Protein AF-A0A1P8FEZ8-F1 (afdb_monomer_lite)

Secondary structure (DSSP, 8-state):
--HHHHHHHHHHHHHHTPPPTT--SSHHHHHHH--SSSHHHHHHHHHHHHHHHHHH---HHHHHH-HHHHHHHHHHHHHHHHHHHHHHT---EEEEHHHHHHHS-GGGPPPSSSTTSEEEEETTEEE-THHHHIIIIII----S-HHHHHHHHHHHHHHHHHHTT----THHHHHHHTTPPPTT--TTHHHHHHS---SSHHHHHHHHHHHHHHHTT---HHHHHHSHHHHHHHHHHHHHHHHHHHHHHT--EEEEEHHHHTTT-TTPPP-GGGSEEEEETTEEE-HHHHHHHHHH-TT----HHHHHHHHHTS-----EEP---S-----S-HHHHHHHHHHHHHHHHHHHHHTTT-----EEEEEPTTSS-EEEEE-GGGSSHHHHHHHHHHHHHH-TT--SEEEEEEEEEEEETTEEEEEEEEEEEE-SSSPEEEEEEEEEE-TTSTT-SEEEPPEEEEETTTTTTHHHHHHHHHHHHHH-TTS-HHHHEE-

Sequence (495 aa):
MNMREKAKHLLDANANNTPVEGGLFSPNALQQVRLDYTEASLERIDALLDQLREKMKPAAADFLGDIPKQNFALTLAFYIGEYIARNANKPVDWVSYDDARGRLPPTHTPPKGFHSHVAGFLGPLFLMPLVVLDDQLFNGSREVNARKFVDDALSTLEGQALTQGDEWRPEYLDLFLANRRVPGGVQYSEALGKLKLDGSLDSLERVDGLLMAVRNTNPDYGPFISRLNTANFVWLLATYLARTTAQLTSCSLKWLDFNAARAFDPGMKQKFETTYCCVLGDRLYFPILEINEILFGSQGNGSCRRFAERVVASDVPRLITLRRGPVASRTSPQEWQLPIRQAGFMAAHGAFMVAEGGLLSPVLLQPQPGTEKHVLVDFMMYGDGNAANERGQSVLEENPDNLPYQVFLYEGWANLPEGRLDAIVVDLRAYKKPKFTMTVVVPFSPAKSEKGFKVHSPRLSDCSAAGSLAPEIAIAFFEGIDSNNALKWNDHFER

pLDDT: mean 87.22, std 10.17, range [35.72, 98.44]

Radius of gyration: 30.11 Å; chains: 1; bounding box: 64×53×90 Å

Foldseek 3Di:
DFLVVLLCQLQVCLVVVHADVLAAPPNVLSNVLPLPLDLSSQVSVLVSLLVCQVVPVDAQVVLVVGSNSVSHLSNQLSSLVVSLCVLVVFDKDKGALVVVCVVDDPVPRDDDGSQSRMWIDGDPDIDRSSVQSCCRRHVPPNPDGSNVSSVVRLVVVVVVCVVVLVDDDLCLLVCLVVVHARRLAAPCSVVVVPLPLPLDLVSLVSVLVVLLVLLVVVDDPPVQCPRSNSVNNLVSNLLSLQLSLCVLQQWFKDKDALVRVCVVPVPDDDDSQSRMWIDTQHDIGRSSVLSCCCNPNPVNPRGSSVVSVVSNPDPHQHWDFQDDDPDDDDPDDPLVLVLLLQLLLVQLVQLLQQQQPHFRFKWKWAQDPPDRDIDIDTQPVQDPQVRSVVVSVVCQVPVVVVGQKMKIWHWDWGRGSVGIAIWIWIWIWGDDPVTKTWIKTWGWDGQPDPVGIAIEGIITRDIPDPDPCSNVSSNSSVNSNVVHPSDPNVVRYDD

Structure (mmCIF, N/CA/C/O backbone):
data_AF-A0A1P8FEZ8-F1
#
_entry.id   AF-A0A1P8FEZ8-F1
#
loop_
_atom_site.group_PDB
_atom_site.id
_atom_site.type_symbol
_atom_site.label_atom_id
_atom_site.label_alt_id
_atom_site.label_comp_id
_atom_site.label_asym_id
_atom_site.label_entity_id
_atom_site.label_seq_id
_atom_site.pdbx_PDB_ins_code
_atom_site.Cartn_x
_atom_site.Cartn_y
_atom_site.Cartn_z
_atom_site.occupancy
_atom_site.B_iso_or_equiv
_atom_site.auth_seq_id
_atom_site.auth_comp_id
_atom_site.auth_asym_id
_atom_site.auth_atom_id
_atom_site.pdbx_PDB_model_num
ATOM 1 N N . MET A 1 1 ? -7.675 -14.974 -41.069 1.00 71.00 1 MET A N 1
ATOM 2 C CA . MET A 1 1 ? -7.163 -14.913 -39.686 1.00 71.00 1 MET A CA 1
ATOM 3 C C . MET A 1 1 ? -7.022 -13.452 -39.299 1.00 71.00 1 MET A C 1
ATOM 5 O O . MET A 1 1 ? -6.442 -12.702 -40.080 1.00 71.00 1 MET A O 1
ATOM 9 N N . ASN A 1 2 ? -7.599 -13.031 -38.172 1.00 87.69 2 ASN A N 1
ATOM 10 C CA . ASN A 1 2 ? -7.411 -11.655 -37.691 1.00 87.69 2 ASN A CA 1
ATOM 11 C C . ASN A 1 2 ? -5.991 -11.473 -37.111 1.00 87.69 2 ASN A C 1
ATOM 13 O O . ASN A 1 2 ? -5.269 -12.450 -36.900 1.00 87.69 2 ASN A O 1
ATOM 17 N N . MET A 1 3 ? -5.557 -10.231 -36.871 1.00 92.12 3 MET A N 1
ATOM 18 C CA . MET A 1 3 ? -4.175 -9.980 -36.430 1.00 92.12 3 MET A CA 1
ATOM 19 C C . MET A 1 3 ? -3.872 -10.519 -35.025 1.00 92.12 3 MET A C 1
ATOM 21 O O . MET A 1 3 ? -2.737 -10.912 -34.774 1.00 92.12 3 MET A O 1
ATOM 25 N N . ARG A 1 4 ? -4.870 -10.633 -34.138 1.00 90.94 4 ARG A N 1
ATOM 26 C CA . ARG A 1 4 ? -4.696 -11.242 -32.806 1.00 90.94 4 ARG A CA 1
ATOM 27 C C . ARG A 1 4 ? -4.426 -12.744 -32.892 1.00 90.94 4 ARG A C 1
ATOM 29 O O . ARG A 1 4 ? -3.494 -13.245 -32.272 1.00 90.94 4 ARG A O 1
ATOM 36 N N . GLU A 1 5 ? -5.219 -13.457 -33.686 1.00 91.25 5 GLU A N 1
ATOM 37 C CA . GLU A 1 5 ? -5.029 -14.884 -33.963 1.00 91.25 5 GLU A CA 1
ATOM 38 C C . GLU A 1 5 ? -3.690 -15.131 -34.656 1.00 91.25 5 GLU A C 1
ATOM 40 O O . GLU A 1 5 ? -2.976 -16.061 -34.289 1.00 91.25 5 GLU A O 1
ATOM 45 N N . LYS A 1 6 ? -3.314 -14.260 -35.605 1.00 93.62 6 LYS A N 1
ATOM 46 C CA . LYS A 1 6 ? -2.029 -14.351 -36.305 1.00 93.62 6 LYS A CA 1
ATOM 47 C C . LYS A 1 6 ? -0.851 -14.150 -35.356 1.00 93.62 6 LYS A C 1
ATOM 49 O O . LYS A 1 6 ? 0.110 -14.910 -35.442 1.00 93.62 6 LYS A O 1
ATOM 54 N N . ALA A 1 7 ? -0.940 -13.185 -34.439 1.00 94.88 7 ALA A N 1
ATOM 55 C CA . ALA A 1 7 ? 0.073 -12.961 -33.413 1.00 94.88 7 ALA A CA 1
ATOM 56 C C . ALA A 1 7 ? 0.251 -14.191 -32.524 1.00 94.88 7 ALA A C 1
ATOM 58 O O . ALA A 1 7 ? 1.363 -14.701 -32.403 1.00 94.88 7 ALA A O 1
ATOM 59 N N . LYS A 1 8 ? -0.852 -14.719 -31.981 1.00 93.00 8 LYS A N 1
ATOM 60 C CA . LYS A 1 8 ? -0.825 -15.928 -31.156 1.00 93.00 8 LYS A CA 1
ATOM 61 C C . LYS A 1 8 ? -0.220 -17.111 -31.914 1.00 93.00 8 LYS A C 1
ATOM 63 O O . LYS A 1 8 ? 0.718 -17.725 -31.429 1.00 93.00 8 LYS A O 1
ATOM 68 N N . HIS A 1 9 ? -0.705 -17.383 -33.123 1.00 94.00 9 HIS A N 1
ATOM 69 C CA . HIS A 1 9 ? -0.234 -18.499 -33.938 1.00 94.00 9 HIS A CA 1
ATOM 70 C C . HIS A 1 9 ? 1.271 -18.420 -34.239 1.00 94.00 9 HIS A C 1
ATOM 72 O O . HIS A 1 9 ? 1.980 -19.408 -34.079 1.00 94.00 9 HIS A O 1
ATOM 78 N N . LEU A 1 10 ? 1.776 -17.252 -34.652 1.00 95.25 10 LEU A N 1
ATOM 79 C CA . LEU A 1 10 ? 3.194 -17.080 -34.984 1.00 95.25 10 LEU A CA 1
ATOM 80 C C . LEU A 1 10 ? 4.104 -17.166 -33.753 1.00 95.25 10 LEU A C 1
ATOM 82 O O . LEU A 1 10 ? 5.167 -17.785 -33.825 1.00 95.25 10 LEU A O 1
ATOM 86 N N . LEU A 1 11 ? 3.692 -16.574 -32.629 1.00 94.38 11 LEU A N 1
ATOM 87 C CA . LEU A 1 11 ? 4.455 -16.630 -31.382 1.00 94.38 11 LEU A CA 1
ATOM 88 C C . LEU A 1 11 ? 4.458 -18.044 -30.785 1.00 94.38 11 LEU A C 1
ATOM 90 O O . LEU A 1 11 ? 5.522 -18.529 -30.403 1.00 94.38 11 LEU A O 1
ATOM 94 N N . ASP A 1 12 ? 3.311 -18.731 -30.780 1.00 93.00 12 ASP A N 1
ATOM 95 C CA . ASP A 1 12 ? 3.195 -20.118 -30.315 1.00 93.00 12 ASP A CA 1
ATOM 96 C C . ASP A 1 12 ? 4.020 -21.064 -31.197 1.00 93.00 12 ASP A C 1
ATOM 98 O O . ASP A 1 12 ? 4.706 -21.951 -30.682 1.00 93.00 12 ASP A O 1
ATOM 102 N N . ALA A 1 13 ? 4.001 -20.868 -32.520 1.00 91.75 13 ALA A N 1
ATOM 103 C CA . ALA A 1 13 ? 4.787 -21.682 -33.440 1.00 91.75 13 ALA A CA 1
ATOM 104 C C . ALA A 1 13 ? 6.293 -21.490 -33.239 1.00 91.75 13 ALA A C 1
ATOM 106 O O . ALA A 1 13 ? 7.050 -22.461 -33.214 1.00 91.75 13 ALA A O 1
ATOM 107 N N . ASN A 1 14 ? 6.730 -20.248 -33.016 1.00 90.38 14 ASN A N 1
ATOM 108 C CA . ASN A 1 14 ? 8.121 -19.959 -32.696 1.00 90.38 14 ASN A CA 1
ATOM 109 C C . ASN A 1 14 ? 8.537 -20.553 -31.337 1.00 90.38 14 ASN A C 1
ATOM 111 O O . ASN A 1 14 ? 9.597 -21.163 -31.240 1.00 90.38 14 ASN A O 1
ATOM 115 N N . ALA A 1 15 ? 7.707 -20.416 -30.298 1.00 87.69 15 ALA A N 1
ATOM 116 C CA . ALA A 1 15 ? 8.004 -20.937 -28.961 1.00 87.69 15 ALA A CA 1
ATOM 117 C C . ALA A 1 15 ? 8.097 -22.473 -28.929 1.00 87.69 15 ALA A C 1
ATOM 119 O O . ALA A 1 15 ? 8.948 -23.029 -28.236 1.00 87.69 15 ALA A O 1
ATOM 120 N N . ASN A 1 16 ? 7.249 -23.154 -29.704 1.00 89.56 16 ASN A N 1
ATOM 121 C CA . ASN A 1 16 ? 7.187 -24.616 -29.753 1.00 89.56 16 ASN A CA 1
ATOM 122 C C . ASN A 1 16 ? 8.012 -25.234 -30.894 1.00 89.56 16 ASN A C 1
ATOM 124 O O . ASN A 1 16 ? 8.007 -26.454 -31.053 1.00 89.56 16 ASN A O 1
ATOM 128 N N . ASN A 1 17 ? 8.717 -24.421 -31.689 1.00 86.06 17 ASN A N 1
ATOM 129 C CA . ASN A 1 17 ? 9.440 -24.849 -32.892 1.00 86.06 17 ASN A CA 1
ATOM 130 C C . ASN A 1 17 ? 8.574 -25.651 -33.882 1.00 86.06 17 ASN A C 1
ATOM 132 O O . ASN A 1 17 ? 9.038 -26.627 -34.477 1.00 86.06 17 ASN A O 1
ATOM 136 N N . THR A 1 18 ? 7.313 -25.256 -34.066 1.00 89.56 18 THR A N 1
ATOM 137 C CA . THR A 1 18 ? 6.408 -25.913 -35.015 1.00 89.56 18 THR A CA 1
ATOM 138 C C . THR A 1 18 ? 6.408 -25.208 -36.378 1.00 89.56 18 THR A C 1
ATOM 140 O O . THR A 1 18 ? 6.705 -24.013 -36.471 1.00 89.56 18 THR A O 1
ATOM 143 N N . PRO A 1 19 ? 6.097 -25.930 -37.473 1.00 87.25 19 PRO A N 1
ATOM 144 C CA . PRO A 1 19 ? 5.982 -25.324 -38.795 1.00 87.25 19 PRO A CA 1
ATOM 145 C C . PRO A 1 19 ? 4.913 -24.227 -38.837 1.00 87.25 19 PRO A C 1
ATOM 147 O O . PRO A 1 19 ? 3.804 -24.408 -38.339 1.00 87.25 19 PRO A O 1
ATOM 150 N N . VAL A 1 20 ? 5.237 -23.110 -39.490 1.00 90.00 20 VAL A N 1
ATOM 151 C CA . VAL A 1 20 ? 4.308 -21.998 -39.727 1.00 90.00 20 VAL A CA 1
ATOM 152 C C . VAL A 1 20 ? 3.616 -22.188 -41.077 1.00 90.00 20 VAL A C 1
ATOM 154 O O . VAL A 1 20 ? 4.275 -22.445 -42.087 1.00 90.00 20 VAL A O 1
ATOM 157 N N . GLU A 1 21 ? 2.293 -22.024 -41.117 1.00 85.56 21 GLU A N 1
ATOM 158 C CA . GLU A 1 21 ? 1.519 -22.030 -42.361 1.00 85.56 21 GLU A CA 1
ATOM 159 C C . GLU A 1 21 ? 2.033 -20.971 -43.353 1.00 85.56 21 GLU A C 1
ATOM 161 O O . GLU A 1 21 ? 2.248 -19.808 -43.004 1.00 85.56 21 GLU A O 1
ATOM 166 N N . GLY A 1 22 ? 2.253 -21.382 -44.604 1.00 86.06 22 GLY A N 1
ATOM 167 C CA . GLY A 1 22 ? 2.850 -20.526 -45.631 1.00 86.06 22 GLY A CA 1
ATOM 168 C C . GLY A 1 22 ? 4.370 -20.368 -45.514 1.00 86.06 22 GLY A C 1
ATOM 169 O O . GLY A 1 22 ? 4.964 -19.699 -46.348 1.00 86.06 22 GLY A O 1
ATOM 170 N N . GLY A 1 23 ? 5.015 -21.014 -44.539 1.00 92.00 23 GLY A N 1
ATOM 171 C CA . GLY A 1 23 ? 6.463 -21.001 -44.358 1.00 92.00 23 GLY A CA 1
ATOM 172 C C . GLY A 1 23 ? 6.974 -19.804 -43.558 1.00 92.00 23 GLY A C 1
ATOM 173 O O . GLY A 1 23 ? 6.234 -18.895 -43.178 1.00 92.00 23 GLY A O 1
ATOM 174 N N . LEU A 1 24 ? 8.277 -19.824 -43.283 1.00 92.06 24 LEU A N 1
ATOM 175 C CA . LEU A 1 24 ? 8.975 -18.799 -42.517 1.00 92.06 24 LEU A CA 1
ATOM 176 C C . LEU A 1 24 ? 10.311 -18.504 -43.193 1.00 92.06 24 LEU A C 1
ATOM 178 O O . LEU A 1 24 ? 11.070 -19.422 -43.504 1.00 92.06 24 LEU A O 1
ATOM 182 N N . PHE A 1 25 ? 10.597 -17.230 -43.432 1.00 91.94 25 PHE A N 1
ATOM 183 C CA . PHE A 1 25 ? 11.880 -16.815 -43.975 1.00 91.94 25 PHE A CA 1
ATOM 184 C C . PHE A 1 25 ? 12.994 -16.997 -42.936 1.00 91.94 25 PHE A C 1
ATOM 186 O O . PHE A 1 25 ? 12.861 -16.568 -41.795 1.00 91.94 25 PHE A O 1
ATOM 193 N N . SER A 1 26 ? 14.103 -17.620 -43.344 1.00 88.12 26 SER A N 1
ATOM 194 C CA . SER A 1 26 ? 15.289 -17.854 -42.502 1.00 88.12 26 SER A CA 1
ATOM 195 C C . SER A 1 26 ? 14.981 -18.462 -41.113 1.00 88.12 26 SER A C 1
ATOM 197 O O . SER A 1 26 ? 15.403 -17.909 -40.094 1.00 88.12 26 SER A O 1
ATOM 199 N N . PRO A 1 27 ? 14.293 -19.621 -41.037 1.00 87.69 27 PRO A N 1
ATOM 200 C CA . PRO A 1 27 ? 13.808 -20.186 -39.773 1.00 87.69 27 PRO A CA 1
ATOM 201 C C . PRO A 1 27 ? 14.948 -20.510 -38.796 1.00 87.69 27 PRO A C 1
ATOM 203 O O . PRO A 1 27 ? 14.839 -20.235 -37.605 1.00 87.69 27 PRO A O 1
ATOM 206 N N . ASN A 1 28 ? 16.084 -21.000 -39.306 1.00 87.38 28 ASN A N 1
ATOM 207 C CA . ASN A 1 28 ? 17.261 -21.302 -38.486 1.00 87.38 28 ASN A CA 1
ATOM 208 C C . ASN A 1 28 ? 17.854 -20.042 -37.840 1.00 87.38 28 ASN A C 1
ATOM 210 O O . ASN A 1 28 ? 18.288 -20.082 -36.692 1.00 87.38 28 ASN A O 1
ATOM 214 N N . ALA A 1 29 ? 17.872 -18.921 -38.568 1.00 87.88 29 ALA A N 1
ATOM 215 C CA . ALA A 1 29 ? 18.379 -17.662 -38.037 1.00 87.88 29 ALA A CA 1
ATOM 216 C C . ALA A 1 29 ? 17.429 -17.094 -36.973 1.00 87.88 29 ALA A C 1
ATOM 218 O O . ALA A 1 29 ? 17.890 -16.659 -35.922 1.00 87.88 29 ALA A O 1
ATOM 219 N N . LEU A 1 30 ? 16.109 -17.183 -37.188 1.00 89.94 30 LEU A N 1
ATOM 220 C CA . LEU A 1 30 ? 15.127 -16.763 -36.186 1.00 89.94 30 LEU A CA 1
ATOM 221 C C . LEU A 1 30 ? 15.214 -17.606 -34.900 1.00 89.94 30 LEU A C 1
ATOM 223 O O . LEU A 1 30 ? 15.170 -17.059 -33.802 1.00 89.94 30 LEU A O 1
ATOM 227 N N . GLN A 1 31 ? 15.429 -18.921 -35.010 1.00 88.12 31 GLN A N 1
ATOM 228 C CA . GLN A 1 31 ? 15.646 -19.790 -33.845 1.00 88.12 31 GLN A CA 1
ATOM 229 C C . GLN A 1 31 ? 16.914 -19.422 -33.058 1.00 88.12 31 GLN A C 1
ATOM 231 O O . GLN A 1 31 ? 16.913 -19.455 -31.826 1.00 88.12 31 GLN A O 1
ATOM 236 N N . GLN A 1 32 ? 17.995 -19.036 -33.746 1.00 88.25 32 GLN A N 1
ATOM 237 C CA . GLN A 1 32 ? 19.244 -18.607 -33.103 1.00 88.25 32 GLN A CA 1
ATOM 238 C C . GLN A 1 32 ? 19.097 -17.308 -32.306 1.00 88.25 32 GLN A C 1
ATOM 240 O O . GLN A 1 32 ? 19.806 -17.129 -31.314 1.00 88.25 32 GLN A O 1
ATOM 245 N N . VAL A 1 33 ? 18.153 -16.438 -32.682 1.00 92.00 33 VAL A N 1
ATOM 246 C CA . VAL A 1 33 ? 17.847 -15.216 -31.925 1.00 92.00 33 VAL A CA 1
ATOM 247 C C . VAL A 1 33 ? 17.299 -15.527 -30.536 1.00 92.00 33 VAL A C 1
ATOM 249 O O . VAL A 1 33 ? 17.465 -14.700 -29.647 1.00 92.00 33 VAL A O 1
ATOM 252 N N . ARG A 1 34 ? 16.710 -16.710 -30.300 1.00 90.94 34 ARG A N 1
ATOM 253 C CA . ARG A 1 34 ? 16.131 -17.108 -29.002 1.00 90.94 34 ARG A CA 1
ATOM 254 C C . ARG A 1 34 ? 15.211 -16.021 -28.440 1.00 90.94 34 ARG A C 1
ATOM 256 O O . ARG A 1 34 ? 15.593 -15.249 -27.560 1.00 90.94 34 ARG A O 1
ATOM 263 N N . LEU A 1 35 ? 14.001 -15.971 -28.983 1.00 93.12 35 LEU A N 1
ATOM 264 C CA . LEU A 1 35 ? 12.927 -15.072 -28.564 1.00 93.12 35 LEU A CA 1
ATOM 265 C C . LEU A 1 35 ? 12.368 -15.491 -27.185 1.00 93.12 35 LEU A C 1
ATOM 267 O O . LEU A 1 35 ? 11.289 -16.066 -27.084 1.00 93.12 35 LEU A O 1
ATOM 271 N N . ASP A 1 36 ? 13.150 -15.255 -26.130 1.00 89.94 36 ASP A N 1
ATOM 272 C CA . ASP A 1 36 ? 12.942 -15.723 -24.747 1.00 89.94 36 ASP A CA 1
ATOM 273 C C . ASP A 1 36 ? 12.432 -14.634 -23.781 1.00 89.94 36 ASP A C 1
ATOM 275 O O . ASP A 1 36 ? 12.361 -14.838 -22.572 1.00 89.94 36 ASP A O 1
ATOM 279 N N . TYR A 1 37 ? 12.062 -13.477 -24.322 1.00 89.12 37 TYR A N 1
ATOM 280 C CA . TYR A 1 37 ? 11.637 -12.265 -23.622 1.00 89.12 37 TYR A CA 1
ATOM 281 C C . TYR A 1 37 ? 12.678 -11.685 -22.651 1.00 89.12 37 TYR A C 1
ATOM 283 O O . TYR A 1 37 ? 12.320 -10.950 -21.732 1.00 89.12 37 TYR A O 1
ATOM 291 N N . THR A 1 38 ? 13.968 -11.961 -22.868 1.00 87.88 38 THR A N 1
ATOM 292 C CA . THR A 1 38 ? 15.071 -11.294 -22.157 1.00 87.88 38 THR A CA 1
ATOM 293 C C . THR A 1 38 ? 15.523 -10.027 -22.877 1.00 87.88 38 THR A C 1
ATOM 295 O O . THR A 1 38 ? 15.356 -9.888 -24.085 1.00 87.88 38 THR A O 1
ATOM 298 N N . GLU A 1 39 ? 16.168 -9.111 -22.166 1.00 83.19 39 GLU A N 1
ATOM 299 C CA . GLU A 1 39 ? 16.773 -7.907 -22.749 1.00 83.19 39 GLU A CA 1
ATOM 300 C C . GLU A 1 39 ? 17.782 -8.243 -23.866 1.00 83.19 39 GLU A C 1
ATOM 302 O O . GLU A 1 39 ? 17.739 -7.675 -24.957 1.00 83.19 39 GLU A O 1
ATOM 307 N N . ALA A 1 40 ? 18.594 -9.280 -23.643 1.00 88.88 40 ALA A N 1
ATOM 308 C CA . ALA A 1 40 ? 19.547 -9.793 -24.620 1.00 88.88 40 ALA A CA 1
ATOM 309 C C . ALA A 1 40 ? 18.878 -10.336 -25.899 1.00 88.88 40 ALA A C 1
ATOM 311 O O . ALA A 1 40 ? 19.533 -10.454 -26.930 1.00 88.88 40 ALA A O 1
ATOM 312 N N . SER A 1 41 ? 17.586 -10.684 -25.872 1.00 91.81 41 SER A N 1
ATOM 313 C CA . SER A 1 41 ? 16.864 -11.086 -27.087 1.00 91.81 41 SER A CA 1
ATOM 314 C C . SER A 1 41 ? 16.646 -9.926 -28.056 1.00 91.81 41 SER A C 1
ATOM 316 O O . SER A 1 41 ? 16.682 -10.151 -29.262 1.00 91.81 41 SER A O 1
ATOM 318 N N . LEU A 1 42 ? 16.481 -8.697 -27.554 1.00 95.00 42 LEU A N 1
ATOM 319 C CA . LEU A 1 42 ? 16.318 -7.504 -28.388 1.00 95.00 42 LEU A CA 1
ATOM 320 C C . LEU A 1 42 ? 17.624 -7.187 -29.123 1.00 95.00 42 LEU A C 1
ATOM 322 O O . LEU A 1 42 ? 17.612 -6.965 -30.328 1.00 95.00 42 LEU A O 1
ATOM 326 N N . GLU A 1 43 ? 18.758 -7.302 -28.431 1.00 92.50 43 GLU A N 1
ATOM 327 C CA . GLU A 1 43 ? 20.089 -7.145 -29.033 1.00 92.50 43 GLU A CA 1
ATOM 328 C C . GLU A 1 43 ? 20.362 -8.208 -30.106 1.00 92.50 43 GLU A C 1
ATOM 330 O O . GLU A 1 43 ? 20.940 -7.922 -31.154 1.00 92.50 43 GLU A O 1
ATOM 335 N N . ARG A 1 44 ? 19.911 -9.449 -29.876 1.00 95.38 44 ARG A N 1
ATOM 336 C CA . ARG A 1 44 ? 20.015 -10.527 -30.871 1.00 95.38 44 ARG A CA 1
ATOM 337 C C . ARG A 1 44 ? 19.115 -10.285 -32.085 1.00 95.38 44 ARG A C 1
ATOM 339 O O . ARG A 1 44 ? 19.508 -10.660 -33.188 1.00 95.38 44 ARG A O 1
ATOM 346 N N . ILE A 1 45 ? 17.944 -9.667 -31.905 1.00 96.31 45 ILE A N 1
ATOM 347 C CA . ILE A 1 45 ? 17.091 -9.230 -33.021 1.00 96.31 45 ILE A CA 1
ATOM 348 C C . ILE A 1 45 ? 17.828 -8.180 -33.850 1.00 96.31 45 ILE A C 1
ATOM 350 O O . ILE A 1 45 ? 17.945 -8.355 -35.061 1.00 96.31 45 ILE A O 1
ATOM 354 N N . ASP A 1 46 ? 18.368 -7.147 -33.203 1.00 94.50 46 ASP A N 1
ATOM 355 C CA . ASP A 1 46 ? 19.102 -6.073 -33.878 1.00 94.50 46 ASP A CA 1
ATOM 356 C C . ASP A 1 46 ? 20.292 -6.634 -34.678 1.00 94.50 46 ASP A C 1
ATOM 358 O O . ASP A 1 46 ? 20.434 -6.379 -35.875 1.00 94.50 46 ASP A O 1
ATOM 362 N N . ALA A 1 47 ? 21.082 -7.521 -34.064 1.00 93.38 47 ALA A N 1
ATOM 363 C CA . ALA A 1 47 ? 22.199 -8.186 -34.732 1.00 93.38 47 ALA A CA 1
ATOM 364 C C . ALA A 1 47 ? 21.762 -9.052 -35.931 1.00 93.38 47 ALA A C 1
ATOM 366 O O . ALA A 1 47 ? 22.462 -9.102 -36.946 1.00 93.38 47 ALA A O 1
ATOM 367 N N . LEU A 1 48 ? 20.620 -9.746 -35.839 1.00 94.94 48 LEU A N 1
ATOM 368 C CA . LEU A 1 48 ? 20.085 -10.529 -36.956 1.00 94.94 48 LEU A CA 1
ATOM 369 C C . LEU A 1 48 ? 19.713 -9.623 -38.134 1.00 94.94 48 LEU A C 1
ATOM 371 O O . LEU A 1 48 ? 20.067 -9.920 -39.276 1.00 94.94 48 LEU A O 1
ATOM 375 N N . LEU A 1 49 ? 18.981 -8.543 -37.872 1.00 93.56 49 LEU A N 1
ATOM 376 C CA . LEU A 1 49 ? 18.510 -7.632 -38.911 1.00 93.56 49 LEU A CA 1
ATOM 377 C C . LEU A 1 49 ? 19.687 -6.945 -39.623 1.00 93.56 49 LEU A C 1
ATOM 379 O O . LEU A 1 49 ? 19.707 -6.911 -40.856 1.00 93.56 49 LEU A O 1
ATOM 383 N N . ASP A 1 50 ? 20.716 -6.523 -38.881 1.00 90.38 50 ASP A N 1
ATOM 384 C CA . ASP A 1 50 ? 21.957 -5.995 -39.460 1.00 90.38 50 ASP A CA 1
ATOM 385 C C . ASP A 1 50 ? 22.633 -7.015 -40.395 1.00 90.38 50 ASP A C 1
ATOM 387 O O . ASP A 1 50 ? 22.944 -6.700 -41.549 1.00 90.38 50 ASP A O 1
ATOM 391 N N . GLN A 1 51 ? 22.787 -8.270 -39.956 1.00 91.00 51 GLN A N 1
ATOM 392 C CA . GLN A 1 51 ? 23.387 -9.324 -40.784 1.00 91.00 51 GLN A CA 1
ATOM 393 C C . GLN A 1 51 ? 22.586 -9.607 -42.062 1.00 91.00 51 GLN A C 1
ATOM 395 O O . GLN A 1 51 ? 23.168 -9.874 -43.119 1.00 91.00 51 GLN A O 1
ATOM 400 N N . LEU A 1 52 ? 21.253 -9.591 -41.980 1.00 90.88 52 LEU A N 1
ATOM 401 C CA . LEU A 1 52 ? 20.386 -9.818 -43.137 1.00 90.88 52 LEU A CA 1
ATOM 402 C C . LEU A 1 52 ? 20.504 -8.678 -44.148 1.00 90.88 52 LEU A C 1
ATOM 404 O O . LEU A 1 52 ? 20.583 -8.936 -45.354 1.00 90.88 52 LEU A O 1
ATOM 408 N N . ARG A 1 53 ? 20.571 -7.431 -43.676 1.00 89.00 53 ARG A N 1
ATOM 409 C CA . ARG A 1 53 ? 20.768 -6.273 -44.545 1.00 89.00 53 ARG A CA 1
ATOM 410 C C . ARG A 1 53 ? 22.116 -6.311 -45.253 1.00 89.00 53 ARG A C 1
ATOM 412 O O . ARG A 1 53 ? 22.155 -6.112 -46.466 1.00 89.00 53 ARG A O 1
ATOM 419 N N . GLU A 1 54 ? 23.200 -6.595 -44.534 1.00 88.06 54 GLU A N 1
ATOM 420 C CA . GLU A 1 54 ? 24.547 -6.656 -45.117 1.00 88.06 54 GLU A CA 1
ATOM 421 C C . GLU A 1 54 ? 24.657 -7.716 -46.216 1.00 88.06 54 GLU A C 1
ATOM 423 O O . GLU A 1 54 ? 25.262 -7.470 -47.261 1.00 88.06 54 GLU A O 1
ATOM 428 N N . LYS A 1 55 ? 24.035 -8.881 -46.006 1.00 87.25 55 LYS A N 1
ATOM 429 C CA . LYS A 1 55 ? 24.118 -10.010 -46.939 1.00 87.25 55 LYS A CA 1
ATOM 430 C C . LYS A 1 55 ? 23.204 -9.875 -48.152 1.00 87.25 55 LYS A C 1
ATOM 432 O O . LYS A 1 55 ? 23.572 -10.352 -49.222 1.00 87.25 55 LYS A O 1
ATOM 437 N N . MET A 1 56 ? 22.015 -9.290 -47.993 1.00 84.56 56 MET A N 1
ATOM 438 C CA . MET A 1 56 ? 20.962 -9.378 -49.016 1.00 84.56 56 MET A CA 1
ATOM 439 C C . MET A 1 56 ? 20.467 -8.034 -49.548 1.00 84.56 56 MET A C 1
ATOM 441 O O . MET A 1 56 ? 19.894 -8.025 -50.632 1.00 84.56 56 MET A O 1
ATOM 445 N N . LYS A 1 57 ? 20.664 -6.923 -48.822 1.00 81.88 57 LYS A N 1
ATOM 446 C CA . LYS A 1 57 ? 20.131 -5.585 -49.161 1.00 81.88 57 LYS A CA 1
ATOM 447 C C . LYS A 1 57 ? 18.663 -5.626 -49.633 1.00 81.88 57 LYS A C 1
ATOM 449 O O . LYS A 1 57 ? 18.374 -5.243 -50.767 1.00 81.88 57 LYS A O 1
ATOM 454 N N . PRO A 1 58 ? 17.750 -6.156 -48.801 1.00 82.25 58 PRO A N 1
ATOM 455 C CA . PRO A 1 58 ? 16.379 -6.426 -49.218 1.00 82.25 58 PRO A CA 1
ATOM 456 C C . PRO A 1 58 ? 15.578 -5.142 -49.477 1.00 82.25 58 PRO A C 1
ATOM 458 O O . PRO A 1 58 ? 15.899 -4.091 -48.927 1.00 82.25 58 PRO A O 1
ATOM 461 N N . ALA A 1 59 ? 14.499 -5.236 -50.263 1.00 83.44 59 ALA A N 1
ATOM 462 C CA . ALA A 1 59 ? 13.525 -4.157 -50.427 1.00 83.44 59 ALA A CA 1
ATOM 463 C C . ALA A 1 59 ? 12.204 -4.468 -49.701 1.00 83.44 59 ALA A C 1
ATOM 465 O O . ALA A 1 59 ? 11.762 -5.616 -49.637 1.00 83.44 59 ALA A O 1
ATOM 466 N N . ALA A 1 60 ? 11.522 -3.429 -49.208 1.00 81.50 60 ALA A N 1
ATOM 467 C CA . ALA A 1 60 ? 10.248 -3.561 -48.490 1.00 81.50 60 ALA A CA 1
ATOM 468 C C . ALA A 1 60 ? 9.153 -4.273 -49.309 1.00 81.50 60 ALA A C 1
ATOM 470 O O . ALA A 1 60 ? 8.387 -5.075 -48.771 1.00 81.50 60 ALA A O 1
ATOM 471 N N . ALA A 1 61 ? 9.101 -4.019 -50.622 1.00 82.38 61 ALA A N 1
ATOM 472 C CA . ALA A 1 61 ? 8.147 -4.657 -51.529 1.00 82.38 61 ALA A CA 1
ATOM 473 C C . ALA A 1 61 ? 8.304 -6.188 -51.558 1.00 82.38 61 ALA A C 1
ATOM 475 O O . ALA A 1 61 ? 7.304 -6.904 -51.609 1.00 82.38 61 ALA A O 1
ATOM 476 N N . ASP A 1 62 ? 9.535 -6.691 -51.431 1.00 84.38 62 ASP A N 1
ATOM 477 C CA . ASP A 1 62 ? 9.820 -8.127 -51.431 1.00 84.38 62 ASP A CA 1
ATOM 478 C C . ASP A 1 62 ? 9.286 -8.807 -50.171 1.00 84.38 62 ASP A C 1
ATOM 480 O O . ASP A 1 62 ? 8.864 -9.959 -50.216 1.00 84.38 62 ASP A O 1
ATOM 484 N N . PHE A 1 63 ? 9.290 -8.097 -49.041 1.00 86.06 63 PHE A N 1
ATOM 485 C CA . PHE A 1 63 ? 8.760 -8.601 -47.777 1.00 86.06 63 PHE A CA 1
ATOM 486 C C . PHE A 1 63 ? 7.233 -8.560 -47.727 1.00 86.06 63 PHE A C 1
ATOM 488 O O . PHE A 1 63 ? 6.640 -9.417 -47.082 1.00 86.06 63 PHE A O 1
ATOM 495 N N . LEU A 1 64 ? 6.589 -7.614 -48.418 1.00 79.94 64 LEU A N 1
ATOM 496 C CA . LEU A 1 64 ? 5.127 -7.565 -48.535 1.00 79.94 64 LEU A CA 1
ATOM 497 C C . LEU A 1 64 ? 4.576 -8.517 -49.601 1.00 79.94 64 LEU A C 1
ATOM 499 O O . LEU A 1 64 ? 3.407 -8.875 -49.525 1.00 79.94 64 LEU A O 1
ATOM 503 N N . GLY A 1 65 ? 5.372 -8.932 -50.586 1.00 84.12 65 GLY A N 1
ATOM 504 C CA . GLY A 1 65 ? 4.928 -9.835 -51.656 1.00 84.12 65 GLY A CA 1
ATOM 505 C C . GLY A 1 65 ? 5.065 -11.331 -51.347 1.00 84.12 65 GLY A C 1
ATOM 506 O O . GLY A 1 65 ? 4.503 -12.150 -52.070 1.00 84.12 65 GLY A O 1
ATOM 507 N N . ASP A 1 66 ? 5.799 -11.699 -50.294 1.00 91.06 66 ASP A N 1
ATOM 508 C CA . ASP A 1 66 ? 6.260 -13.070 -50.039 1.00 91.06 66 ASP A CA 1
ATOM 509 C C . ASP A 1 66 ? 5.836 -13.546 -48.638 1.00 91.06 66 ASP A C 1
ATOM 511 O O . ASP A 1 66 ? 6.293 -13.017 -47.623 1.00 91.06 66 ASP A O 1
ATOM 515 N N . ILE A 1 67 ? 4.947 -14.547 -48.574 1.00 91.88 67 ILE A N 1
ATOM 516 C CA . ILE A 1 67 ? 4.315 -15.024 -47.329 1.00 91.88 67 ILE A CA 1
ATOM 517 C C . ILE A 1 67 ? 5.354 -15.432 -46.261 1.00 91.88 67 ILE A C 1
ATOM 519 O O . ILE A 1 67 ? 5.259 -14.929 -45.139 1.00 91.88 67 ILE A O 1
ATOM 523 N N . PRO A 1 68 ? 6.374 -16.262 -46.560 1.00 94.25 68 PRO A N 1
ATOM 524 C CA . PRO A 1 68 ? 7.468 -16.543 -45.632 1.00 94.25 68 PRO A CA 1
ATOM 525 C C . PRO A 1 68 ? 8.142 -15.301 -45.037 1.00 94.25 68 PRO A C 1
ATOM 527 O O . PRO A 1 68 ? 8.448 -15.278 -43.839 1.00 94.25 68 PRO A O 1
ATOM 530 N N . LYS A 1 69 ? 8.382 -14.264 -45.850 1.00 93.75 69 LYS A N 1
ATOM 531 C CA . LYS A 1 69 ? 9.026 -13.016 -45.408 1.00 93.75 69 LYS A CA 1
ATOM 532 C C . LYS A 1 69 ? 8.082 -12.152 -44.576 1.00 93.75 69 LYS A C 1
ATOM 534 O O . LYS A 1 69 ? 8.511 -11.593 -43.566 1.00 93.75 69 LYS A O 1
ATOM 539 N N . GLN A 1 70 ? 6.798 -12.107 -44.931 1.00 92.44 70 GLN A N 1
ATOM 540 C CA . GLN A 1 70 ? 5.768 -11.471 -44.108 1.00 92.44 70 GLN A CA 1
ATOM 541 C C . GLN A 1 70 ? 5.672 -12.134 -42.734 1.00 92.44 70 GLN A C 1
ATOM 543 O O . GLN A 1 70 ? 5.661 -11.441 -41.722 1.00 92.44 70 GLN A O 1
ATOM 548 N N . ASN A 1 71 ? 5.613 -13.468 -42.685 1.00 94.69 71 ASN A N 1
ATOM 549 C CA . ASN A 1 71 ? 5.533 -14.210 -41.430 1.00 94.69 71 ASN A CA 1
ATOM 550 C C . ASN A 1 71 ? 6.754 -13.928 -40.550 1.00 94.69 71 ASN A C 1
ATOM 552 O O . ASN A 1 71 ? 6.588 -13.665 -39.367 1.00 94.69 71 ASN A O 1
ATOM 556 N N . PHE A 1 72 ? 7.958 -13.885 -41.127 1.00 95.38 72 PHE A N 1
ATOM 557 C CA . PHE A 1 72 ? 9.170 -13.496 -40.403 1.00 95.38 72 PHE A CA 1
ATOM 558 C C . PHE A 1 72 ? 9.067 -12.085 -39.809 1.00 95.38 72 PHE A C 1
ATOM 560 O O . PHE A 1 72 ? 9.303 -11.899 -38.614 1.00 95.38 72 PHE A O 1
ATOM 567 N N . ALA A 1 73 ? 8.664 -11.101 -40.619 1.00 94.75 73 ALA A N 1
ATOM 568 C CA . ALA A 1 73 ? 8.533 -9.721 -40.167 1.00 94.75 73 ALA A CA 1
ATOM 569 C C . ALA A 1 73 ? 7.480 -9.569 -39.059 1.00 94.75 73 ALA A C 1
ATOM 571 O O . ALA A 1 73 ? 7.710 -8.891 -38.058 1.00 94.75 73 ALA A O 1
ATOM 572 N N . LEU A 1 74 ? 6.341 -10.244 -39.217 1.00 95.12 74 LEU A N 1
ATOM 573 C CA . LEU A 1 74 ? 5.258 -10.235 -38.242 1.00 95.12 74 LEU A CA 1
ATOM 574 C C . LEU A 1 74 ? 5.647 -10.944 -36.944 1.00 95.12 74 LEU A C 1
ATOM 576 O O . LEU A 1 74 ? 5.330 -10.422 -35.883 1.00 95.12 74 LEU A O 1
ATOM 580 N N . THR A 1 75 ? 6.369 -12.068 -36.988 1.00 96.75 75 THR A N 1
ATOM 581 C CA . THR A 1 75 ? 6.843 -12.741 -35.767 1.00 96.75 75 THR A CA 1
ATOM 582 C C . THR A 1 75 ? 7.716 -11.811 -34.928 1.00 96.75 75 THR A C 1
ATOM 584 O O . THR A 1 75 ? 7.496 -11.700 -33.723 1.00 96.75 75 THR A O 1
ATOM 587 N N . LEU A 1 76 ? 8.658 -11.092 -35.550 1.00 96.94 76 LEU A N 1
ATOM 588 C CA . LEU A 1 76 ? 9.497 -10.121 -34.841 1.00 96.94 76 LEU A CA 1
ATOM 589 C C . LEU A 1 76 ? 8.686 -8.931 -34.315 1.00 96.94 76 LEU A C 1
ATOM 591 O O . LEU A 1 76 ? 8.845 -8.549 -33.158 1.00 96.94 76 LEU A O 1
ATOM 595 N N . ALA A 1 77 ? 7.778 -8.379 -35.123 1.00 96.56 77 ALA A N 1
ATOM 596 C CA . ALA A 1 77 ? 6.936 -7.262 -34.702 1.00 96.56 77 ALA A CA 1
ATOM 597 C C . ALA A 1 77 ? 6.024 -7.626 -33.519 1.00 96.56 77 ALA A C 1
ATOM 599 O O . ALA A 1 77 ? 5.937 -6.875 -32.544 1.00 96.56 77 ALA A O 1
ATOM 600 N N . PHE A 1 78 ? 5.379 -8.792 -33.580 1.00 97.56 78 PHE A N 1
ATOM 601 C CA . PHE A 1 78 ? 4.541 -9.300 -32.499 1.00 97.56 78 PHE A CA 1
ATOM 602 C C . PHE A 1 78 ? 5.357 -9.600 -31.253 1.00 97.56 78 PHE A C 1
ATOM 604 O O . PHE A 1 78 ? 4.920 -9.265 -30.159 1.00 97.56 78 PHE A O 1
ATOM 611 N N . TYR A 1 79 ? 6.556 -10.160 -31.405 1.00 97.75 79 TYR A N 1
ATOM 612 C CA . TYR A 1 79 ? 7.441 -10.408 -30.278 1.00 97.75 79 TYR A CA 1
ATOM 613 C C . TYR A 1 79 ? 7.854 -9.113 -29.568 1.00 97.75 79 TYR A C 1
ATOM 615 O O . TYR A 1 79 ? 7.761 -9.044 -28.347 1.00 97.75 79 TYR A O 1
ATOM 623 N N . ILE A 1 80 ? 8.250 -8.075 -30.314 1.00 97.31 80 ILE A N 1
ATOM 624 C CA . ILE A 1 80 ? 8.624 -6.765 -29.754 1.00 97.31 80 ILE A CA 1
ATOM 625 C C . ILE A 1 80 ? 7.433 -6.126 -29.024 1.00 97.31 80 ILE A C 1
ATOM 627 O O . ILE A 1 80 ? 7.577 -5.648 -27.900 1.00 97.31 80 ILE A O 1
ATOM 631 N N . GLY A 1 81 ? 6.237 -6.143 -29.622 1.00 95.62 81 GLY A N 1
ATOM 632 C CA . GLY A 1 81 ? 5.040 -5.618 -28.959 1.00 95.62 81 GLY A CA 1
ATOM 633 C C . GLY A 1 81 ? 4.639 -6.424 -27.721 1.00 95.62 81 GLY A C 1
ATOM 634 O O . GLY A 1 81 ? 4.300 -5.842 -26.694 1.00 95.62 81 GLY A O 1
ATOM 635 N N . GLU A 1 82 ? 4.734 -7.752 -27.782 1.00 93.94 82 GLU A N 1
ATOM 636 C CA . GLU A 1 82 ? 4.452 -8.644 -26.655 1.00 93.94 82 GLU A CA 1
ATOM 637 C C . GLU A 1 82 ? 5.487 -8.482 -25.531 1.00 93.94 82 GLU A C 1
ATOM 639 O O . GLU A 1 82 ? 5.139 -8.533 -24.352 1.00 93.94 82 GLU A O 1
ATOM 644 N N . TYR A 1 83 ? 6.750 -8.209 -25.876 1.00 94.81 83 TYR A N 1
ATOM 645 C CA . TYR A 1 83 ? 7.771 -7.803 -24.916 1.00 94.81 83 TYR A CA 1
ATOM 646 C C . TYR A 1 83 ? 7.308 -6.545 -24.173 1.00 94.81 83 TYR A C 1
ATOM 648 O O . TYR A 1 83 ? 7.225 -6.567 -22.946 1.00 94.81 83 TYR A O 1
ATOM 656 N N . ILE A 1 84 ? 6.922 -5.478 -24.880 1.00 91.94 84 ILE A N 1
ATOM 657 C CA . ILE A 1 84 ? 6.416 -4.241 -24.255 1.00 91.94 84 ILE A CA 1
ATOM 658 C C . ILE A 1 84 ? 5.204 -4.537 -23.359 1.00 91.94 84 ILE A C 1
ATOM 660 O O . ILE A 1 84 ? 5.181 -4.109 -22.207 1.00 91.94 84 ILE A O 1
ATOM 664 N N . ALA A 1 85 ? 4.239 -5.326 -23.837 1.00 87.06 85 ALA A N 1
ATOM 665 C CA . ALA A 1 85 ? 3.049 -5.706 -23.077 1.00 87.06 85 ALA A CA 1
ATOM 666 C C . ALA A 1 85 ? 3.353 -6.421 -21.762 1.00 87.06 85 ALA A C 1
ATOM 668 O O . ALA A 1 85 ? 2.818 -6.049 -20.715 1.00 87.06 85 ALA A O 1
ATOM 669 N N . ARG A 1 86 ? 4.245 -7.415 -21.794 1.00 85.12 86 ARG A N 1
ATOM 670 C CA . ARG A 1 86 ? 4.674 -8.150 -20.596 1.00 85.12 86 ARG A CA 1
ATOM 671 C C . ARG A 1 86 ? 5.358 -7.237 -19.591 1.00 85.12 86 ARG A C 1
ATOM 673 O O . ARG A 1 86 ? 5.092 -7.326 -18.398 1.00 85.12 86 ARG A O 1
ATOM 680 N N . ASN A 1 87 ? 6.212 -6.340 -20.078 1.00 80.06 87 ASN A N 1
ATOM 681 C CA . ASN A 1 87 ? 6.940 -5.395 -19.238 1.00 80.06 87 ASN A CA 1
ATOM 682 C C . ASN A 1 87 ? 6.015 -4.306 -18.653 1.00 80.06 87 ASN A C 1
ATOM 684 O O . ASN A 1 87 ? 6.256 -3.845 -17.541 1.00 80.06 87 ASN A O 1
ATOM 688 N N . ALA A 1 88 ? 4.940 -3.945 -19.360 1.00 76.31 88 ALA A N 1
ATOM 689 C CA . ALA A 1 88 ? 3.928 -2.984 -18.920 1.00 76.31 88 ALA A CA 1
ATOM 690 C C . ALA A 1 88 ? 2.737 -3.615 -18.167 1.00 76.31 88 ALA A C 1
ATOM 692 O O . ALA A 1 88 ? 1.847 -2.889 -17.725 1.00 76.31 88 ALA A O 1
ATOM 693 N N . ASN A 1 89 ? 2.690 -4.948 -18.052 1.00 76.75 89 ASN A N 1
ATOM 694 C CA . ASN A 1 89 ? 1.557 -5.724 -17.535 1.00 76.75 89 ASN A CA 1
ATOM 695 C C . ASN A 1 89 ? 0.199 -5.324 -18.155 1.00 76.75 89 ASN A C 1
ATOM 697 O O . ASN A 1 89 ? -0.813 -5.188 -17.465 1.00 76.75 89 ASN A O 1
ATOM 701 N N . LYS A 1 90 ? 0.182 -5.093 -19.472 1.00 80.69 90 LYS A N 1
ATOM 702 C CA . LYS A 1 90 ? -1.013 -4.728 -20.249 1.00 80.69 90 LYS A CA 1
ATOM 703 C C . LYS A 1 90 ? -1.063 -5.577 -21.521 1.00 80.69 90 LYS A C 1
ATOM 705 O O . LYS A 1 90 ? -0.016 -5.805 -22.113 1.00 80.69 90 LYS A O 1
ATOM 710 N N . PRO A 1 91 ? -2.234 -6.046 -21.973 1.00 85.56 91 PRO A N 1
ATOM 711 C CA . PRO A 1 91 ? -2.328 -6.785 -23.229 1.00 85.56 91 PRO A CA 1
ATOM 712 C C . PRO A 1 91 ? -2.198 -5.846 -24.437 1.00 85.56 91 PRO A C 1
ATOM 714 O O . PRO A 1 91 ? -2.702 -4.720 -24.399 1.00 85.56 91 PRO A O 1
ATOM 717 N N . VAL A 1 92 ? -1.579 -6.319 -25.527 1.00 92.75 92 VAL A N 1
ATOM 718 C CA . VAL A 1 92 ? -1.631 -5.623 -26.826 1.00 92.75 92 VAL A CA 1
ATOM 719 C C . VAL A 1 92 ? -2.871 -6.060 -27.599 1.00 92.75 92 VAL A C 1
ATOM 721 O O . VAL A 1 92 ? -3.101 -7.250 -27.820 1.00 92.75 92 VAL A O 1
ATOM 724 N N . ASP A 1 93 ? -3.640 -5.093 -28.083 1.00 94.00 93 ASP A N 1
ATOM 725 C CA . ASP A 1 93 ? -4.672 -5.315 -29.086 1.00 94.00 93 ASP A CA 1
ATOM 726 C C . ASP A 1 93 ? -4.106 -5.139 -30.503 1.00 94.00 93 ASP A C 1
ATOM 728 O O . ASP A 1 93 ? -3.908 -4.016 -30.970 1.00 94.00 93 ASP A O 1
ATOM 732 N N . TRP A 1 94 ? -3.853 -6.259 -31.184 1.00 95.62 94 TRP A N 1
ATOM 733 C CA . TRP A 1 94 ? -3.325 -6.292 -32.548 1.00 95.62 94 TRP A CA 1
ATOM 734 C C . TRP A 1 94 ? -4.404 -6.109 -33.615 1.00 95.62 94 TRP A C 1
ATOM 736 O O . TRP A 1 94 ? -5.387 -6.854 -33.659 1.00 95.62 94 TRP A O 1
ATOM 746 N N . VAL A 1 95 ? -4.165 -5.183 -34.543 1.00 92.88 95 VAL A N 1
ATOM 747 C CA . VAL A 1 95 ? -5.084 -4.853 -35.639 1.00 92.88 95 VAL A CA 1
ATOM 748 C C . VAL A 1 95 ? -4.362 -4.655 -36.974 1.00 92.88 95 VAL A C 1
ATOM 750 O O . VAL A 1 95 ? -3.149 -4.440 -37.025 1.00 92.88 95 VAL A O 1
ATOM 753 N N . SER A 1 96 ? -5.116 -4.742 -38.074 1.00 91.50 96 SER A N 1
ATOM 754 C CA . SER A 1 96 ? -4.619 -4.398 -39.411 1.00 91.50 96 SER A CA 1
ATOM 755 C C . SER A 1 96 ? -4.517 -2.877 -39.599 1.00 91.50 96 SER A C 1
ATOM 757 O O . SER A 1 96 ? -5.107 -2.114 -38.833 1.00 91.50 96 SER A O 1
ATOM 759 N N . TYR A 1 97 ? -3.815 -2.423 -40.646 1.00 85.06 97 TYR A N 1
ATOM 760 C CA . TYR A 1 97 ? -3.778 -1.002 -41.023 1.00 85.06 97 TYR A CA 1
ATOM 761 C C . TYR A 1 97 ? -5.179 -0.393 -41.197 1.00 85.06 97 TYR A C 1
ATOM 763 O O . TYR A 1 97 ? -5.465 0.691 -40.684 1.00 85.06 97 TYR A O 1
ATOM 771 N N . ASP A 1 98 ? -6.058 -1.092 -41.922 1.00 88.00 98 ASP A N 1
ATOM 772 C CA . ASP A 1 98 ? -7.388 -0.577 -42.250 1.00 88.00 98 ASP A CA 1
ATOM 773 C C . ASP A 1 98 ? -8.262 -0.449 -40.991 1.00 88.00 98 ASP A C 1
ATOM 775 O O . ASP A 1 98 ? -8.986 0.539 -40.848 1.00 88.00 98 ASP A O 1
ATOM 779 N N . ASP A 1 99 ? -8.118 -1.380 -40.044 1.00 88.75 99 ASP A N 1
ATOM 780 C CA . ASP A 1 99 ? -8.782 -1.328 -38.737 1.00 88.75 99 ASP A CA 1
ATOM 781 C C . ASP A 1 99 ? -8.195 -0.232 -37.834 1.00 88.75 99 ASP A C 1
ATOM 783 O O . ASP A 1 99 ? -8.938 0.477 -37.156 1.00 88.75 99 ASP A O 1
ATOM 787 N N . ALA A 1 100 ? -6.867 -0.060 -37.829 1.00 83.31 100 ALA A N 1
ATOM 788 C CA . ALA A 1 100 ? -6.192 0.985 -37.058 1.00 83.31 100 ALA A CA 1
ATOM 789 C C . ALA A 1 100 ? -6.633 2.385 -37.505 1.00 83.31 100 ALA A C 1
ATOM 791 O O . ALA A 1 100 ? -6.929 3.237 -36.667 1.00 83.31 100 ALA A O 1
ATOM 792 N N . ARG A 1 101 ? -6.765 2.604 -38.820 1.00 83.38 101 ARG A N 1
ATOM 793 C CA . ARG A 1 101 ? -7.289 3.852 -39.397 1.00 83.38 101 ARG A CA 1
ATOM 794 C C . ARG A 1 101 ? -8.711 4.165 -38.923 1.00 83.38 101 ARG A C 1
ATOM 796 O O . ARG A 1 101 ? -9.047 5.331 -38.770 1.00 83.38 101 ARG A O 1
ATOM 803 N N . GLY A 1 102 ? -9.540 3.150 -38.678 1.00 82.19 102 GLY A N 1
ATOM 804 C CA . GLY A 1 102 ? -10.882 3.339 -38.118 1.00 82.19 102 GLY A CA 1
ATOM 805 C C . GLY A 1 102 ? -10.892 3.772 -36.646 1.00 82.19 102 GLY A C 1
ATOM 806 O O . GLY A 1 102 ? -11.906 4.273 -36.170 1.00 82.19 102 GLY A O 1
ATOM 807 N N . ARG A 1 103 ? -9.778 3.583 -35.925 1.00 80.38 103 ARG A N 1
ATOM 808 C CA . ARG A 1 103 ? -9.637 3.882 -34.488 1.00 80.38 103 ARG A CA 1
ATOM 809 C C . ARG A 1 103 ? -8.860 5.165 -34.202 1.00 80.38 103 ARG A C 1
ATOM 811 O O . ARG A 1 103 ? -9.003 5.725 -33.119 1.00 80.38 103 ARG A O 1
ATOM 818 N N . LEU A 1 104 ? -8.025 5.612 -35.139 1.00 72.81 104 LEU A N 1
ATOM 819 C CA . LEU A 1 104 ? -7.190 6.799 -34.985 1.00 72.81 104 LEU A CA 1
ATOM 820 C C . LEU A 1 104 ? -7.856 8.045 -35.587 1.00 72.81 104 LEU A C 1
ATOM 822 O O . LEU A 1 104 ? -8.513 7.958 -36.625 1.00 72.81 104 LEU A O 1
ATOM 826 N N . PRO A 1 105 ? -7.640 9.235 -35.000 1.00 70.88 105 PRO A N 1
ATOM 827 C CA . PRO A 1 105 ? -7.981 10.489 -35.656 1.00 70.88 105 PRO A CA 1
ATOM 828 C C . PRO A 1 105 ? -7.265 10.618 -37.016 1.00 70.88 105 PRO A C 1
ATOM 830 O O . PRO A 1 105 ? -6.101 10.216 -37.130 1.00 70.88 105 PRO A O 1
ATOM 833 N N . PRO A 1 106 ? -7.879 11.260 -38.031 1.00 68.56 106 PRO A N 1
ATOM 834 C CA . PRO A 1 106 ? -7.249 11.461 -39.341 1.00 68.56 106 PRO A CA 1
ATOM 835 C C . PRO A 1 106 ? -5.881 12.157 -39.277 1.00 68.56 106 PRO A C 1
ATOM 837 O O . PRO A 1 106 ? -5.006 11.879 -40.087 1.00 68.56 106 PRO A O 1
ATOM 840 N N . THR A 1 107 ? -5.671 13.023 -38.282 1.00 60.81 107 THR A N 1
ATOM 841 C CA . THR A 1 107 ? -4.414 13.754 -38.043 1.00 60.81 107 THR A CA 1
ATOM 842 C C . THR A 1 107 ? -3.282 12.899 -37.469 1.00 60.81 107 THR A C 1
ATOM 844 O O . THR A 1 107 ? -2.133 13.320 -37.515 1.00 60.81 107 THR A O 1
ATOM 847 N N . HIS A 1 108 ? -3.592 11.714 -36.939 1.00 59.34 108 HIS A N 1
ATOM 848 C CA . HIS A 1 108 ? -2.639 10.801 -36.293 1.00 59.34 108 HIS A CA 1
ATOM 849 C C . HIS A 1 108 ? -2.541 9.456 -37.027 1.00 59.34 108 HIS A C 1
ATOM 851 O O . HIS A 1 108 ? -1.935 8.511 -36.528 1.00 59.34 108 HIS A O 1
ATOM 857 N N . THR A 1 109 ? -3.162 9.347 -38.205 1.00 69.00 109 THR A N 1
ATOM 858 C CA . THR A 1 109 ? -3.136 8.121 -39.000 1.00 69.00 109 THR A CA 1
ATOM 859 C C . THR A 1 109 ? -1.821 8.047 -39.783 1.00 69.00 109 THR A C 1
ATOM 861 O O . THR A 1 109 ? -1.567 8.926 -40.611 1.00 69.00 109 THR A O 1
ATOM 864 N N . PRO A 1 110 ? -0.988 7.013 -39.577 1.00 68.81 110 PRO A N 1
ATOM 865 C CA . PRO A 1 110 ? 0.251 6.854 -40.330 1.00 68.81 110 PRO A CA 1
ATOM 866 C C . PRO A 1 110 ? -0.028 6.571 -41.821 1.00 68.81 110 PRO A C 1
ATOM 868 O O . PRO A 1 110 ? -1.069 5.991 -42.168 1.00 68.81 110 PRO A O 1
ATOM 871 N N . PRO A 1 111 ? 0.892 6.944 -42.731 1.00 75.50 111 PRO A N 1
ATOM 872 C CA . PRO A 1 111 ? 0.759 6.614 -44.144 1.00 75.50 111 PRO A CA 1
ATOM 873 C C . PRO A 1 111 ? 0.765 5.094 -44.349 1.00 75.50 111 PRO A C 1
ATOM 875 O O . PRO A 1 111 ? 1.370 4.339 -43.584 1.00 75.50 111 PRO A O 1
ATOM 878 N N . LYS A 1 112 ? 0.081 4.624 -45.396 1.00 81.81 112 LYS A N 1
ATOM 879 C CA . LYS A 1 112 ? 0.070 3.200 -45.747 1.00 81.81 112 LYS A CA 1
ATOM 880 C C . LYS A 1 112 ? 1.449 2.795 -46.274 1.00 81.81 112 LYS A C 1
ATOM 882 O O . LYS A 1 112 ? 1.903 3.332 -47.279 1.00 81.81 112 LYS A O 1
ATOM 887 N N . GLY A 1 113 ? 2.087 1.833 -45.617 1.00 83.00 113 GLY A N 1
ATOM 888 C CA . GLY A 1 113 ? 3.424 1.348 -45.953 1.00 83.00 113 GLY A CA 1
ATOM 889 C C . GLY A 1 113 ? 3.742 0.029 -45.251 1.00 83.00 113 GLY A C 1
ATOM 890 O O . GLY A 1 113 ? 2.865 -0.583 -44.642 1.00 83.00 113 GLY A O 1
ATOM 891 N N . PHE A 1 114 ? 5.000 -0.415 -45.331 1.00 84.06 114 PHE A N 1
ATOM 892 C CA . PHE A 1 114 ? 5.451 -1.625 -44.637 1.00 84.06 114 PHE A CA 1
ATOM 893 C C . PHE A 1 114 ? 5.336 -1.475 -43.112 1.00 84.06 114 PHE A C 1
ATOM 895 O O . PHE A 1 114 ? 4.700 -2.301 -42.461 1.00 84.06 114 PHE A O 1
ATOM 902 N N . HIS A 1 115 ? 5.860 -0.380 -42.552 1.00 83.62 115 HIS A N 1
ATOM 903 C CA . HIS A 1 115 ? 5.861 -0.112 -41.108 1.00 83.62 115 HIS A CA 1
ATOM 904 C C . HIS A 1 115 ? 4.461 -0.037 -40.471 1.00 83.62 115 HIS A C 1
ATOM 906 O O . HIS A 1 115 ? 4.322 -0.295 -39.280 1.00 83.62 115 HIS A O 1
ATOM 912 N N . SER A 1 116 ? 3.423 0.299 -41.244 1.00 82.38 116 SER A N 1
ATOM 913 C CA . SER A 1 116 ? 2.046 0.458 -40.758 1.00 82.38 116 SER A CA 1
ATOM 914 C C . SER A 1 116 ? 1.145 -0.744 -41.061 1.00 82.38 116 SER A C 1
ATOM 916 O O . SER A 1 116 ? -0.042 -0.718 -40.745 1.00 82.38 116 SER A O 1
ATOM 918 N N . HIS A 1 117 ? 1.691 -1.815 -41.651 1.00 84.88 117 HIS A N 1
ATOM 919 C CA . HIS A 1 117 ? 0.921 -2.992 -42.064 1.00 84.88 117 HIS A CA 1
ATOM 920 C C . HIS A 1 117 ? 0.230 -3.712 -40.893 1.00 84.88 117 HIS A C 1
ATOM 922 O O . HIS A 1 117 ? -0.849 -4.289 -41.057 1.00 84.88 117 HIS A O 1
ATOM 928 N N . VAL A 1 118 ? 0.833 -3.647 -39.705 1.00 90.75 118 VAL A N 1
ATOM 929 C CA . VAL A 1 118 ? 0.254 -4.115 -38.447 1.00 90.75 118 VAL A CA 1
ATOM 930 C C . VAL A 1 118 ? 0.454 -3.056 -37.375 1.00 90.75 118 VAL A C 1
ATOM 932 O O . VAL A 1 118 ? 1.500 -2.406 -37.326 1.00 90.75 118 VAL A O 1
ATOM 935 N N . ALA A 1 119 ? -0.540 -2.905 -36.508 1.00 89.88 119 ALA A N 1
ATOM 936 C CA . ALA A 1 119 ? -0.460 -2.004 -35.373 1.00 89.88 119 ALA A CA 1
ATOM 937 C C . ALA A 1 119 ? -0.961 -2.676 -34.095 1.00 89.88 119 ALA A C 1
ATOM 939 O O . ALA A 1 119 ? -1.812 -3.568 -34.137 1.00 89.88 119 ALA A O 1
ATOM 940 N N . GLY A 1 120 ? -0.426 -2.233 -32.961 1.00 91.75 120 GLY A N 1
ATOM 941 C CA . GLY A 1 120 ? -0.842 -2.663 -31.633 1.00 91.75 120 GLY A CA 1
ATOM 942 C C . GLY A 1 120 ? -1.368 -1.489 -30.816 1.00 91.75 120 GLY A C 1
ATOM 943 O O . GLY A 1 120 ? -0.788 -0.408 -30.847 1.00 91.75 120 GLY A O 1
ATOM 944 N N . PHE A 1 121 ? -2.439 -1.700 -30.059 1.00 87.31 121 PHE A N 1
ATOM 945 C CA . PHE A 1 121 ? -2.897 -0.756 -29.040 1.00 87.31 121 PHE A CA 1
ATOM 946 C C . PHE A 1 121 ? -2.636 -1.334 -27.653 1.00 87.31 121 PHE A C 1
ATOM 948 O O . PHE A 1 121 ? -3.104 -2.426 -27.336 1.00 87.31 121 PHE A O 1
ATOM 955 N N . LEU A 1 122 ? -1.905 -0.598 -26.821 1.00 84.00 122 LEU A N 1
ATOM 956 C CA . LEU A 1 122 ? -1.616 -0.954 -25.437 1.00 84.00 122 LEU A CA 1
ATOM 957 C C . LEU A 1 122 ? -2.182 0.135 -24.514 1.00 84.00 122 LEU A C 1
ATOM 959 O O . LEU A 1 122 ? -1.483 1.058 -24.095 1.00 84.00 122 LEU A O 1
ATOM 963 N N . GLY A 1 123 ? -3.487 0.063 -24.243 1.00 78.12 123 GLY A N 1
ATOM 964 C CA . GLY A 1 123 ? -4.218 1.177 -23.633 1.00 78.12 123 GLY A CA 1
ATOM 965 C C . GLY A 1 123 ? -4.198 2.408 -24.558 1.00 78.12 123 GLY A C 1
ATOM 966 O O . GLY A 1 123 ? -4.627 2.280 -25.704 1.00 78.12 123 GLY A O 1
ATOM 967 N N . PRO A 1 124 ? -3.711 3.583 -24.107 1.00 71.31 124 PRO A N 1
ATOM 968 C CA . PRO A 1 124 ? -3.600 4.780 -24.947 1.00 71.31 124 PRO A CA 1
ATOM 969 C C . PRO A 1 124 ? -2.385 4.769 -25.891 1.00 71.31 124 PRO A C 1
ATOM 971 O O . PRO A 1 124 ? -2.310 5.610 -26.785 1.00 71.31 124 PRO A O 1
ATOM 974 N N . LEU A 1 125 ? -1.424 3.854 -25.704 1.00 80.62 125 LEU A N 1
ATOM 975 C CA . LEU A 1 125 ? -0.232 3.797 -26.544 1.00 80.62 125 LEU A CA 1
ATOM 976 C C . LEU A 1 125 ? -0.519 3.065 -27.857 1.00 80.62 125 LEU A C 1
ATOM 978 O O . LEU A 1 125 ? -1.006 1.932 -27.866 1.00 80.62 125 LEU A O 1
ATOM 982 N N . PHE A 1 126 ? -0.144 3.707 -28.959 1.00 82.88 126 PHE A N 1
ATOM 983 C CA . PHE A 1 126 ? -0.164 3.144 -30.301 1.00 82.88 126 PHE A CA 1
ATOM 984 C C . PHE A 1 126 ? 1.237 2.649 -30.689 1.00 82.88 126 PHE A C 1
ATOM 986 O O . PHE A 1 126 ? 2.200 3.412 -30.664 1.00 82.88 126 PHE A O 1
ATOM 993 N N . LEU A 1 127 ? 1.351 1.368 -31.043 1.00 90.50 127 LEU A N 1
ATOM 994 C CA . LEU A 1 127 ? 2.600 0.684 -31.374 1.00 90.50 127 LEU A CA 1
ATOM 995 C C . LEU A 1 127 ? 2.649 0.319 -32.862 1.00 90.50 127 LEU A C 1
ATOM 997 O O . LEU A 1 127 ? 1.717 -0.293 -33.387 1.00 90.50 127 LEU A O 1
ATOM 1001 N N . MET A 1 128 ? 3.789 0.584 -33.506 1.00 90.88 128 MET A N 1
ATOM 1002 C CA . MET A 1 128 ? 4.099 0.127 -34.871 1.00 90.88 128 MET A CA 1
ATOM 1003 C C . MET A 1 128 ? 5.470 -0.564 -34.934 1.00 90.88 128 MET A C 1
ATOM 1005 O O . MET A 1 128 ? 6.418 0.001 -35.474 1.00 90.88 128 MET A O 1
ATOM 1009 N N . PRO A 1 129 ? 5.622 -1.787 -34.399 1.00 93.31 129 PRO A N 1
ATOM 1010 C CA . PRO A 1 129 ? 6.941 -2.410 -34.264 1.00 93.31 129 PRO A CA 1
ATOM 1011 C C . PRO A 1 129 ? 7.637 -2.727 -35.596 1.00 93.31 129 PRO A C 1
ATOM 1013 O O . PRO A 1 129 ? 8.854 -2.884 -35.626 1.00 93.31 129 PRO A O 1
ATOM 1016 N N . LEU A 1 130 ? 6.902 -2.780 -36.717 1.00 92.25 130 LEU A N 1
ATOM 1017 C CA . LEU A 1 130 ? 7.502 -2.949 -38.046 1.00 92.25 130 LEU A CA 1
ATOM 1018 C C . LEU A 1 130 ? 8.387 -1.767 -38.465 1.00 92.25 130 LEU A C 1
ATOM 1020 O O . LEU A 1 130 ? 9.198 -1.941 -39.370 1.00 92.25 130 LEU A O 1
ATOM 1024 N N . VAL A 1 131 ? 8.295 -0.605 -37.804 1.00 87.38 131 VAL A N 1
ATOM 1025 C CA . VAL A 1 131 ? 9.225 0.515 -38.026 1.00 87.38 131 VAL A CA 1
ATOM 1026 C C . VAL A 1 131 ? 10.680 0.123 -37.748 1.00 87.38 131 VAL A C 1
ATOM 1028 O O . VAL A 1 131 ? 11.575 0.596 -38.435 1.00 87.38 131 VAL A O 1
ATOM 1031 N N . VAL A 1 132 ? 10.914 -0.797 -36.803 1.00 92.06 132 VAL A N 1
ATOM 1032 C CA . VAL A 1 132 ? 12.254 -1.319 -36.490 1.00 92.06 132 VAL A CA 1
ATOM 1033 C C . VAL A 1 132 ? 12.832 -2.050 -37.699 1.00 92.06 132 VAL A C 1
ATOM 1035 O O . VAL A 1 132 ? 13.982 -1.846 -38.072 1.00 92.06 132 VAL A O 1
ATOM 1038 N N . LEU A 1 133 ? 12.021 -2.891 -38.344 1.00 92.25 133 LEU A N 1
ATOM 1039 C CA . LEU A 1 133 ? 12.439 -3.637 -39.528 1.00 92.25 133 LEU A CA 1
ATOM 1040 C C . LEU A 1 133 ? 12.566 -2.714 -40.743 1.00 92.25 133 LEU A C 1
ATOM 1042 O O . LEU A 1 133 ? 13.499 -2.880 -41.520 1.00 92.25 133 LEU A O 1
ATOM 1046 N N . ASP A 1 134 ? 11.660 -1.744 -40.892 1.00 86.94 134 ASP A N 1
ATOM 1047 C CA . ASP A 1 134 ? 11.705 -0.744 -41.964 1.00 86.94 134 ASP A CA 1
ATOM 1048 C C . ASP A 1 134 ? 13.015 0.055 -41.913 1.00 86.94 134 ASP A C 1
ATOM 1050 O O . ASP A 1 134 ? 13.720 0.203 -42.918 1.00 86.94 134 ASP A O 1
ATOM 1054 N N . ASP A 1 135 ? 13.388 0.497 -40.710 1.00 85.75 135 ASP A N 1
ATOM 1055 C CA . ASP A 1 135 ? 14.614 1.244 -40.494 1.00 85.75 135 ASP A CA 1
ATOM 1056 C C . ASP A 1 135 ? 15.864 0.373 -40.611 1.00 85.75 135 ASP A C 1
ATOM 1058 O O . ASP A 1 135 ? 16.804 0.746 -41.303 1.00 85.75 135 ASP A O 1
ATOM 1062 N N . GLN A 1 136 ? 15.902 -0.810 -40.000 1.00 88.19 136 GLN A N 1
ATOM 1063 C CA . GLN A 1 136 ? 17.128 -1.607 -40.004 1.00 88.19 136 GLN A CA 1
ATOM 1064 C C . GLN A 1 136 ? 17.379 -2.365 -41.298 1.00 88.19 136 GLN A C 1
ATOM 1066 O O . GLN A 1 136 ? 18.539 -2.493 -41.686 1.00 88.19 136 GLN A O 1
ATOM 1071 N N . LEU A 1 137 ? 16.341 -2.877 -41.966 1.00 87.94 137 LEU A N 1
ATOM 1072 C CA . LEU A 1 137 ? 16.507 -3.689 -43.174 1.00 87.94 137 LEU A CA 1
ATOM 1073 C C . LEU A 1 137 ? 16.557 -2.851 -44.451 1.00 87.94 137 LEU A C 1
ATOM 1075 O O . LEU A 1 137 ? 17.320 -3.204 -45.351 1.00 87.94 137 LEU A O 1
ATOM 1079 N N . PHE A 1 138 ? 15.771 -1.770 -44.544 1.00 86.12 138 PHE A N 1
ATOM 1080 C CA . PHE A 1 138 ? 15.543 -1.070 -45.815 1.00 86.12 138 PHE A CA 1
ATOM 1081 C C . PHE A 1 138 ? 16.172 0.326 -45.856 1.00 86.12 138 PHE A C 1
ATOM 1083 O O . PHE A 1 138 ? 16.995 0.595 -46.732 1.00 86.12 138 PHE A O 1
ATOM 1090 N N . ASN A 1 139 ? 15.823 1.206 -44.913 1.00 79.31 139 ASN A N 1
ATOM 1091 C CA . ASN A 1 139 ? 16.270 2.611 -44.931 1.00 79.31 139 ASN A CA 1
ATOM 1092 C C . ASN A 1 139 ? 17.694 2.750 -44.416 1.00 79.31 139 ASN A C 1
ATOM 1094 O O . ASN A 1 139 ? 18.549 3.430 -44.984 1.00 79.31 139 ASN A O 1
ATOM 1098 N N . GLY A 1 140 ? 17.950 2.035 -43.335 1.00 68.50 140 GLY A N 1
ATOM 1099 C CA . GLY A 1 140 ? 19.264 1.782 -42.842 1.00 68.50 140 GLY A CA 1
ATOM 1100 C C . GLY A 1 140 ? 19.935 2.889 -42.072 1.00 68.50 140 GLY A C 1
ATOM 1101 O O . GLY A 1 140 ? 21.167 2.860 -41.977 1.00 68.50 140 GLY A O 1
ATOM 1102 N N . SER A 1 141 ? 19.137 3.830 -41.572 1.00 73.88 141 SER A N 1
ATOM 1103 C CA . SER A 1 141 ? 19.597 4.911 -40.712 1.00 73.88 141 SER A CA 1
ATOM 1104 C C . SER A 1 141 ? 20.104 4.367 -39.370 1.00 73.88 141 SER A C 1
ATOM 1106 O O . SER A 1 141 ? 21.039 4.926 -38.802 1.00 73.88 141 SER A O 1
ATOM 1108 N N . ARG A 1 142 ? 19.553 3.219 -38.925 1.00 75.06 142 ARG A N 1
ATOM 1109 C CA . ARG A 1 142 ? 19.792 2.588 -37.614 1.00 75.06 142 ARG A CA 1
ATOM 1110 C C . ARG A 1 142 ? 19.401 3.495 -36.448 1.00 75.06 142 ARG A C 1
ATOM 1112 O O . ARG A 1 142 ? 19.826 3.267 -35.315 1.00 75.06 142 ARG A O 1
ATOM 1119 N N . GLU A 1 143 ? 18.598 4.516 -36.719 1.00 74.75 143 GLU A N 1
ATOM 1120 C CA . GLU A 1 143 ? 18.075 5.419 -35.706 1.00 74.75 143 GLU A CA 1
ATOM 1121 C C . GLU A 1 143 ? 17.008 4.735 -34.855 1.00 74.75 143 GLU A C 1
ATOM 1123 O O . GLU A 1 143 ? 16.848 5.101 -33.690 1.00 74.75 143 GLU A O 1
ATOM 1128 N N . VAL A 1 144 ? 16.316 3.724 -35.397 1.00 81.00 144 VAL A N 1
ATOM 1129 C CA . VAL A 1 144 ? 15.276 2.973 -34.690 1.00 81.00 144 VAL A CA 1
ATOM 1130 C C . VAL A 1 144 ? 15.636 1.491 -34.661 1.00 81.00 144 VAL A C 1
ATOM 1132 O O . VAL A 1 144 ? 15.570 0.787 -35.666 1.00 81.00 144 VAL A O 1
ATOM 1135 N N . ASN A 1 145 ? 16.006 1.002 -33.477 1.00 91.50 145 ASN A N 1
ATOM 1136 C CA . ASN A 1 145 ? 16.288 -0.409 -33.232 1.00 91.50 145 ASN A CA 1
ATOM 1137 C C . ASN A 1 145 ? 15.325 -1.037 -32.221 1.00 91.50 145 ASN A C 1
ATOM 1139 O O . ASN A 1 145 ? 14.556 -0.318 -31.587 1.00 91.50 145 ASN A O 1
ATOM 1143 N N . ALA A 1 146 ? 15.304 -2.370 -32.115 1.00 91.56 146 ALA A N 1
ATOM 1144 C CA . ALA A 1 146 ? 14.357 -3.080 -31.260 1.00 91.56 146 ALA A CA 1
ATOM 1145 C C . ALA A 1 146 ? 14.506 -2.631 -29.806 1.00 91.56 146 ALA A C 1
ATOM 1147 O O . ALA A 1 146 ? 13.508 -2.345 -29.146 1.00 91.56 146 ALA A O 1
ATOM 1148 N N . ARG A 1 147 ? 15.752 -2.500 -29.339 1.00 87.00 147 ARG A N 1
ATOM 1149 C CA . ARG A 1 147 ? 16.070 -2.017 -27.996 1.00 87.00 147 ARG A CA 1
ATOM 1150 C C . ARG A 1 147 ? 15.494 -0.624 -27.730 1.00 87.00 147 ARG A C 1
ATOM 1152 O O . ARG A 1 147 ? 14.677 -0.449 -26.834 1.00 87.00 147 ARG A O 1
ATOM 1159 N N . LYS A 1 148 ? 15.872 0.346 -28.556 1.00 83.81 148 LYS A N 1
ATOM 1160 C CA . LYS A 1 148 ? 15.469 1.749 -28.458 1.00 83.81 148 LYS A CA 1
ATOM 1161 C C . LYS A 1 148 ? 13.960 1.914 -28.612 1.00 83.81 148 LYS A C 1
ATOM 1163 O O . LYS A 1 148 ? 13.361 2.655 -27.851 1.00 83.81 148 LYS A O 1
ATOM 1168 N N . PHE A 1 149 ? 13.331 1.202 -29.546 1.00 89.75 149 PHE A N 1
ATOM 1169 C CA . PHE A 1 149 ? 11.881 1.242 -29.733 1.00 89.75 149 PHE A CA 1
ATOM 1170 C C . PHE A 1 149 ? 11.135 0.770 -28.480 1.00 89.75 149 PHE A C 1
ATOM 1172 O O . PHE A 1 149 ? 10.147 1.382 -28.078 1.00 89.75 149 PHE A O 1
ATOM 1179 N N . VAL A 1 150 ? 11.610 -0.310 -27.853 1.00 90.62 150 VAL A N 1
ATOM 1180 C CA . VAL A 1 150 ? 11.058 -0.800 -26.586 1.00 90.62 150 VAL A CA 1
ATOM 1181 C C . VAL A 1 150 ? 11.281 0.216 -25.470 1.00 90.62 150 VAL A C 1
ATOM 1183 O O . VAL A 1 150 ? 10.333 0.519 -24.748 1.00 90.62 150 VAL A O 1
ATOM 1186 N N . ASP A 1 151 ? 12.491 0.760 -25.348 1.00 82.75 151 ASP A N 1
ATOM 1187 C CA . ASP A 1 151 ? 12.835 1.746 -24.321 1.00 82.75 151 ASP A CA 1
ATOM 1188 C C . ASP A 1 151 ? 11.985 3.025 -24.468 1.00 82.75 151 ASP A C 1
ATOM 1190 O O . ASP A 1 151 ? 11.401 3.486 -23.489 1.00 82.75 151 ASP A O 1
ATOM 1194 N N . ASP A 1 152 ? 11.814 3.544 -25.687 1.00 78.31 152 ASP A N 1
ATOM 1195 C CA . ASP A 1 152 ? 10.988 4.720 -25.988 1.00 78.31 152 ASP A CA 1
ATOM 1196 C C . ASP A 1 152 ? 9.495 4.453 -25.704 1.00 78.31 152 ASP A C 1
ATOM 1198 O O . ASP A 1 152 ? 8.793 5.301 -25.142 1.00 78.31 152 ASP A O 1
ATOM 1202 N N . ALA A 1 153 ? 8.991 3.263 -26.051 1.00 82.69 153 ALA A N 1
ATOM 1203 C CA . ALA A 1 153 ? 7.604 2.870 -25.797 1.00 82.69 153 ALA A CA 1
ATOM 1204 C C . ALA A 1 153 ? 7.313 2.713 -24.297 1.00 82.69 153 ALA A C 1
ATOM 1206 O O . ALA A 1 153 ? 6.298 3.214 -23.808 1.00 82.69 153 ALA A O 1
ATOM 1207 N N . LEU A 1 154 ? 8.206 2.050 -23.557 1.00 80.00 154 LEU A N 1
ATOM 1208 C CA . LEU A 1 154 ? 8.100 1.918 -22.105 1.00 80.00 154 LEU A CA 1
ATOM 1209 C C . LEU A 1 154 ? 8.239 3.282 -21.426 1.00 80.00 154 LEU A C 1
ATOM 1211 O O . LEU A 1 154 ? 7.405 3.613 -20.591 1.00 80.00 154 LEU A O 1
ATOM 1215 N N . SER A 1 155 ? 9.187 4.116 -21.859 1.00 71.75 155 SER A N 1
ATOM 1216 C CA . SER A 1 155 ? 9.343 5.484 -21.359 1.00 71.75 155 SER A CA 1
ATOM 1217 C C . SER A 1 155 ? 8.112 6.349 -21.642 1.00 71.75 155 SER A C 1
ATOM 1219 O O . SER A 1 155 ? 7.727 7.161 -20.807 1.00 71.75 155 SER A O 1
ATOM 1221 N N . THR A 1 156 ? 7.429 6.149 -22.772 1.00 69.56 156 THR A N 1
ATOM 1222 C CA . THR A 1 156 ? 6.166 6.840 -23.080 1.00 69.56 156 THR A CA 1
ATOM 1223 C C . THR A 1 156 ? 5.033 6.379 -22.163 1.00 69.56 156 THR A C 1
ATOM 1225 O O . THR A 1 156 ? 4.267 7.210 -21.682 1.00 69.56 156 THR A O 1
ATOM 1228 N N . LEU A 1 157 ? 4.922 5.077 -21.881 1.00 64.56 157 LEU A N 1
ATOM 1229 C CA . LEU A 1 157 ? 3.937 4.554 -20.922 1.00 64.56 157 LEU A CA 1
ATOM 1230 C C . LEU A 1 157 ? 4.210 5.054 -19.507 1.00 64.56 157 LEU A C 1
ATOM 1232 O O . LEU A 1 157 ? 3.277 5.405 -18.789 1.00 64.56 157 LEU A O 1
ATOM 1236 N N . GLU A 1 158 ? 5.483 5.119 -19.134 1.00 58.03 158 GLU A N 1
ATOM 1237 C CA . GLU A 1 158 ? 5.951 5.696 -17.879 1.00 58.03 158 GLU A CA 1
ATOM 1238 C C . GLU A 1 158 ? 5.652 7.206 -17.828 1.00 58.03 158 GLU A C 1
ATOM 1240 O O . GLU A 1 158 ? 5.070 7.682 -16.862 1.00 58.03 158 GLU A O 1
ATOM 1245 N N . GLY A 1 159 ? 5.927 7.959 -18.897 1.00 45.81 159 GLY A N 1
ATOM 1246 C CA . GLY A 1 159 ? 5.617 9.389 -19.033 1.00 45.81 159 GLY A CA 1
ATOM 1247 C C . GLY A 1 159 ? 4.117 9.710 -19.029 1.00 45.81 159 GLY A C 1
ATOM 1248 O O . GLY A 1 159 ? 3.685 10.733 -18.494 1.00 45.81 159 GLY A O 1
ATOM 1249 N N . GLN A 1 160 ? 3.291 8.821 -19.579 1.00 47.28 160 GLN A N 1
ATOM 1250 C CA . GLN A 1 160 ? 1.833 8.929 -19.516 1.00 47.28 160 GLN A CA 1
ATOM 1251 C C . GLN A 1 160 ? 1.294 8.588 -18.120 1.00 47.28 160 GLN A C 1
ATOM 1253 O O . GLN A 1 160 ? 0.378 9.262 -17.657 1.00 47.28 160 GLN A O 1
ATOM 1258 N N . ALA A 1 161 ? 1.899 7.629 -17.411 1.00 40.56 161 ALA A N 1
ATOM 1259 C CA . ALA A 1 161 ? 1.607 7.397 -15.993 1.00 40.56 161 ALA A CA 1
ATOM 1260 C C . ALA A 1 161 ? 1.984 8.623 -15.132 1.00 40.56 161 ALA A C 1
ATOM 1262 O O . ALA A 1 161 ? 1.220 9.027 -14.258 1.00 40.56 161 ALA A O 1
ATOM 1263 N N . LEU A 1 162 ? 3.099 9.289 -15.460 1.00 38.91 162 LEU A N 1
ATOM 1264 C CA . LEU A 1 162 ? 3.558 10.514 -14.795 1.00 38.91 162 LEU A CA 1
ATOM 1265 C C . LEU A 1 162 ? 2.650 11.735 -15.043 1.00 38.91 162 LEU A C 1
ATOM 1267 O O . LEU A 1 162 ? 2.527 12.590 -14.170 1.00 38.91 162 LEU A O 1
ATOM 1271 N N . THR A 1 163 ? 1.998 11.839 -16.207 1.00 35.72 163 THR A N 1
ATOM 1272 C CA . THR A 1 163 ? 1.081 12.956 -16.532 1.00 35.72 163 THR A CA 1
ATOM 1273 C C . THR A 1 163 ? -0.360 12.729 -16.066 1.00 35.72 163 THR A C 1
ATOM 1275 O O . THR A 1 163 ? -1.103 13.700 -15.933 1.00 35.72 163 THR A O 1
ATOM 1278 N N . GLN A 1 164 ? -0.753 11.485 -15.766 1.00 37.72 164 GLN A N 1
ATOM 1279 C CA . GLN A 1 164 ? -2.072 11.152 -15.205 1.00 37.72 164 GLN A CA 1
ATOM 1280 C C . GLN A 1 164 ? -2.128 11.142 -13.668 1.00 37.72 164 GLN A C 1
ATOM 1282 O O . GLN A 1 164 ? -3.179 10.842 -13.112 1.00 37.72 164 GLN A O 1
ATOM 1287 N N . GLY A 1 165 ? -1.054 11.534 -12.974 1.00 39.00 165 GLY A N 1
ATOM 1288 C CA . GLY A 1 165 ? -1.056 11.593 -11.510 1.00 39.00 165 GLY A CA 1
ATOM 1289 C C . GLY A 1 165 ? -1.059 10.219 -10.836 1.00 39.00 165 GLY A C 1
ATOM 1290 O O . GLY A 1 165 ? -1.465 10.126 -9.684 1.00 39.00 165 GLY A O 1
ATOM 1291 N N . ASP A 1 166 ? -0.596 9.164 -11.518 1.00 40.84 166 ASP A N 1
ATOM 1292 C CA . ASP A 1 166 ? -0.412 7.845 -10.904 1.00 40.84 166 ASP A CA 1
ATOM 1293 C C . ASP A 1 166 ? 0.945 7.774 -10.183 1.00 40.84 166 ASP A C 1
ATOM 1295 O O . ASP A 1 166 ? 1.972 7.326 -10.689 1.00 40.84 166 ASP A O 1
ATOM 1299 N N . GLU A 1 167 ? 0.863 8.316 -8.978 1.00 52.31 167 GLU A N 1
ATOM 1300 C CA . GLU A 1 167 ? 1.641 8.195 -7.751 1.00 52.31 167 GLU A CA 1
ATOM 1301 C C . GLU A 1 167 ? 2.654 7.041 -7.637 1.00 52.31 167 GLU A C 1
ATOM 1303 O O . GLU A 1 167 ? 2.382 5.889 -7.985 1.00 52.31 167 GLU A O 1
ATOM 1308 N N . TRP A 1 168 ? 3.798 7.328 -7.000 1.00 54.03 168 TRP A N 1
ATOM 1309 C CA . TRP A 1 168 ? 4.558 6.296 -6.294 1.00 54.03 168 TRP A CA 1
ATOM 1310 C C . TRP A 1 168 ? 3.620 5.539 -5.352 1.00 54.03 168 TRP A C 1
ATOM 1312 O O . TRP A 1 168 ? 2.922 6.129 -4.530 1.00 54.03 168 TRP A O 1
ATOM 1322 N N . ARG A 1 169 ? 3.641 4.215 -5.465 1.00 64.81 169 ARG A N 1
ATOM 1323 C CA . ARG A 1 169 ? 2.798 3.307 -4.696 1.00 64.81 169 ARG A CA 1
ATOM 1324 C C . ARG A 1 169 ? 3.615 2.742 -3.533 1.00 64.81 169 ARG A C 1
ATOM 1326 O O . ARG A 1 169 ? 4.659 2.145 -3.807 1.00 64.81 169 ARG A O 1
ATOM 1333 N N . PRO A 1 170 ? 3.204 2.901 -2.257 1.00 65.56 170 PRO A N 1
ATOM 1334 C CA . PRO A 1 170 ? 3.889 2.288 -1.111 1.00 65.56 170 PRO A CA 1
ATOM 1335 C C . PRO A 1 170 ? 4.209 0.791 -1.303 1.00 65.56 170 PRO A C 1
ATOM 1337 O O . PRO A 1 170 ? 5.215 0.296 -0.793 1.00 65.56 170 PRO A O 1
ATOM 1340 N N . GLU A 1 171 ? 3.412 0.099 -2.119 1.00 71.31 171 GLU A N 1
ATOM 1341 C CA . GLU A 1 171 ? 3.560 -1.293 -2.550 1.00 71.31 171 GLU A CA 1
ATOM 1342 C C . GLU A 1 171 ? 4.860 -1.576 -3.330 1.00 71.31 171 GLU A C 1
ATOM 1344 O O . GLU A 1 171 ? 5.278 -2.729 -3.451 1.00 71.31 171 GLU A O 1
ATOM 1349 N N . TYR A 1 172 ? 5.543 -0.560 -3.868 1.00 81.56 172 TYR A N 1
ATOM 1350 C CA . TYR A 1 172 ? 6.814 -0.740 -4.581 1.00 81.56 172 TYR A CA 1
ATOM 1351 C C . TYR A 1 172 ? 7.926 -1.225 -3.649 1.00 81.56 172 TYR A C 1
ATOM 1353 O O . TYR A 1 172 ? 8.804 -1.974 -4.087 1.00 81.56 172 TYR A O 1
ATOM 1361 N N . LEU A 1 173 ? 7.871 -0.865 -2.360 1.00 88.12 173 LEU A N 1
ATOM 1362 C CA . LEU A 1 173 ? 8.764 -1.448 -1.365 1.00 88.12 173 LEU A CA 1
ATOM 1363 C C . LEU A 1 173 ? 8.523 -2.959 -1.242 1.00 88.12 173 LEU A C 1
ATOM 1365 O O . LEU A 1 173 ? 9.486 -3.720 -1.227 1.00 88.12 173 LEU A O 1
ATOM 1369 N N . ASP A 1 174 ? 7.267 -3.409 -1.217 1.00 83.75 174 ASP A N 1
ATOM 1370 C CA . ASP A 1 174 ? 6.943 -4.838 -1.130 1.00 83.75 174 ASP A CA 1
ATOM 1371 C C . ASP A 1 174 ? 7.365 -5.598 -2.390 1.00 83.75 174 ASP A C 1
ATOM 1373 O O . ASP A 1 174 ? 7.913 -6.697 -2.288 1.00 83.75 174 ASP A O 1
ATOM 1377 N N . LEU A 1 175 ? 7.185 -5.005 -3.578 1.00 80.81 175 LEU A N 1
ATOM 1378 C CA . LEU A 1 175 ? 7.716 -5.566 -4.824 1.00 80.81 175 LEU A CA 1
ATOM 1379 C C . LEU A 1 175 ? 9.232 -5.748 -4.735 1.00 80.81 175 LEU A C 1
ATOM 1381 O O . LEU A 1 175 ? 9.733 -6.835 -5.020 1.00 80.81 175 LEU A O 1
ATOM 1385 N N . PHE A 1 176 ? 9.952 -4.715 -4.295 1.00 86.88 176 PHE A N 1
ATOM 1386 C CA . PHE A 1 176 ? 11.402 -4.771 -4.163 1.00 86.88 176 PHE A CA 1
ATOM 1387 C C . PHE A 1 176 ? 11.853 -5.831 -3.149 1.00 86.88 176 PHE A C 1
ATOM 1389 O O . PHE A 1 176 ? 12.706 -6.658 -3.467 1.00 86.88 176 PHE A O 1
ATOM 1396 N N . LEU A 1 177 ? 11.250 -5.862 -1.955 1.00 87.62 177 LEU A N 1
ATOM 1397 C CA . LEU A 1 177 ? 11.565 -6.845 -0.911 1.00 87.62 177 LEU A CA 1
ATOM 1398 C C . LEU A 1 177 ? 11.244 -8.283 -1.347 1.00 87.62 177 LEU A C 1
ATOM 1400 O O . LEU A 1 177 ? 11.938 -9.219 -0.953 1.00 87.62 177 LEU A O 1
ATOM 1404 N N . ALA A 1 178 ? 10.236 -8.467 -2.202 1.00 83.00 178 ALA A N 1
ATOM 1405 C CA . ALA A 1 178 ? 9.894 -9.751 -2.806 1.00 83.00 178 ALA A CA 1
ATOM 1406 C C . ALA A 1 178 ? 10.774 -10.124 -4.020 1.00 83.00 178 ALA A C 1
ATOM 1408 O O . ALA A 1 178 ? 10.464 -11.098 -4.709 1.00 83.00 178 ALA A O 1
ATOM 1409 N N . ASN A 1 179 ? 11.841 -9.365 -4.310 1.00 82.19 179 ASN A N 1
ATOM 1410 C CA . ASN A 1 179 ? 12.674 -9.496 -5.514 1.00 82.19 179 ASN A CA 1
ATOM 1411 C C . ASN A 1 179 ? 11.864 -9.456 -6.824 1.00 82.19 179 ASN A C 1
ATOM 1413 O O . ASN A 1 179 ? 12.220 -10.088 -7.821 1.00 82.19 179 ASN A O 1
ATOM 1417 N N . ARG A 1 180 ? 10.750 -8.723 -6.826 1.00 75.44 180 ARG A N 1
ATOM 1418 C CA . ARG A 1 180 ? 9.929 -8.464 -8.009 1.00 75.44 180 ARG A CA 1
ATOM 1419 C C . ARG A 1 180 ? 10.344 -7.141 -8.637 1.00 75.44 180 ARG A C 1
ATOM 1421 O O . ARG A 1 180 ? 10.889 -6.249 -7.988 1.00 75.44 180 ARG A O 1
ATOM 1428 N N . ARG A 1 181 ? 10.074 -7.005 -9.934 1.00 72.50 181 ARG A N 1
ATOM 1429 C CA . ARG A 1 181 ? 10.392 -5.780 -10.662 1.00 72.50 181 ARG A CA 1
ATOM 1430 C C . ARG A 1 181 ? 9.516 -4.624 -10.180 1.00 72.50 181 ARG A C 1
ATOM 1432 O O . ARG A 1 181 ? 8.293 -4.720 -10.208 1.00 72.50 181 ARG A O 1
ATOM 1439 N N . VAL A 1 182 ? 10.165 -3.519 -9.832 1.00 73.12 182 VAL A N 1
ATOM 1440 C CA . VAL A 1 182 ? 9.520 -2.222 -9.611 1.00 73.12 182 VAL A CA 1
ATOM 1441 C C . VAL A 1 182 ? 9.330 -1.524 -10.970 1.00 73.12 182 VAL A C 1
ATOM 1443 O O . VAL A 1 182 ? 10.310 -1.410 -11.720 1.00 73.12 182 VAL A O 1
ATOM 1446 N N . PRO A 1 183 ? 8.110 -1.083 -11.332 1.00 64.12 183 PRO A N 1
ATOM 1447 C CA . PRO A 1 183 ? 7.869 -0.316 -12.560 1.00 64.12 183 PRO A CA 1
ATOM 1448 C C . PRO A 1 183 ? 8.747 0.944 -12.627 1.00 64.12 183 PRO A C 1
ATOM 1450 O O . PRO A 1 183 ? 8.933 1.613 -11.615 1.00 64.12 183 PRO A O 1
ATOM 1453 N N . GLY A 1 184 ? 9.326 1.259 -13.791 1.00 62.38 184 GLY A N 1
ATOM 1454 C CA . GLY A 1 184 ? 10.305 2.351 -13.933 1.00 62.38 184 GLY A CA 1
ATOM 1455 C C . GLY A 1 184 ? 11.716 2.041 -13.413 1.00 62.38 184 GLY A C 1
ATOM 1456 O O . GLY A 1 184 ? 12.626 2.854 -13.557 1.00 62.38 184 GLY A O 1
ATOM 1457 N N . GLY A 1 185 ? 11.925 0.858 -12.822 1.00 73.94 185 GLY A N 1
ATOM 1458 C CA . GLY A 1 185 ? 13.211 0.436 -12.269 1.00 73.94 185 GLY A CA 1
ATOM 1459 C C . GLY A 1 185 ? 13.609 1.194 -11.001 1.00 73.94 185 GLY A C 1
ATOM 1460 O O . GLY A 1 185 ? 12.957 2.142 -10.576 1.00 73.94 185 GLY A O 1
ATOM 1461 N N . VAL A 1 186 ? 14.698 0.759 -10.370 1.00 82.75 186 VAL A N 1
ATOM 1462 C CA . VAL A 1 186 ? 15.267 1.414 -9.185 1.00 82.75 186 VAL A CA 1
ATOM 1463 C C . VAL A 1 186 ? 16.764 1.560 -9.410 1.00 82.75 186 VAL A C 1
ATOM 1465 O O . VAL A 1 186 ? 17.474 0.560 -9.549 1.00 82.75 186 VAL A O 1
ATOM 1468 N N . GLN A 1 187 ? 17.252 2.798 -9.463 1.00 84.88 187 GLN A N 1
ATOM 1469 C CA . GLN A 1 187 ? 18.688 3.056 -9.517 1.00 84.88 187 GLN A CA 1
ATOM 1470 C C . GLN A 1 187 ? 19.348 2.535 -8.230 1.00 84.88 187 GLN A C 1
ATOM 1472 O O . GLN A 1 187 ? 18.769 2.621 -7.153 1.00 84.88 187 GLN A O 1
ATOM 1477 N N . TYR A 1 188 ? 20.562 1.986 -8.337 1.00 92.62 188 TYR A N 1
ATOM 1478 C CA . TYR A 1 188 ? 21.288 1.364 -7.216 1.00 92.62 188 TYR A CA 1
ATOM 1479 C C . TYR A 1 188 ? 20.602 0.119 -6.615 1.00 92.62 188 TYR A C 1
ATOM 1481 O O . TYR A 1 188 ? 20.907 -0.258 -5.484 1.00 92.62 188 TYR A O 1
ATOM 1489 N N . SER A 1 189 ? 19.724 -0.560 -7.362 1.00 88.25 189 SER A N 1
ATOM 1490 C CA . SER A 1 189 ? 19.031 -1.783 -6.917 1.00 88.25 189 SER A CA 1
ATOM 1491 C C . SER A 1 189 ? 19.977 -2.873 -6.399 1.00 88.25 189 SER A C 1
ATOM 1493 O O . SER A 1 189 ? 19.698 -3.485 -5.370 1.00 88.25 189 SER A O 1
ATOM 1495 N N . GLU A 1 190 ? 21.126 -3.082 -7.051 1.00 88.06 190 GLU A N 1
ATOM 1496 C CA . GLU A 1 190 ? 22.125 -4.065 -6.613 1.00 88.06 190 GLU A CA 1
ATOM 1497 C C . GLU A 1 190 ? 22.731 -3.703 -5.247 1.00 88.06 190 GLU A C 1
ATOM 1499 O O . GLU A 1 190 ? 22.939 -4.571 -4.399 1.00 88.06 190 GLU A O 1
ATOM 1504 N N . ALA A 1 191 ? 22.999 -2.416 -5.012 1.00 92.25 191 ALA A N 1
ATOM 1505 C CA . ALA A 1 191 ? 23.512 -1.941 -3.733 1.00 92.25 191 ALA A CA 1
ATOM 1506 C C . ALA A 1 191 ? 22.440 -2.051 -2.640 1.00 92.25 191 ALA A C 1
ATOM 1508 O O . ALA A 1 191 ? 22.723 -2.579 -1.565 1.00 92.25 191 ALA A O 1
ATOM 1509 N N . LEU A 1 192 ? 21.200 -1.644 -2.938 1.00 92.69 192 LEU A N 1
ATOM 1510 C CA . LEU A 1 192 ? 20.048 -1.798 -2.046 1.00 92.69 192 LEU A CA 1
ATOM 1511 C C . LEU A 1 192 ? 19.829 -3.261 -1.636 1.00 92.69 192 LEU A C 1
ATOM 1513 O O . LEU A 1 192 ? 19.643 -3.544 -0.454 1.00 92.69 192 LEU A O 1
ATOM 1517 N N . GLY A 1 193 ? 19.923 -4.201 -2.583 1.00 89.00 193 GLY A N 1
ATOM 1518 C CA . GLY A 1 193 ? 19.761 -5.634 -2.321 1.00 89.00 193 GLY A CA 1
ATOM 1519 C C . GLY A 1 193 ? 20.785 -6.206 -1.330 1.00 89.00 193 GLY A C 1
ATOM 1520 O O . GLY A 1 193 ? 20.521 -7.214 -0.678 1.00 89.00 193 GLY A O 1
ATOM 1521 N N . LYS A 1 194 ? 21.938 -5.542 -1.152 1.00 92.88 194 LYS A N 1
ATOM 1522 C CA . LYS A 1 194 ? 22.988 -5.940 -0.197 1.00 92.88 194 LYS A CA 1
ATOM 1523 C C . LYS A 1 194 ? 22.778 -5.370 1.210 1.00 92.88 194 LYS A C 1
ATOM 1525 O O . LYS A 1 194 ? 23.381 -5.881 2.154 1.00 92.88 194 LYS A O 1
ATOM 1530 N N . LEU A 1 195 ? 21.932 -4.348 1.383 1.00 90.94 195 LEU A N 1
ATOM 1531 C CA . LEU A 1 195 ? 21.785 -3.626 2.654 1.00 90.94 195 LEU A CA 1
ATOM 1532 C C . LEU A 1 195 ? 21.037 -4.397 3.748 1.00 90.94 195 LEU A C 1
ATOM 1534 O O . LEU A 1 195 ? 21.048 -3.935 4.883 1.00 90.94 195 LEU A O 1
ATOM 1538 N N . LYS A 1 196 ? 20.412 -5.548 3.453 1.00 91.75 196 LYS A N 1
ATOM 1539 C CA . LYS A 1 196 ? 19.547 -6.297 4.392 1.00 91.75 196 LYS A CA 1
ATOM 1540 C C . LYS A 1 196 ? 18.536 -5.374 5.090 1.00 91.75 196 LYS A C 1
ATOM 1542 O O . LYS A 1 196 ? 18.741 -4.949 6.226 1.00 91.75 196 LYS A O 1
ATOM 1547 N N . LEU A 1 197 ? 17.460 -5.041 4.391 1.00 94.25 197 LEU A N 1
ATOM 1548 C CA . LEU A 1 197 ? 16.396 -4.167 4.886 1.00 94.25 197 LEU A CA 1
ATOM 1549 C C . LEU A 1 197 ? 15.473 -4.942 5.852 1.00 94.25 197 LEU A C 1
ATOM 1551 O O . LEU A 1 197 ? 14.501 -5.554 5.422 1.00 94.25 197 LEU A O 1
ATOM 1555 N N . ASP A 1 198 ? 15.828 -4.981 7.140 1.00 93.38 198 ASP A N 1
ATOM 1556 C CA . ASP A 1 198 ? 15.205 -5.824 8.178 1.00 93.38 198 ASP A CA 1
ATOM 1557 C C . ASP A 1 198 ? 14.300 -5.072 9.180 1.00 93.38 198 ASP A C 1
ATOM 1559 O O . ASP A 1 198 ? 13.813 -5.673 10.136 1.00 93.38 198 ASP A O 1
ATOM 1563 N N . GLY A 1 199 ? 14.069 -3.771 8.981 1.00 93.25 199 GLY A N 1
ATOM 1564 C CA . GLY A 1 199 ? 13.245 -2.938 9.865 1.00 93.25 199 GLY A CA 1
ATOM 1565 C C . GLY A 1 199 ? 13.915 -2.544 11.191 1.00 93.25 199 GLY A C 1
ATOM 1566 O O . GLY A 1 199 ? 13.238 -2.089 12.111 1.00 93.25 199 GLY A O 1
ATOM 1567 N N . SER A 1 200 ? 15.234 -2.709 11.332 1.00 96.06 200 SER A N 1
ATOM 1568 C CA . SER A 1 200 ? 15.988 -2.261 12.516 1.00 96.06 200 SER A CA 1
ATOM 1569 C C . SER A 1 200 ? 16.567 -0.847 12.364 1.00 96.06 200 SER A C 1
ATOM 1571 O O . SER A 1 200 ? 16.784 -0.368 11.250 1.00 96.06 200 SER A O 1
ATOM 1573 N N . LEU A 1 201 ? 16.926 -0.195 13.478 1.00 96.81 201 LEU A N 1
ATOM 1574 C CA . LEU A 1 201 ? 17.709 1.053 13.440 1.00 96.81 201 LEU A CA 1
ATOM 1575 C C . LEU A 1 201 ? 19.048 0.872 12.704 1.00 96.81 201 LEU A C 1
ATOM 1577 O O . LEU A 1 201 ? 19.459 1.752 11.951 1.00 96.81 201 LEU A O 1
ATOM 1581 N N . ASP A 1 202 ? 19.688 -0.289 12.851 1.00 97.12 202 ASP A N 1
ATOM 1582 C CA . ASP A 1 202 ? 20.954 -0.586 12.174 1.00 97.12 202 ASP A CA 1
ATOM 1583 C C . ASP A 1 202 ? 20.772 -0.705 10.656 1.00 97.12 202 ASP A C 1
ATOM 1585 O O . ASP A 1 202 ? 21.681 -0.390 9.889 1.00 97.12 202 ASP A O 1
ATOM 1589 N N . SER A 1 203 ? 19.600 -1.134 10.180 1.00 97.31 203 SER A N 1
ATOM 1590 C CA . SER A 1 203 ? 19.296 -1.101 8.746 1.00 97.31 203 SER A CA 1
ATOM 1591 C C . SER A 1 203 ? 19.152 0.316 8.203 1.00 97.31 203 SER A C 1
ATOM 1593 O O . SER A 1 203 ? 19.585 0.573 7.082 1.00 97.31 203 SER A O 1
ATOM 1595 N N . LEU A 1 204 ? 18.620 1.249 9.000 1.00 98.12 204 LEU A N 1
ATOM 1596 C CA . LEU A 1 204 ? 18.552 2.661 8.625 1.00 98.12 204 LEU A CA 1
ATOM 1597 C C . LEU 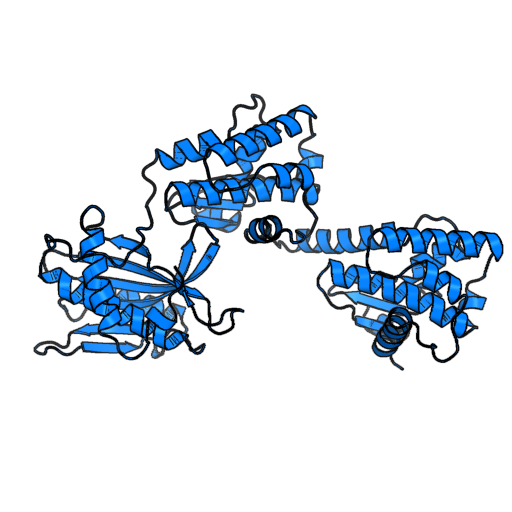A 1 204 ? 19.944 3.297 8.584 1.00 98.12 204 LEU A C 1
ATOM 1599 O O . LEU A 1 204 ? 20.213 4.114 7.713 1.00 98.12 204 LEU A O 1
ATOM 1603 N N . GLU A 1 205 ? 20.856 2.875 9.458 1.00 96.88 205 GLU A N 1
ATOM 1604 C CA . GLU A 1 205 ? 22.261 3.293 9.403 1.00 96.88 205 GLU A CA 1
ATOM 1605 C C . GLU A 1 205 ? 22.971 2.782 8.139 1.00 96.88 205 GLU A C 1
ATOM 1607 O O . GLU A 1 205 ? 23.735 3.506 7.502 1.00 96.88 205 GLU A O 1
ATOM 1612 N N . ARG A 1 206 ? 22.674 1.548 7.711 1.00 97.31 206 ARG A N 1
ATOM 1613 C CA . ARG A 1 206 ? 23.164 1.017 6.428 1.00 97.31 206 ARG A CA 1
ATOM 1614 C C . ARG A 1 206 ? 22.606 1.805 5.238 1.00 97.31 206 ARG A C 1
ATOM 1616 O O . ARG A 1 206 ? 23.343 2.062 4.285 1.00 97.31 206 ARG A O 1
ATOM 1623 N N . VAL A 1 207 ? 21.338 2.218 5.302 1.00 98.00 207 VAL A N 1
ATOM 1624 C CA . VAL A 1 207 ? 20.726 3.121 4.312 1.00 98.00 207 VAL A CA 1
ATOM 1625 C C . VAL A 1 207 ? 21.436 4.477 4.290 1.00 98.00 207 VAL A C 1
ATOM 1627 O O . VAL A 1 207 ? 21.792 4.935 3.205 1.00 98.00 207 VAL A O 1
ATOM 1630 N N . ASP A 1 208 ? 21.725 5.072 5.452 1.00 97.44 208 ASP A N 1
ATOM 1631 C CA . ASP A 1 208 ? 22.507 6.313 5.549 1.00 97.44 208 ASP A CA 1
ATOM 1632 C C . ASP A 1 208 ? 23.875 6.161 4.862 1.00 97.44 208 ASP A C 1
ATOM 1634 O O . ASP A 1 208 ? 24.280 7.020 4.077 1.00 97.44 208 ASP A O 1
ATOM 1638 N N . GLY A 1 209 ? 24.556 5.028 5.068 1.00 96.25 209 GLY A N 1
ATOM 1639 C CA . GLY A 1 209 ? 25.813 4.708 4.389 1.00 96.25 209 GLY A CA 1
ATOM 1640 C C . GLY A 1 209 ? 25.702 4.677 2.858 1.00 96.25 209 GLY A C 1
ATOM 1641 O O . GLY A 1 209 ? 26.554 5.245 2.171 1.00 96.25 209 GLY A O 1
ATOM 1642 N N . LEU A 1 210 ? 24.645 4.064 2.307 1.00 97.38 210 LEU A N 1
ATOM 1643 C CA . LEU A 1 210 ? 24.403 4.059 0.858 1.00 97.38 210 LEU A CA 1
ATOM 1644 C C . LEU A 1 210 ? 24.102 5.466 0.330 1.00 97.38 210 LEU A C 1
ATOM 1646 O O . LEU A 1 210 ? 24.668 5.866 -0.685 1.00 97.38 210 LEU A O 1
ATOM 1650 N N . LEU A 1 211 ? 23.242 6.223 1.010 1.00 97.12 211 LEU A N 1
ATOM 1651 C CA . LEU A 1 211 ? 22.892 7.585 0.603 1.00 97.12 211 LEU A CA 1
ATOM 1652 C C . LEU A 1 211 ? 24.118 8.503 0.605 1.00 97.12 211 LEU A C 1
ATOM 1654 O O . LEU A 1 211 ? 24.309 9.263 -0.341 1.00 97.12 211 LEU A O 1
ATOM 1658 N N . MET A 1 212 ? 25.000 8.379 1.599 1.00 95.44 212 MET A N 1
ATOM 1659 C CA . MET A 1 212 ? 26.269 9.111 1.632 1.00 95.44 212 MET A CA 1
ATOM 1660 C C . MET A 1 212 ? 27.218 8.685 0.505 1.00 95.44 212 MET A C 1
ATOM 1662 O O . MET A 1 212 ? 27.879 9.533 -0.094 1.00 95.44 212 MET A O 1
ATOM 1666 N N . ALA A 1 213 ? 27.267 7.394 0.161 1.00 95.25 213 ALA A N 1
ATOM 1667 C CA . ALA A 1 213 ? 28.043 6.924 -0.986 1.00 95.25 213 ALA A CA 1
ATOM 1668 C C . ALA A 1 213 ? 27.520 7.506 -2.312 1.00 95.25 213 ALA A C 1
ATOM 1670 O O . ALA A 1 213 ? 28.321 7.937 -3.140 1.00 95.25 213 ALA A O 1
ATOM 1671 N N . VAL A 1 214 ? 26.195 7.579 -2.490 1.00 95.25 214 VAL A N 1
ATOM 1672 C CA . VAL A 1 214 ? 25.562 8.226 -3.652 1.00 95.25 214 VAL A CA 1
ATOM 1673 C C . VAL A 1 214 ? 25.841 9.729 -3.656 1.00 95.25 214 VAL A C 1
ATOM 1675 O O . VAL A 1 214 ? 26.265 10.264 -4.673 1.00 95.25 214 VAL A O 1
ATOM 1678 N N . ARG A 1 215 ? 25.698 10.418 -2.519 1.00 94.69 215 ARG A N 1
ATOM 1679 C CA . ARG A 1 215 ? 26.046 11.842 -2.384 1.00 94.69 215 ARG A CA 1
ATOM 1680 C C . ARG A 1 215 ? 27.483 12.122 -2.826 1.00 94.69 215 ARG A C 1
ATOM 1682 O O . ARG A 1 215 ? 27.731 13.106 -3.515 1.00 94.69 215 ARG A O 1
ATOM 1689 N N . ASN A 1 216 ? 28.428 11.255 -2.465 1.00 94.12 216 ASN A N 1
ATOM 1690 C CA . ASN A 1 216 ? 29.841 11.416 -2.815 1.00 94.12 216 ASN A CA 1
ATOM 1691 C C . ASN A 1 216 ? 30.120 11.308 -4.324 1.00 94.12 216 ASN A C 1
ATOM 1693 O O . ASN A 1 216 ? 31.189 11.728 -4.764 1.00 94.12 216 ASN A O 1
ATOM 1697 N N . THR A 1 217 ? 29.176 10.813 -5.137 1.00 93.31 217 THR A N 1
ATOM 1698 C CA . THR A 1 217 ? 29.264 10.909 -6.606 1.00 93.31 217 THR A CA 1
ATOM 1699 C C . THR A 1 217 ? 28.838 12.280 -7.139 1.00 93.31 217 THR A C 1
ATOM 1701 O O . THR A 1 217 ? 28.830 12.481 -8.350 1.00 93.31 217 THR A O 1
ATOM 1704 N N . ASN A 1 218 ? 28.461 13.203 -6.249 1.00 91.62 218 ASN A N 1
ATOM 1705 C CA . ASN A 1 218 ? 28.000 14.559 -6.526 1.00 91.62 218 ASN A CA 1
ATOM 1706 C C . ASN A 1 218 ? 26.872 14.629 -7.580 1.00 91.62 218 ASN A C 1
ATOM 1708 O O . ASN A 1 218 ? 27.043 15.272 -8.620 1.00 91.62 218 ASN A O 1
ATOM 1712 N N . PRO A 1 219 ? 25.738 13.930 -7.363 1.00 90.31 219 PRO A N 1
ATOM 1713 C CA . PRO A 1 219 ? 24.621 13.952 -8.300 1.00 90.31 219 PRO A CA 1
ATOM 1714 C C . PRO A 1 219 ? 23.988 15.349 -8.383 1.00 90.31 219 PRO A C 1
ATOM 1716 O O . PRO A 1 219 ? 23.784 16.008 -7.365 1.00 90.31 219 PRO A O 1
ATOM 1719 N N . ASP A 1 220 ? 23.617 15.780 -9.591 1.00 86.00 220 ASP A N 1
ATOM 1720 C CA . ASP A 1 220 ? 22.821 16.998 -9.771 1.00 86.00 220 ASP A CA 1
ATOM 1721 C C . ASP A 1 220 ? 21.358 16.728 -9.410 1.00 86.00 220 ASP A C 1
ATOM 1723 O O . ASP A 1 220 ? 20.746 15.794 -9.936 1.00 86.00 220 ASP A O 1
ATOM 1727 N N . TYR A 1 221 ? 20.798 17.560 -8.533 1.00 82.31 221 TYR A N 1
ATOM 1728 C CA . TYR A 1 221 ? 19.436 17.419 -8.030 1.00 82.31 221 TYR A CA 1
ATOM 1729 C C . TYR A 1 221 ? 18.398 17.329 -9.154 1.00 82.31 221 TYR A C 1
ATOM 1731 O O . TYR A 1 221 ? 17.602 16.393 -9.161 1.00 82.31 221 TYR A O 1
ATOM 1739 N N . GLY A 1 222 ? 18.415 18.247 -10.128 1.00 78.12 222 GLY A N 1
ATOM 1740 C CA . GLY A 1 222 ? 17.358 18.351 -11.139 1.00 78.12 222 GLY A CA 1
ATOM 1741 C C . GLY A 1 222 ? 17.227 17.084 -11.996 1.00 78.12 222 GLY A C 1
ATOM 1742 O O . GLY A 1 222 ? 16.164 16.455 -12.004 1.00 78.12 222 GLY A O 1
ATOM 1743 N N . PRO A 1 223 ? 18.295 16.651 -12.693 1.00 76.44 223 PRO A N 1
ATOM 1744 C CA . PRO A 1 223 ? 18.330 15.398 -13.438 1.00 76.44 223 PRO A CA 1
ATOM 1745 C C . PRO A 1 223 ? 18.094 14.163 -12.564 1.00 76.44 223 PRO A C 1
ATOM 1747 O O . PRO A 1 223 ? 17.555 13.176 -13.056 1.00 76.44 223 PRO A O 1
ATOM 1750 N N . PHE A 1 224 ? 18.493 14.186 -11.289 1.00 81.88 224 PHE A N 1
ATOM 1751 C CA . PHE A 1 224 ? 18.309 13.040 -10.402 1.00 81.88 224 PHE A CA 1
ATOM 1752 C C . PHE A 1 224 ? 16.838 12.833 -10.031 1.00 81.88 224 PHE A C 1
ATOM 1754 O O . PHE A 1 224 ? 16.342 11.717 -10.136 1.00 81.88 224 PHE A O 1
ATOM 1761 N N . ILE A 1 225 ? 16.102 13.877 -9.651 1.00 77.12 225 ILE A N 1
ATOM 1762 C CA . ILE A 1 225 ? 14.685 13.715 -9.277 1.00 77.12 225 ILE A CA 1
ATOM 1763 C C . ILE A 1 225 ? 13.746 13.581 -10.485 1.00 77.12 225 ILE A C 1
ATOM 1765 O O . ILE A 1 225 ? 12.632 13.089 -10.344 1.00 77.12 225 ILE A O 1
ATOM 1769 N N . SER A 1 226 ? 14.175 14.022 -11.671 1.00 68.62 226 SER A N 1
ATOM 1770 C CA . SER A 1 226 ? 13.366 13.969 -12.901 1.00 68.62 226 SER A CA 1
ATOM 1771 C C . SER A 1 226 ? 13.443 12.631 -13.636 1.00 68.62 226 SER A C 1
ATOM 1773 O O . SER A 1 226 ? 12.597 12.347 -14.482 1.00 68.62 226 SER A O 1
ATOM 1775 N N . ARG A 1 227 ? 14.435 11.793 -13.323 1.00 69.75 227 ARG A N 1
ATOM 1776 C CA . ARG A 1 227 ? 14.534 10.428 -13.848 1.00 69.75 227 ARG A CA 1
ATOM 1777 C C . ARG A 1 227 ? 13.772 9.467 -12.942 1.00 69.75 227 ARG A C 1
ATOM 1779 O O . ARG A 1 227 ? 13.990 9.429 -11.734 1.00 69.75 227 ARG A O 1
ATOM 1786 N N . LEU A 1 228 ? 12.909 8.653 -13.542 1.00 66.81 228 LEU A N 1
ATOM 1787 C CA . LEU A 1 228 ? 11.999 7.778 -12.804 1.00 66.81 228 LEU A CA 1
ATOM 1788 C C . LEU A 1 228 ? 12.730 6.750 -11.928 1.00 66.81 228 LEU A C 1
ATOM 1790 O O . LEU A 1 228 ? 12.355 6.544 -10.781 1.00 66.81 228 LEU A O 1
ATOM 1794 N N . ASN A 1 229 ? 13.809 6.144 -12.420 1.00 72.00 229 ASN A N 1
ATOM 1795 C CA . ASN A 1 229 ? 14.557 5.132 -11.670 1.00 72.00 229 ASN A CA 1
ATOM 1796 C C . ASN A 1 229 ? 15.257 5.691 -10.414 1.00 72.00 229 ASN A C 1
ATOM 1798 O O . ASN A 1 229 ? 15.356 4.997 -9.400 1.00 72.00 229 ASN A O 1
ATOM 1802 N N . THR A 1 230 ? 15.747 6.930 -10.457 1.00 80.50 230 THR A N 1
ATOM 1803 C CA . THR A 1 230 ? 16.348 7.629 -9.310 1.00 80.50 230 THR A CA 1
ATOM 1804 C C . THR A 1 230 ? 15.295 8.258 -8.400 1.00 80.50 230 THR A C 1
ATOM 1806 O O . THR A 1 230 ? 15.480 8.255 -7.185 1.00 80.50 230 THR A O 1
ATOM 1809 N N . ALA A 1 231 ? 14.156 8.700 -8.937 1.00 79.81 231 ALA A N 1
ATOM 1810 C CA . ALA A 1 231 ? 12.991 9.072 -8.134 1.00 79.81 231 ALA A CA 1
ATOM 1811 C C . ALA A 1 231 ? 12.455 7.868 -7.336 1.00 79.81 231 ALA A C 1
ATOM 1813 O O . ALA A 1 231 ? 12.314 7.951 -6.118 1.00 79.81 231 ALA A O 1
ATOM 1814 N N . ASN A 1 232 ? 12.282 6.713 -7.990 1.00 81.69 232 ASN A N 1
ATOM 1815 C CA . ASN A 1 232 ? 11.907 5.445 -7.360 1.00 81.69 232 ASN A CA 1
ATOM 1816 C C . ASN A 1 232 ? 12.894 5.020 -6.272 1.00 81.69 232 ASN A C 1
ATOM 1818 O O . ASN A 1 232 ? 12.474 4.514 -5.237 1.00 81.69 232 ASN A O 1
ATOM 1822 N N . PHE A 1 233 ? 14.196 5.236 -6.473 1.00 91.38 233 PHE A N 1
ATOM 1823 C CA . PHE A 1 233 ? 15.205 4.994 -5.440 1.00 91.38 233 PHE A CA 1
ATOM 1824 C C . PHE A 1 233 ? 14.947 5.829 -4.176 1.00 91.38 233 PHE A C 1
ATOM 1826 O O . PHE A 1 233 ? 14.944 5.283 -3.071 1.00 91.38 233 PHE A O 1
ATOM 1833 N N . VAL A 1 234 ? 14.679 7.129 -4.332 1.00 91.38 234 VAL A N 1
ATOM 1834 C CA . VAL A 1 234 ? 14.368 8.019 -3.203 1.00 91.38 234 VAL A CA 1
ATOM 1835 C C . VAL A 1 234 ? 13.067 7.610 -2.524 1.00 91.38 234 VAL A C 1
ATOM 1837 O O . VAL A 1 234 ? 13.025 7.483 -1.300 1.00 91.38 234 VAL A O 1
ATOM 1840 N N . TRP A 1 235 ? 12.014 7.368 -3.302 1.00 88.12 235 TRP A N 1
ATOM 1841 C CA . TRP A 1 235 ? 10.717 6.991 -2.760 1.00 88.12 235 TRP A CA 1
ATOM 1842 C C . TRP A 1 235 ? 10.756 5.649 -2.025 1.00 88.12 235 TRP A C 1
ATOM 1844 O O . TRP A 1 235 ? 10.198 5.541 -0.935 1.00 88.12 235 TRP A O 1
ATOM 18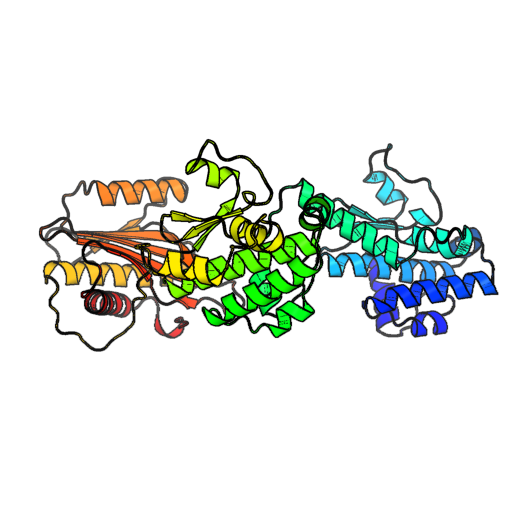54 N N . LEU A 1 236 ? 11.493 4.662 -2.540 1.00 91.62 236 LEU A N 1
ATOM 1855 C CA . LEU A 1 236 ? 11.674 3.364 -1.889 1.00 91.62 236 LEU A CA 1
ATOM 1856 C C . LEU A 1 236 ? 12.301 3.511 -0.507 1.00 91.62 236 LEU A C 1
ATOM 1858 O O . LEU A 1 236 ? 11.800 2.945 0.465 1.00 91.62 236 LEU A O 1
ATOM 1862 N N . LEU A 1 237 ? 13.374 4.296 -0.408 1.00 95.50 237 LEU A N 1
ATOM 1863 C CA . LEU A 1 237 ? 14.052 4.548 0.860 1.00 95.50 237 LEU A CA 1
ATOM 1864 C C . LEU A 1 237 ? 13.199 5.383 1.817 1.00 95.50 237 LEU A C 1
ATOM 1866 O O . LEU A 1 237 ? 13.170 5.093 3.011 1.00 95.50 237 LEU A O 1
ATOM 1870 N N . ALA A 1 238 ? 12.450 6.360 1.305 1.00 94.12 238 ALA A N 1
ATOM 1871 C CA . ALA A 1 238 ? 11.497 7.146 2.082 1.00 94.12 238 ALA A CA 1
ATOM 1872 C C . ALA A 1 238 ? 10.370 6.265 2.655 1.00 94.12 238 ALA A C 1
ATOM 1874 O O . ALA A 1 238 ? 10.015 6.387 3.831 1.00 94.12 238 ALA A O 1
ATOM 1875 N N . THR A 1 239 ? 9.838 5.333 1.859 1.00 92.69 239 THR A N 1
ATOM 1876 C CA . THR A 1 239 ? 8.835 4.368 2.319 1.00 92.69 239 THR A CA 1
ATOM 1877 C C . THR A 1 239 ? 9.417 3.395 3.332 1.00 92.69 239 THR A C 1
ATOM 1879 O O . THR A 1 239 ? 8.792 3.147 4.364 1.00 92.69 239 THR A O 1
ATOM 1882 N N . TYR A 1 240 ? 10.632 2.903 3.095 1.00 95.69 240 TYR A N 1
ATOM 1883 C CA . TYR A 1 240 ? 11.329 2.041 4.041 1.00 95.69 240 TYR A CA 1
ATOM 1884 C C . TYR A 1 240 ? 11.582 2.737 5.387 1.00 95.69 240 TYR A C 1
ATOM 1886 O O . TYR A 1 240 ? 11.313 2.151 6.437 1.00 95.69 240 TYR A O 1
ATOM 1894 N N . LEU A 1 241 ? 12.023 3.998 5.367 1.00 97.06 241 LEU A N 1
ATOM 1895 C CA . LEU A 1 241 ? 12.225 4.831 6.553 1.00 97.06 241 LEU A CA 1
ATOM 1896 C C . LEU A 1 241 ? 10.930 4.993 7.356 1.00 97.06 241 LEU A C 1
ATOM 1898 O O . LEU A 1 241 ? 10.918 4.749 8.564 1.00 97.06 241 LEU A O 1
ATOM 1902 N N . ALA A 1 242 ? 9.833 5.367 6.695 1.00 95.12 242 ALA A N 1
ATOM 1903 C CA . ALA A 1 242 ? 8.540 5.545 7.349 1.00 95.12 242 ALA A CA 1
ATOM 1904 C C . ALA A 1 242 ? 8.008 4.233 7.944 1.00 95.12 242 ALA A C 1
ATOM 1906 O O . ALA A 1 242 ? 7.604 4.216 9.105 1.00 95.12 242 ALA A O 1
ATOM 1907 N N . ARG A 1 243 ? 8.061 3.129 7.184 1.00 94.81 243 ARG A N 1
ATOM 1908 C CA . ARG A 1 243 ? 7.630 1.796 7.637 1.00 94.81 243 ARG A CA 1
ATOM 1909 C C . ARG A 1 243 ? 8.437 1.318 8.832 1.00 94.81 243 ARG A C 1
ATOM 1911 O O . ARG A 1 243 ? 7.857 0.935 9.841 1.00 94.81 243 ARG A O 1
ATOM 1918 N N . THR A 1 244 ? 9.761 1.401 8.740 1.00 96.06 244 THR A N 1
ATOM 1919 C CA . THR A 1 244 ? 10.662 1.031 9.837 1.00 96.06 244 THR A CA 1
ATOM 1920 C C . THR A 1 244 ? 10.362 1.861 11.082 1.00 96.06 244 THR A C 1
ATOM 1922 O O . THR A 1 244 ? 10.225 1.322 12.177 1.00 96.06 244 THR A O 1
ATOM 1925 N N . THR A 1 245 ? 10.174 3.172 10.919 1.00 95.69 245 THR A N 1
ATOM 1926 C CA . THR A 1 245 ? 9.837 4.064 12.034 1.00 95.69 245 THR A CA 1
ATOM 1927 C C . THR A 1 245 ? 8.498 3.687 12.673 1.00 95.69 245 THR A C 1
ATOM 1929 O O . THR A 1 245 ? 8.427 3.570 13.893 1.00 95.69 245 THR A O 1
ATOM 1932 N N . ALA A 1 246 ? 7.464 3.427 11.867 1.00 93.62 246 ALA A N 1
ATOM 1933 C CA . ALA A 1 246 ? 6.150 2.996 12.341 1.00 93.62 246 ALA A CA 1
ATOM 1934 C C . ALA A 1 246 ? 6.194 1.648 13.083 1.00 93.62 246 ALA A C 1
ATOM 1936 O O . ALA A 1 246 ? 5.507 1.474 14.089 1.00 93.62 246 ALA A O 1
ATOM 1937 N N . GLN A 1 247 ? 7.024 0.702 12.630 1.00 92.19 247 GLN A N 1
ATOM 1938 C CA . GLN A 1 247 ? 7.240 -0.577 13.316 1.00 92.19 247 GLN A CA 1
ATOM 1939 C C . GLN A 1 247 ? 7.912 -0.377 14.678 1.00 92.19 247 GLN A C 1
ATOM 1941 O O . GLN A 1 247 ? 7.440 -0.912 15.683 1.00 92.19 247 GLN A O 1
ATOM 1946 N N . LEU A 1 248 ? 8.972 0.437 14.731 1.00 92.25 248 LEU A N 1
ATOM 1947 C CA . LEU A 1 248 ? 9.715 0.723 15.963 1.00 92.25 248 LEU A CA 1
ATOM 1948 C C . LEU A 1 248 ? 8.852 1.422 17.025 1.00 92.25 248 LEU A C 1
ATOM 1950 O O . LEU A 1 248 ? 9.017 1.162 18.216 1.00 92.25 248 LEU A O 1
ATOM 1954 N N . THR A 1 249 ? 7.920 2.283 16.614 1.00 90.31 249 THR A N 1
ATOM 1955 C CA . THR A 1 249 ? 6.987 2.967 17.527 1.00 90.31 249 THR A CA 1
ATOM 1956 C C . THR A 1 249 ? 5.679 2.217 17.745 1.00 90.31 249 THR A C 1
ATOM 1958 O O . THR A 1 249 ? 4.927 2.561 18.658 1.00 90.31 249 THR A O 1
ATOM 1961 N N . SER A 1 250 ? 5.405 1.188 16.938 1.00 88.00 250 SER A N 1
ATOM 1962 C CA . SER A 1 250 ? 4.104 0.521 16.862 1.00 88.00 250 SER A CA 1
ATOM 1963 C C . SER A 1 250 ? 2.953 1.503 16.611 1.00 88.00 250 SER A C 1
ATOM 1965 O O . SER A 1 250 ? 1.882 1.336 17.184 1.00 88.00 250 SER A O 1
ATOM 1967 N N . CYS A 1 251 ? 3.152 2.547 15.804 1.00 89.81 251 CYS A N 1
ATOM 1968 C CA . CYS A 1 251 ? 2.085 3.483 15.439 1.00 89.81 251 CYS A CA 1
ATOM 1969 C C . CYS A 1 251 ? 1.442 3.125 14.091 1.00 89.81 251 CYS A C 1
ATOM 1971 O O . CYS A 1 251 ? 1.907 2.244 13.364 1.00 89.81 251 CYS A O 1
ATOM 1973 N N . SER A 1 252 ? 0.338 3.798 13.767 1.00 89.25 252 SER A N 1
ATOM 1974 C CA . SER A 1 252 ? -0.252 3.729 12.432 1.00 89.25 252 SER A CA 1
ATOM 1975 C C . SER A 1 252 ? 0.624 4.451 11.407 1.00 89.25 252 SER A C 1
ATOM 1977 O O . SER A 1 252 ? 1.257 5.457 11.727 1.00 89.25 252 SER A O 1
ATOM 1979 N N . LEU A 1 253 ? 0.617 3.969 10.163 1.00 91.25 253 LEU A N 1
ATOM 1980 C CA . LEU A 1 253 ? 1.282 4.612 9.028 1.00 91.25 253 LEU A CA 1
ATOM 1981 C C . LEU A 1 253 ? 0.273 4.874 7.912 1.00 91.25 253 LEU A C 1
ATOM 1983 O O . LEU A 1 253 ? -0.197 3.943 7.263 1.00 91.25 253 LEU A O 1
ATOM 1987 N N . LYS A 1 254 ? -0.031 6.148 7.658 1.00 89.12 254 LYS A N 1
ATOM 1988 C CA . LYS A 1 254 ? -0.909 6.566 6.559 1.00 89.12 254 LYS A CA 1
ATOM 1989 C C . LYS A 1 254 ? -0.146 7.442 5.577 1.00 89.12 254 LYS A C 1
ATOM 1991 O O . LYS A 1 254 ? 0.401 8.463 5.975 1.00 89.12 254 LYS A O 1
ATOM 1996 N N . TRP A 1 255 ? -0.148 7.083 4.299 1.00 87.19 255 TRP A N 1
ATOM 1997 C CA . TRP A 1 255 ? 0.382 7.941 3.238 1.00 87.19 255 TRP A CA 1
ATOM 1998 C C . TRP A 1 255 ? -0.667 8.949 2.781 1.00 87.19 255 TRP A C 1
ATOM 2000 O O . TRP A 1 255 ? -1.854 8.626 2.715 1.00 87.19 255 TRP A O 1
ATOM 2010 N N . LEU A 1 256 ? -0.217 10.167 2.497 1.00 86.50 256 LEU A N 1
ATOM 2011 C CA . LEU A 1 256 ? -1.020 11.252 1.954 1.00 86.50 256 LEU A CA 1
ATOM 2012 C C . LEU A 1 256 ? -0.324 11.804 0.710 1.00 86.50 256 LEU A C 1
ATOM 2014 O O . LEU A 1 256 ? 0.890 12.032 0.731 1.00 86.50 256 LEU A O 1
ATOM 2018 N N . ASP A 1 257 ? -1.111 12.050 -0.333 1.00 83.44 257 ASP A N 1
ATOM 2019 C CA . ASP A 1 257 ? -0.697 12.881 -1.458 1.00 83.44 257 ASP A CA 1
ATOM 2020 C C . ASP A 1 257 ? -0.592 14.360 -1.034 1.00 83.44 257 ASP A C 1
ATOM 2022 O O . ASP A 1 257 ? -1.029 14.764 0.053 1.00 83.44 257 ASP A O 1
ATOM 2026 N N . PHE A 1 258 ? -0.028 15.189 -1.912 1.00 81.25 258 PHE A N 1
ATOM 2027 C CA . PHE A 1 258 ? 0.108 16.626 -1.677 1.00 81.25 258 PHE A CA 1
ATOM 2028 C C . PHE A 1 258 ? -1.224 17.324 -1.341 1.00 81.25 258 PHE A C 1
ATOM 2030 O O . PHE A 1 258 ? -1.268 18.192 -0.468 1.00 81.25 258 PHE A O 1
ATOM 2037 N N . ASN A 1 259 ? -2.324 16.967 -2.006 1.00 82.69 259 ASN A N 1
ATOM 2038 C CA . ASN A 1 259 ? -3.614 17.630 -1.807 1.00 82.69 259 ASN A CA 1
ATOM 2039 C C . ASN A 1 259 ? -4.201 17.311 -0.428 1.00 82.69 259 ASN A C 1
ATOM 2041 O O . ASN A 1 259 ? -4.675 18.214 0.263 1.00 82.69 259 ASN A O 1
ATOM 2045 N N . ALA A 1 260 ? -4.125 16.053 -0.003 1.00 85.06 260 ALA A N 1
ATOM 2046 C CA . ALA A 1 260 ? -4.538 15.611 1.318 1.00 85.06 260 ALA A CA 1
ATOM 2047 C C . ALA A 1 260 ? -3.634 16.198 2.415 1.00 85.06 260 ALA A C 1
ATOM 2049 O O . ALA A 1 260 ? -4.124 16.593 3.475 1.00 85.06 260 ALA A O 1
ATOM 2050 N N . ALA A 1 261 ? -2.330 16.331 2.156 1.00 87.19 261 ALA A N 1
ATOM 2051 C CA . ALA A 1 261 ? -1.377 16.946 3.078 1.00 87.19 261 ALA A CA 1
ATOM 2052 C C . ALA A 1 261 ? -1.690 18.424 3.369 1.00 87.19 261 ALA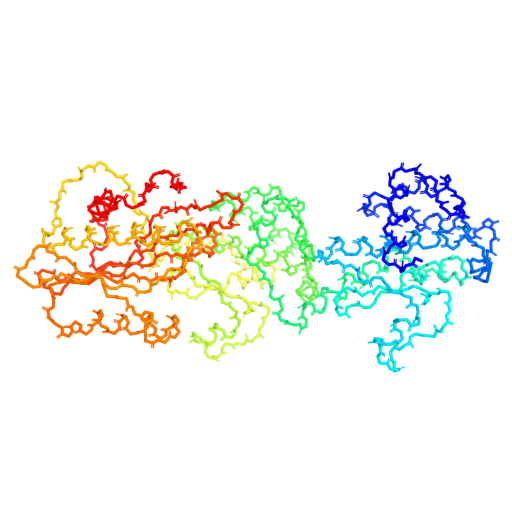 A C 1
ATOM 2054 O O . ALA A 1 261 ? -1.492 18.895 4.491 1.00 87.19 261 ALA A O 1
ATOM 2055 N N . ARG A 1 262 ? -2.241 19.159 2.393 1.00 87.50 262 ARG A N 1
ATOM 2056 C CA . ARG A 1 262 ? -2.625 20.572 2.563 1.00 87.50 262 ARG A CA 1
ATOM 2057 C C . ARG A 1 262 ? -3.731 20.804 3.589 1.00 87.50 262 ARG A C 1
ATOM 2059 O O . ARG A 1 262 ? -3.885 21.932 4.049 1.00 87.50 262 ARG A O 1
ATOM 2066 N N . ALA A 1 263 ? -4.474 19.767 3.975 1.00 88.25 263 ALA A N 1
ATOM 2067 C CA . ALA A 1 263 ? -5.410 19.863 5.092 1.00 88.25 263 ALA A CA 1
ATOM 2068 C C . ALA A 1 263 ? -4.691 20.122 6.432 1.00 88.25 263 ALA A C 1
ATOM 2070 O O . ALA A 1 263 ? -5.266 20.745 7.320 1.00 88.25 263 ALA A O 1
ATOM 2071 N N . PHE A 1 264 ? -3.436 19.679 6.565 1.00 87.00 264 PHE A N 1
ATOM 2072 C CA . PHE A 1 264 ? -2.600 19.893 7.751 1.00 87.00 264 PHE A CA 1
ATOM 2073 C C . PHE A 1 264 ? -1.799 21.197 7.672 1.00 87.00 264 PHE A C 1
ATOM 2075 O O . PHE A 1 264 ? -1.593 21.854 8.690 1.00 87.00 264 PHE A O 1
ATOM 2082 N N . ASP A 1 265 ? -1.361 21.578 6.470 1.00 85.19 265 ASP A N 1
ATOM 2083 C CA . ASP A 1 265 ? -0.670 22.844 6.211 1.00 85.19 265 ASP A CA 1
ATOM 2084 C C . ASP A 1 265 ? -1.134 23.457 4.874 1.00 85.19 265 ASP A C 1
ATOM 2086 O O . ASP A 1 265 ? -0.613 23.111 3.806 1.00 85.19 265 ASP A O 1
ATOM 2090 N N . PRO A 1 266 ? -2.090 24.405 4.902 1.00 85.81 266 PRO A N 1
ATOM 2091 C CA . PRO A 1 266 ? -2.590 25.054 3.691 1.00 85.81 266 PRO A CA 1
ATOM 2092 C C . PRO A 1 266 ? -1.527 25.830 2.900 1.00 85.81 266 PRO A C 1
ATOM 2094 O O . PRO A 1 266 ? -1.728 26.063 1.701 1.00 85.81 266 PRO A O 1
ATOM 2097 N N . GLY A 1 267 ? -0.427 26.237 3.554 1.00 86.44 267 GLY A N 1
ATOM 2098 C CA . GLY A 1 267 ? 0.688 26.990 2.973 1.00 86.44 267 GLY A CA 1
ATOM 2099 C C . GLY A 1 267 ? 1.750 26.122 2.293 1.00 86.44 267 GLY A C 1
ATOM 2100 O O . GLY A 1 267 ? 2.691 26.660 1.696 1.00 86.44 267 GLY A O 1
ATOM 2101 N N . MET A 1 268 ? 1.601 24.796 2.350 1.00 85.31 268 MET A N 1
ATOM 2102 C CA . MET A 1 268 ? 2.531 23.848 1.751 1.00 85.31 268 MET A CA 1
ATOM 2103 C C . MET A 1 268 ? 2.653 24.065 0.238 1.00 85.31 268 MET A C 1
ATOM 2105 O O . MET A 1 268 ? 1.664 24.166 -0.491 1.00 85.31 268 MET A O 1
ATOM 2109 N N . LYS A 1 269 ? 3.895 24.119 -0.251 1.00 83.75 269 LYS A N 1
ATOM 2110 C CA . LYS A 1 269 ? 4.195 24.252 -1.681 1.00 83.75 269 LYS A CA 1
ATOM 2111 C C . LYS A 1 269 ? 4.431 22.886 -2.301 1.00 83.75 269 LYS A C 1
ATOM 2113 O O . LYS A 1 269 ? 5.100 22.049 -1.696 1.00 83.75 269 LYS A O 1
ATOM 2118 N N . GLN A 1 270 ? 3.947 22.700 -3.524 1.00 78.00 270 GLN A N 1
ATOM 2119 C CA . GLN A 1 270 ? 4.190 21.480 -4.280 1.00 78.00 270 GLN A CA 1
ATOM 2120 C C . GLN A 1 270 ? 5.649 21.434 -4.739 1.00 78.00 270 GLN A C 1
ATOM 2122 O O . GLN A 1 270 ? 6.131 22.335 -5.428 1.00 78.00 270 GLN A O 1
ATOM 2127 N N . LYS A 1 271 ? 6.349 20.388 -4.313 1.00 79.69 271 LYS A N 1
ATOM 2128 C CA . LYS A 1 271 ? 7.724 20.038 -4.663 1.00 79.69 271 LYS A CA 1
ATOM 2129 C C . LYS A 1 271 ? 7.842 18.516 -4.682 1.00 79.69 271 LYS A C 1
ATOM 2131 O O . LYS A 1 271 ? 6.941 17.817 -4.221 1.00 79.69 271 LYS A O 1
ATOM 2136 N N . PHE A 1 272 ? 8.976 18.004 -5.146 1.00 79.88 272 PHE A N 1
ATOM 2137 C CA . PHE A 1 272 ? 9.259 16.572 -5.084 1.00 79.88 272 PHE A CA 1
ATOM 2138 C C . PHE A 1 272 ? 9.186 16.038 -3.639 1.00 79.88 272 PHE A C 1
ATOM 2140 O O . PHE A 1 272 ? 8.553 15.020 -3.377 1.00 79.88 272 PHE A O 1
ATOM 2147 N N . GLU A 1 273 ? 9.728 16.783 -2.672 1.00 83.31 273 GLU A N 1
ATOM 2148 C CA . GLU A 1 273 ? 9.750 16.405 -1.250 1.00 83.31 273 GLU A CA 1
ATOM 2149 C C . GLU A 1 273 ? 8.371 16.393 -0.583 1.00 83.31 273 GLU A C 1
ATOM 2151 O O . GLU A 1 273 ? 8.192 15.751 0.449 1.00 83.31 273 GLU A O 1
ATOM 2156 N N . THR A 1 274 ? 7.411 17.119 -1.155 1.00 82.44 274 THR A N 1
ATOM 2157 C CA . THR A 1 274 ? 6.036 17.241 -0.653 1.00 82.44 274 THR A CA 1
ATOM 2158 C C . THR A 1 274 ? 5.032 16.515 -1.540 1.00 82.44 274 THR A C 1
ATOM 2160 O O . THR A 1 274 ? 3.831 16.648 -1.333 1.00 82.44 274 THR A O 1
ATOM 2163 N N . THR A 1 275 ? 5.509 15.745 -2.525 1.00 78.50 275 THR A N 1
ATOM 2164 C CA . THR A 1 275 ? 4.637 14.955 -3.404 1.00 78.50 275 THR A CA 1
ATOM 2165 C C . THR A 1 275 ? 3.915 13.874 -2.598 1.00 78.50 275 THR A C 1
ATOM 2167 O O . THR A 1 275 ? 2.706 13.723 -2.741 1.00 78.50 275 THR A O 1
ATOM 2170 N N . TYR A 1 276 ? 4.642 13.213 -1.688 1.00 83.00 276 TYR A N 1
ATOM 2171 C CA . TYR A 1 276 ? 4.085 12.312 -0.682 1.00 83.00 276 TYR A CA 1
ATOM 2172 C C . TYR A 1 276 ? 4.640 12.629 0.694 1.00 83.00 276 TYR A C 1
ATOM 2174 O O . TYR A 1 276 ? 5.838 12.844 0.880 1.00 83.00 276 TYR A O 1
ATOM 2182 N N . CYS A 1 277 ? 3.761 12.567 1.678 1.00 88.88 277 CYS A N 1
ATOM 2183 C CA . CYS A 1 277 ? 4.115 12.599 3.086 1.00 88.88 277 CYS A CA 1
ATOM 2184 C C . CYS A 1 277 ? 3.382 11.477 3.814 1.00 88.88 277 CYS A C 1
ATOM 2186 O O . CYS A 1 277 ? 2.476 10.843 3.265 1.00 88.88 277 CYS A O 1
ATOM 2188 N N . CYS A 1 278 ? 3.760 11.227 5.060 1.00 91.44 278 CYS A N 1
ATOM 2189 C CA . CYS A 1 278 ? 3.073 10.241 5.873 1.00 91.44 278 CYS A CA 1
ATOM 2190 C C . CYS A 1 278 ? 2.614 10.826 7.202 1.00 91.44 278 CYS A C 1
ATOM 2192 O O . CYS A 1 278 ? 3.224 11.742 7.749 1.00 91.44 278 CYS A O 1
ATOM 2194 N N . VAL A 1 279 ? 1.528 10.272 7.724 1.00 91.44 279 VAL A N 1
ATOM 2195 C CA . VAL A 1 279 ? 1.091 10.460 9.098 1.00 91.44 279 VAL A CA 1
ATOM 2196 C C . VAL A 1 279 ? 1.530 9.234 9.887 1.00 91.44 279 VAL A C 1
ATOM 2198 O O . VAL A 1 279 ? 1.145 8.112 9.547 1.00 91.44 279 VAL A O 1
ATOM 2201 N N . LEU A 1 280 ? 2.349 9.460 10.913 1.00 91.19 280 LEU A N 1
ATOM 2202 C CA . LEU A 1 280 ? 2.753 8.450 11.889 1.00 91.19 280 LEU A CA 1
ATOM 2203 C C . LEU A 1 280 ? 2.000 8.725 13.191 1.00 91.19 280 LEU A C 1
ATOM 2205 O O . LEU A 1 280 ? 2.252 9.737 13.849 1.00 91.19 280 LEU A O 1
ATOM 2209 N N . GLY A 1 281 ? 1.058 7.849 13.543 1.00 87.00 281 GLY A N 1
ATOM 2210 C CA . GLY A 1 281 ? 0.085 8.137 14.598 1.00 87.00 281 GLY A CA 1
ATOM 2211 C C . GLY A 1 281 ? -0.850 9.274 14.176 1.00 87.00 281 GLY A C 1
ATOM 2212 O O . GLY A 1 281 ? -1.750 9.070 13.365 1.00 87.00 281 GLY A O 1
ATOM 2213 N N . ASP A 1 282 ? -0.614 10.471 14.708 1.00 87.19 282 ASP A N 1
ATOM 2214 C CA . ASP A 1 282 ? -1.396 11.694 14.485 1.00 87.19 282 ASP A CA 1
ATOM 2215 C C . ASP A 1 282 ? -0.566 12.863 13.918 1.00 87.19 282 ASP A C 1
ATOM 2217 O O . ASP A 1 282 ? -1.087 13.960 13.716 1.00 87.19 282 ASP A O 1
ATOM 2221 N N . ARG A 1 283 ? 0.726 12.646 13.642 1.00 90.56 283 ARG A N 1
ATOM 2222 C CA . ARG A 1 283 ? 1.655 13.698 13.202 1.00 90.56 283 ARG A CA 1
ATOM 2223 C C . ARG A 1 283 ? 2.118 13.494 11.773 1.00 90.56 283 ARG A C 1
ATOM 2225 O O . ARG A 1 283 ? 2.408 12.374 11.361 1.00 90.56 283 ARG A O 1
ATOM 2232 N N . LEU A 1 284 ? 2.227 14.603 11.045 1.00 92.50 284 LEU A N 1
ATOM 2233 C CA . LEU A 1 284 ? 2.702 14.646 9.667 1.00 92.50 284 LEU A CA 1
ATOM 2234 C C . LEU A 1 284 ? 4.237 14.643 9.605 1.00 92.50 284 LEU A C 1
ATOM 2236 O O . LEU A 1 284 ? 4.894 15.418 10.301 1.00 92.50 284 LEU A O 1
ATOM 2240 N N . TYR A 1 285 ? 4.797 13.814 8.729 1.00 93.69 285 TYR A N 1
ATOM 2241 C CA . TYR A 1 285 ? 6.229 13.685 8.483 1.00 93.69 285 TYR A CA 1
ATOM 2242 C C . TYR A 1 285 ? 6.534 13.654 6.983 1.00 93.69 285 TYR A C 1
ATOM 2244 O O . TYR A 1 285 ? 5.719 13.211 6.173 1.00 93.69 285 TYR A O 1
ATOM 2252 N N . PHE A 1 286 ? 7.755 14.060 6.622 1.00 93.38 286 PHE A N 1
ATOM 2253 C CA . PHE A 1 286 ? 8.225 14.147 5.235 1.00 93.38 286 PHE A CA 1
ATOM 2254 C C . PHE A 1 286 ? 9.469 13.272 5.015 1.00 93.38 286 PHE A C 1
ATOM 2256 O O . PHE A 1 286 ? 10.583 13.788 4.949 1.00 93.38 286 PHE A O 1
ATOM 2263 N N . PRO A 1 287 ? 9.321 11.940 4.898 1.00 93.88 287 PRO A N 1
ATOM 2264 C CA . PRO A 1 287 ? 10.465 11.049 4.712 1.00 93.88 287 PRO A CA 1
ATOM 2265 C C . PRO A 1 287 ? 11.267 11.355 3.439 1.00 93.88 287 PRO A C 1
ATOM 2267 O O . PRO A 1 287 ? 12.487 11.266 3.464 1.00 93.88 287 PRO A O 1
ATOM 2270 N N . ILE A 1 288 ? 10.613 11.774 2.345 1.00 91.69 288 ILE A N 1
ATOM 2271 C CA . ILE A 1 288 ? 11.301 12.158 1.096 1.00 91.69 288 ILE A CA 1
ATOM 2272 C C . ILE A 1 288 ? 12.237 13.347 1.335 1.00 91.69 288 ILE A C 1
ATOM 2274 O O . ILE A 1 288 ? 13.364 13.347 0.844 1.00 91.69 288 ILE A O 1
ATOM 2278 N N . LEU A 1 289 ? 11.793 14.334 2.119 1.00 90.88 289 LEU A N 1
ATOM 2279 C CA . LEU A 1 289 ? 12.622 15.476 2.496 1.00 90.88 289 LEU A CA 1
ATOM 2280 C C . LEU A 1 289 ? 13.880 15.020 3.245 1.00 90.88 289 LEU A C 1
ATOM 2282 O O . LEU A 1 289 ? 14.968 15.478 2.921 1.00 90.88 289 LEU A O 1
ATOM 2286 N N . GLU A 1 290 ? 13.755 14.085 4.190 1.00 93.94 290 GLU A N 1
ATOM 2287 C CA . GLU A 1 290 ? 14.906 13.551 4.936 1.00 93.94 290 GLU A CA 1
ATOM 2288 C C . GLU A 1 290 ? 15.906 12.833 4.018 1.00 93.94 290 GLU A C 1
ATOM 2290 O O . GLU A 1 290 ? 17.110 13.067 4.130 1.00 93.94 290 GLU A O 1
ATOM 2295 N N . ILE A 1 291 ? 15.432 12.019 3.065 1.00 95.06 291 ILE A N 1
ATOM 2296 C CA . ILE A 1 291 ? 16.311 11.381 2.070 1.00 95.06 291 ILE A CA 1
ATOM 2297 C C . ILE A 1 291 ? 17.012 12.440 1.204 1.00 95.06 291 ILE A C 1
ATOM 2299 O O . ILE A 1 291 ? 18.222 12.355 0.972 1.00 95.06 291 ILE A O 1
ATOM 2303 N N . ASN A 1 292 ? 16.281 13.467 0.762 1.00 91.69 292 ASN A N 1
ATOM 2304 C CA . ASN A 1 292 ? 16.837 14.542 -0.057 1.00 91.69 292 ASN A CA 1
ATOM 2305 C C . ASN A 1 292 ? 17.853 15.405 0.701 1.00 91.69 292 ASN A C 1
ATOM 2307 O O . ASN A 1 292 ? 18.860 15.796 0.115 1.00 91.69 292 ASN A O 1
ATOM 2311 N N . GLU A 1 293 ? 17.659 15.661 1.994 1.00 92.38 293 GLU A N 1
ATOM 2312 C CA . GLU A 1 293 ? 18.640 16.377 2.820 1.00 92.38 293 GLU A CA 1
ATOM 2313 C C . GLU A 1 293 ? 19.962 15.605 2.945 1.00 92.38 293 GLU A C 1
ATOM 2315 O O . GLU A 1 293 ? 21.038 16.211 2.923 1.00 92.38 293 GLU A O 1
ATOM 2320 N N . ILE A 1 294 ? 19.917 14.268 2.997 1.00 94.81 294 ILE A N 1
ATOM 2321 C CA . ILE A 1 294 ? 21.131 13.439 2.968 1.00 94.81 294 ILE A CA 1
ATOM 2322 C C . ILE A 1 294 ? 21.810 13.553 1.600 1.00 94.81 294 ILE A C 1
ATOM 2324 O O . ILE A 1 294 ? 23.006 13.830 1.532 1.00 94.81 294 ILE A O 1
ATOM 2328 N N . LEU A 1 295 ? 21.066 13.394 0.503 1.00 93.81 295 LEU A N 1
ATOM 2329 C CA . LEU A 1 295 ? 21.631 13.386 -0.851 1.00 93.81 295 LEU A CA 1
ATOM 2330 C C . LEU A 1 295 ? 22.142 14.757 -1.317 1.00 93.81 295 LEU A C 1
ATOM 2332 O O . LEU A 1 295 ? 23.186 14.826 -1.959 1.00 93.81 295 LEU A O 1
ATOM 2336 N N . PHE A 1 296 ? 21.436 15.839 -0.986 1.00 92.75 296 PHE A N 1
ATOM 2337 C CA . PHE A 1 296 ? 21.632 17.155 -1.610 1.00 92.75 296 PHE A CA 1
ATOM 2338 C C . PHE A 1 296 ? 21.746 18.320 -0.618 1.00 92.75 296 PHE A C 1
ATOM 2340 O O . PHE A 1 296 ? 22.165 19.409 -1.009 1.00 92.75 296 PHE A O 1
ATOM 2347 N N . GLY A 1 297 ? 21.409 18.126 0.662 1.00 86.69 297 GLY A N 1
ATOM 2348 C CA . GLY A 1 297 ? 21.438 19.198 1.664 1.00 86.69 297 GLY A CA 1
ATOM 2349 C C . GLY A 1 297 ? 22.841 19.785 1.834 1.00 86.69 297 GLY A C 1
ATOM 2350 O O . GLY A 1 297 ? 23.827 19.055 1.781 1.00 86.69 297 GLY A O 1
ATOM 2351 N N . SER A 1 298 ? 22.971 21.093 2.058 1.00 75.56 298 SER A N 1
ATOM 2352 C CA . SER A 1 298 ? 24.268 21.804 2.033 1.00 75.56 298 SER A CA 1
ATOM 2353 C C . SER A 1 298 ? 25.293 21.305 3.061 1.00 75.56 298 SER A C 1
ATOM 2355 O O . SER A 1 298 ? 26.493 21.391 2.820 1.00 75.56 298 SER A O 1
ATOM 2357 N N . GLN A 1 299 ? 24.824 20.750 4.182 1.00 70.06 299 GLN A N 1
ATOM 2358 C CA . GLN A 1 299 ? 25.665 20.224 5.262 1.00 70.06 299 GLN A CA 1
ATOM 2359 C C . GLN A 1 299 ? 25.707 18.686 5.316 1.00 70.06 299 GLN A C 1
ATOM 2361 O O . GLN A 1 299 ? 26.509 18.137 6.060 1.00 70.06 299 GLN A O 1
ATOM 2366 N N . GLY A 1 300 ? 24.841 17.979 4.576 1.00 62.97 300 GLY A N 1
ATOM 2367 C CA . GLY A 1 300 ? 24.737 16.512 4.645 1.00 62.97 300 GLY A CA 1
ATOM 2368 C C . GLY A 1 300 ? 24.383 15.967 6.039 1.00 62.97 300 GLY A C 1
ATOM 2369 O O . GLY A 1 300 ? 24.731 14.840 6.367 1.00 62.97 300 GLY A O 1
ATOM 2370 N N . ASN A 1 301 ? 23.720 16.768 6.880 1.00 71.88 301 ASN A N 1
ATOM 2371 C CA . ASN A 1 301 ? 23.437 16.422 8.279 1.00 71.88 301 ASN A CA 1
ATOM 2372 C C . ASN A 1 301 ? 22.206 15.517 8.471 1.00 71.88 301 ASN A C 1
ATOM 2374 O O . ASN A 1 301 ? 21.912 15.132 9.611 1.00 71.88 301 ASN A O 1
ATOM 2378 N N . GLY A 1 302 ? 21.480 15.206 7.393 1.00 83.88 302 GLY A N 1
ATOM 2379 C CA . GLY A 1 302 ? 20.356 14.275 7.428 1.00 83.88 302 GLY A CA 1
ATOM 2380 C C . GLY A 1 302 ? 20.791 12.885 7.901 1.00 83.88 302 GLY A C 1
ATOM 2381 O O . GLY A 1 302 ? 21.952 12.499 7.767 1.00 83.88 302 GLY A O 1
ATOM 2382 N N . SER A 1 303 ? 19.865 12.139 8.497 1.00 95.00 303 SER A N 1
ATOM 2383 C CA . SER A 1 303 ? 20.086 10.735 8.851 1.00 95.00 303 SER A CA 1
ATOM 2384 C C . SER A 1 303 ? 18.747 10.046 9.071 1.00 95.00 303 SER A C 1
ATOM 2386 O O . SER A 1 303 ? 17.958 10.459 9.925 1.00 95.00 303 SER A O 1
ATOM 2388 N N . CYS A 1 304 ? 18.533 8.959 8.336 1.00 97.31 304 CYS A N 1
ATOM 2389 C CA . CYS A 1 304 ? 17.408 8.048 8.471 1.00 97.31 304 CYS A CA 1
ATOM 2390 C C . CYS A 1 304 ? 17.331 7.504 9.899 1.00 97.31 304 CYS A C 1
ATOM 2392 O O . CYS A 1 304 ? 16.262 7.506 10.513 1.00 97.31 304 CYS A O 1
ATOM 2394 N N . ARG A 1 305 ? 18.474 7.095 10.467 1.00 97.06 305 ARG A N 1
ATOM 2395 C CA . ARG A 1 305 ? 18.537 6.603 11.849 1.00 97.06 305 ARG A CA 1
ATOM 2396 C C . ARG A 1 305 ? 18.101 7.676 12.846 1.00 97.06 305 ARG A C 1
ATOM 2398 O O . ARG A 1 305 ? 17.213 7.421 13.657 1.00 97.06 305 ARG A O 1
ATOM 2405 N N . ARG A 1 306 ? 18.664 8.888 12.760 1.00 95.69 306 ARG A N 1
ATOM 2406 C CA . ARG A 1 306 ? 18.297 9.984 13.677 1.00 95.69 306 ARG A CA 1
ATOM 2407 C C . ARG A 1 306 ? 16.842 10.402 13.514 1.00 95.69 306 ARG A C 1
ATOM 2409 O O . ARG A 1 306 ? 16.215 10.771 14.501 1.00 95.69 306 ARG A O 1
ATOM 2416 N N . PHE A 1 307 ? 16.305 10.379 12.294 1.00 95.88 307 PHE A N 1
ATOM 2417 C CA . PHE A 1 307 ? 14.882 10.613 12.067 1.00 95.88 307 PHE A CA 1
ATOM 2418 C C . PHE A 1 307 ? 14.041 9.613 12.865 1.00 95.88 307 PHE A C 1
ATOM 2420 O O . PHE A 1 307 ? 13.206 10.032 13.666 1.00 95.88 307 PHE A O 1
ATOM 2427 N N . ALA A 1 308 ? 14.309 8.313 12.716 1.00 96.38 308 ALA A N 1
ATOM 2428 C CA . ALA A 1 308 ? 13.573 7.281 13.435 1.00 96.38 308 ALA A CA 1
ATOM 2429 C C . ALA A 1 308 ? 13.729 7.423 14.957 1.00 96.38 308 ALA A C 1
ATOM 2431 O O . ALA A 1 308 ? 12.735 7.381 15.675 1.00 96.38 308 ALA A O 1
ATOM 2432 N N . GLU A 1 309 ? 14.941 7.680 15.459 1.00 95.75 309 GLU A N 1
ATOM 2433 C CA . GLU A 1 309 ? 15.200 7.915 16.888 1.00 95.75 309 GLU A CA 1
ATOM 2434 C C . GLU A 1 309 ? 14.409 9.115 17.439 1.00 95.75 309 GLU A C 1
ATOM 2436 O O . GLU A 1 309 ? 13.843 9.020 18.530 1.00 95.75 309 GLU A O 1
ATOM 2441 N N . ARG A 1 310 ? 14.292 10.221 16.683 1.00 94.62 310 ARG A N 1
ATOM 2442 C CA . ARG A 1 310 ? 13.466 11.380 17.077 1.00 94.62 310 ARG A CA 1
ATOM 2443 C C . ARG A 1 310 ? 11.993 11.011 17.213 1.00 94.62 310 ARG A C 1
ATOM 2445 O O . ARG A 1 310 ? 11.344 11.456 18.157 1.00 94.62 310 ARG A O 1
ATOM 2452 N N . VAL A 1 311 ? 11.461 10.224 16.279 1.00 93.00 311 VAL A N 1
ATOM 2453 C CA . VAL A 1 311 ? 10.055 9.798 16.322 1.00 93.00 311 VAL A CA 1
ATOM 2454 C C . VAL A 1 311 ? 9.832 8.778 17.440 1.00 93.00 311 VAL A C 1
ATOM 2456 O O . VAL A 1 311 ? 8.854 8.891 18.173 1.00 93.00 311 VAL A O 1
ATOM 2459 N N . VAL A 1 312 ? 10.762 7.846 17.652 1.00 91.06 312 VAL A N 1
ATOM 2460 C CA . VAL A 1 312 ? 10.717 6.871 18.758 1.00 91.06 312 VAL A CA 1
ATOM 2461 C C . VAL A 1 312 ? 10.756 7.547 20.125 1.00 91.06 312 VAL A C 1
ATOM 2463 O O . VAL A 1 312 ? 10.052 7.122 21.039 1.00 91.06 312 VAL A O 1
ATOM 2466 N N . ALA A 1 313 ? 11.542 8.614 20.265 1.00 90.44 313 ALA A N 1
ATOM 2467 C CA . ALA A 1 313 ? 11.591 9.418 21.481 1.00 90.44 313 ALA A CA 1
ATOM 2468 C C . ALA A 1 313 ? 10.360 10.325 21.667 1.00 90.44 313 ALA A C 1
ATOM 2470 O O . ALA A 1 313 ? 10.208 10.937 22.724 1.00 90.44 313 ALA A O 1
ATOM 2471 N N . SER A 1 314 ? 9.497 10.444 20.654 1.00 87.75 314 SER A N 1
ATOM 2472 C CA . SER A 1 314 ? 8.299 11.277 20.708 1.00 87.75 314 SER A CA 1
ATOM 2473 C C . SER A 1 314 ? 7.072 10.503 21.194 1.00 87.75 314 SER A C 1
ATOM 2475 O O . SER A 1 314 ? 6.975 9.286 21.048 1.00 87.75 314 SER A O 1
ATOM 2477 N N . ASP A 1 315 ? 6.109 11.229 21.759 1.00 83.31 315 ASP A N 1
ATOM 2478 C CA . ASP A 1 315 ? 4.848 10.674 22.260 1.00 83.31 315 ASP A CA 1
ATOM 2479 C C . ASP A 1 315 ? 3.815 10.518 21.129 1.00 83.31 315 ASP A C 1
ATOM 2481 O O . ASP A 1 315 ? 2.780 11.181 21.108 1.00 83.31 315 ASP A O 1
ATOM 2485 N N . VAL A 1 316 ? 4.155 9.723 20.109 1.00 84.69 316 VAL A N 1
ATOM 2486 C CA . VAL A 1 316 ? 3.212 9.368 19.037 1.00 84.69 316 VAL A CA 1
ATOM 2487 C C . VAL A 1 316 ? 2.240 8.282 19.518 1.00 84.69 316 VAL A C 1
ATOM 2489 O O . VAL A 1 316 ? 2.684 7.308 20.141 1.00 84.69 316 VAL A O 1
ATOM 2492 N N . PRO A 1 317 ? 0.931 8.390 19.210 1.00 82.81 317 PRO A N 1
ATOM 2493 C CA . PRO A 1 317 ? -0.051 7.369 19.559 1.00 82.81 317 PRO A CA 1
ATOM 2494 C C . PRO A 1 317 ? 0.334 5.984 19.026 1.00 82.81 317 PRO A C 1
ATOM 2496 O O . PRO A 1 317 ? 0.673 5.824 17.850 1.00 82.81 317 PRO A O 1
ATOM 2499 N N . ARG A 1 318 ? 0.268 4.969 19.896 1.00 84.56 318 ARG A N 1
ATOM 2500 C CA . ARG A 1 318 ? 0.658 3.586 19.580 1.00 84.56 318 ARG A CA 1
ATOM 2501 C C . ARG A 1 318 ? -0.566 2.696 19.390 1.00 84.56 318 ARG A C 1
ATOM 2503 O O . ARG A 1 318 ? -1.492 2.728 20.192 1.00 84.56 318 ARG A O 1
ATOM 2510 N N . LEU A 1 319 ? -0.512 1.829 18.387 1.00 86.12 319 LEU A N 1
ATOM 2511 C CA . LEU A 1 319 ? -1.421 0.705 18.205 1.00 86.12 319 LEU A CA 1
ATOM 2512 C C . LEU A 1 319 ? -1.013 -0.427 19.151 1.00 86.12 319 LEU A C 1
ATOM 2514 O O . LEU A 1 319 ? 0.008 -1.093 18.957 1.00 86.12 319 LEU A O 1
ATOM 2518 N N . ILE A 1 320 ? -1.827 -0.689 20.172 1.00 88.88 320 ILE A N 1
ATOM 2519 C CA . ILE A 1 320 ? -1.548 -1.783 21.104 1.00 88.88 320 ILE A CA 1
ATOM 2520 C C . ILE A 1 320 ? -2.103 -3.077 20.511 1.00 88.88 320 ILE A C 1
ATOM 2522 O O . ILE A 1 320 ? -3.307 -3.236 20.326 1.00 88.88 320 ILE A O 1
ATOM 2526 N N . THR A 1 321 ? -1.223 -4.032 20.218 1.00 90.06 321 THR A N 1
ATOM 2527 C CA . THR A 1 321 ? -1.649 -5.364 19.770 1.00 90.06 321 THR A CA 1
ATOM 2528 C C . THR A 1 321 ? -2.308 -6.117 20.919 1.00 90.06 321 THR A C 1
ATOM 2530 O O . THR A 1 321 ? -1.644 -6.434 21.909 1.00 90.06 321 THR A O 1
ATOM 2533 N N . LEU A 1 322 ? -3.589 -6.456 20.774 1.00 90.69 322 LEU A N 1
ATOM 2534 C CA . LEU A 1 322 ? -4.281 -7.314 21.727 1.00 90.69 322 LEU A CA 1
ATOM 2535 C C . LEU A 1 322 ? -3.843 -8.759 21.489 1.00 90.69 322 LEU A C 1
ATOM 2537 O O . LEU A 1 322 ? -4.015 -9.313 20.404 1.00 90.69 322 LEU A O 1
ATOM 2541 N N . ARG A 1 323 ? -3.262 -9.378 22.517 1.00 88.00 323 ARG A N 1
ATOM 2542 C CA . ARG A 1 323 ? -2.810 -10.771 22.469 1.00 88.00 323 ARG A CA 1
ATOM 2543 C C . ARG A 1 323 ? -3.627 -11.606 23.432 1.00 88.00 323 ARG A C 1
ATOM 2545 O O . ARG A 1 323 ? -3.900 -11.173 24.550 1.00 88.00 323 ARG A O 1
ATOM 2552 N N . ARG A 1 324 ? -3.944 -12.836 23.025 1.00 84.69 324 ARG A N 1
ATOM 2553 C CA . ARG A 1 324 ? -4.372 -13.861 23.978 1.00 84.69 324 ARG A CA 1
ATOM 2554 C C . ARG A 1 324 ? -3.237 -14.053 24.986 1.00 84.69 324 ARG A C 1
ATOM 2556 O O . ARG A 1 324 ? -2.091 -14.271 24.595 1.00 84.69 324 ARG A O 1
ATOM 2563 N N . GLY A 1 325 ? -3.552 -13.927 26.265 1.00 74.94 325 GLY A N 1
ATOM 2564 C CA . GLY A 1 325 ? -2.593 -14.031 27.357 1.00 74.94 325 GLY A CA 1
ATOM 2565 C C . GLY A 1 325 ? -3.159 -14.854 28.510 1.00 74.94 325 GLY A C 1
ATOM 2566 O O . GLY A 1 325 ? -4.357 -15.150 28.520 1.00 74.94 325 GLY A O 1
ATOM 2567 N N . PRO A 1 326 ? -2.312 -15.245 29.475 1.00 71.81 326 PRO A N 1
ATOM 2568 C CA . PRO A 1 326 ? -2.782 -15.876 30.701 1.00 71.81 326 PRO A CA 1
ATOM 2569 C C . PRO A 1 326 ? -3.727 -14.930 31.447 1.00 71.81 326 PRO A C 1
ATOM 2571 O O . PRO A 1 326 ? -3.630 -13.711 31.306 1.00 71.81 326 PRO A O 1
ATOM 2574 N N . VAL A 1 327 ? -4.627 -15.496 32.254 1.00 65.00 327 VAL A N 1
ATOM 2575 C CA . VAL A 1 327 ? -5.572 -14.723 33.067 1.00 65.00 327 VAL A CA 1
ATOM 2576 C C . VAL A 1 327 ? -4.785 -13.790 33.992 1.00 65.00 327 VAL A C 1
ATOM 2578 O O . VAL A 1 327 ? -4.183 -14.232 34.968 1.00 65.00 327 VAL A O 1
ATOM 2581 N N . ALA A 1 328 ? -4.759 -12.499 33.664 1.00 64.06 328 ALA A N 1
ATOM 2582 C CA . ALA A 1 328 ? -4.230 -11.463 34.533 1.00 64.06 328 ALA A CA 1
ATOM 2583 C C . ALA A 1 328 ? -5.167 -11.288 35.738 1.00 64.06 328 ALA A C 1
ATOM 2585 O O . ALA A 1 328 ? -6.385 -11.470 35.625 1.00 64.06 328 ALA A O 1
ATOM 2586 N N . SER A 1 329 ? -4.616 -10.911 36.893 1.00 68.69 329 SER A N 1
ATOM 2587 C CA . SER A 1 329 ? -5.428 -10.400 37.998 1.00 68.69 329 SER A CA 1
ATOM 2588 C C . SER A 1 329 ? -6.215 -9.192 37.493 1.00 68.69 329 SER A C 1
ATOM 2590 O O . SER A 1 329 ? -5.600 -8.222 37.053 1.00 68.69 329 SER A O 1
ATOM 2592 N N . ARG A 1 330 ? -7.550 -9.253 37.523 1.00 76.88 330 ARG A N 1
ATOM 2593 C CA . ARG A 1 330 ? -8.386 -8.152 37.034 1.00 76.88 330 ARG A CA 1
ATOM 2594 C C . ARG A 1 330 ? -8.387 -7.007 38.043 1.00 76.88 330 ARG A C 1
ATOM 2596 O O . ARG A 1 330 ? -8.913 -7.161 39.142 1.00 76.88 330 ARG A O 1
ATOM 2603 N N . THR A 1 331 ? -7.791 -5.885 37.668 1.00 84.12 331 THR A N 1
ATOM 2604 C CA . THR A 1 331 ? -7.795 -4.621 38.413 1.00 84.12 331 THR A CA 1
ATOM 2605 C C . THR A 1 331 ? -8.705 -3.572 37.773 1.00 84.12 331 THR A C 1
ATOM 2607 O O . THR A 1 331 ? -9.048 -2.579 38.413 1.00 84.12 331 THR A O 1
ATOM 2610 N N . SER A 1 332 ? -9.138 -3.800 36.530 1.00 85.12 332 SER A N 1
ATOM 2611 C CA . SER A 1 332 ? -10.122 -2.967 35.843 1.00 85.12 332 SER A CA 1
ATOM 2612 C C . SER A 1 332 ? -11.511 -3.044 36.505 1.00 85.12 332 SER A C 1
ATOM 2614 O O . SER A 1 332 ? -11.904 -4.100 37.013 1.00 85.12 332 SER A O 1
ATOM 2616 N N . PRO A 1 333 ? -12.287 -1.940 36.486 1.00 90.25 333 PRO A N 1
ATOM 2617 C CA . PRO A 1 333 ? -13.671 -1.907 36.954 1.00 90.25 333 PRO A CA 1
ATOM 2618 C C . PRO A 1 333 ? -14.534 -3.033 36.370 1.00 90.25 333 PRO A C 1
ATOM 2620 O O . PRO A 1 333 ? -14.502 -3.309 35.166 1.00 90.25 333 PRO A O 1
ATOM 2623 N N . GLN A 1 334 ? -15.343 -3.675 37.219 1.00 88.50 334 GLN A N 1
ATOM 2624 C CA . GLN A 1 334 ? -16.214 -4.783 36.804 1.00 88.50 334 GLN A CA 1
ATOM 2625 C C . GLN A 1 334 ? -17.244 -4.342 35.759 1.00 88.50 334 GLN A C 1
ATOM 2627 O O . GLN A 1 334 ? -17.614 -5.118 34.877 1.00 88.50 334 GLN A O 1
ATOM 2632 N N . GLU A 1 335 ? -17.656 -3.079 35.816 1.00 91.00 335 GLU A N 1
ATOM 2633 C CA . GLU A 1 335 ? -18.602 -2.445 34.905 1.00 91.00 335 GLU A CA 1
ATOM 2634 C C . GLU A 1 335 ? -18.102 -2.425 33.455 1.00 91.00 335 GLU A C 1
ATOM 2636 O O . GLU A 1 335 ? -18.916 -2.354 32.536 1.00 91.00 335 GLU A O 1
ATOM 2641 N N . TRP A 1 336 ? -16.787 -2.518 33.227 1.00 92.75 336 TRP A N 1
ATOM 2642 C CA . TRP A 1 336 ? -16.193 -2.533 31.884 1.00 92.75 336 TRP A CA 1
ATOM 2643 C C . TRP A 1 336 ? -16.166 -3.928 31.263 1.00 92.75 336 TRP A C 1
ATOM 2645 O O . TRP A 1 336 ? -16.151 -4.062 30.041 1.00 92.75 336 TRP A O 1
ATOM 2655 N N . GLN A 1 337 ? -16.200 -4.978 32.086 1.00 92.50 337 GLN A N 1
ATOM 2656 C CA . GLN A 1 337 ? -15.971 -6.356 31.648 1.00 92.50 337 GLN A CA 1
ATOM 2657 C C . GLN A 1 337 ? -17.014 -6.825 30.632 1.00 92.50 337 GLN A C 1
ATOM 2659 O O . GLN A 1 337 ? -16.667 -7.376 29.589 1.00 92.50 337 GLN A O 1
ATOM 2664 N N . LEU A 1 338 ? -18.299 -6.599 30.918 1.00 93.88 338 LEU A N 1
ATOM 2665 C CA . LEU A 1 338 ? -19.371 -6.974 29.999 1.00 93.88 338 LEU A CA 1
ATOM 2666 C C . LEU A 1 338 ? -19.318 -6.162 28.689 1.00 93.88 338 LEU A C 1
ATOM 2668 O O . LEU A 1 338 ? -19.317 -6.800 27.640 1.00 93.88 338 LEU A O 1
ATOM 2672 N N . PRO A 1 339 ? -19.223 -4.817 28.700 1.00 95.81 339 PRO A N 1
ATOM 2673 C CA . PRO A 1 339 ? -19.066 -4.042 27.470 1.00 95.81 339 PRO A CA 1
ATOM 2674 C C . PRO A 1 339 ? -17.865 -4.468 26.609 1.00 95.81 339 PRO A C 1
ATOM 2676 O O . PRO A 1 339 ? -18.015 -4.624 25.399 1.00 95.81 339 PRO A O 1
ATOM 2679 N N . ILE A 1 340 ? -16.696 -4.730 27.211 1.00 96.81 340 ILE A N 1
ATOM 2680 C CA . ILE A 1 340 ? -15.503 -5.196 26.478 1.00 96.81 340 ILE A CA 1
ATOM 2681 C C . ILE A 1 340 ? -15.738 -6.587 25.866 1.00 96.81 340 ILE A C 1
ATOM 2683 O O . ILE A 1 340 ? -15.377 -6.813 24.710 1.00 96.81 340 ILE A O 1
ATOM 2687 N N . ARG A 1 341 ? -16.397 -7.506 26.588 1.00 96.12 341 ARG A N 1
ATOM 2688 C CA . ARG A 1 341 ? -16.823 -8.797 26.017 1.00 96.12 341 ARG A CA 1
ATOM 2689 C C . ARG A 1 341 ? -17.773 -8.616 24.837 1.00 96.12 341 ARG A C 1
ATOM 2691 O O . ARG A 1 341 ? -17.620 -9.298 23.832 1.00 96.12 341 ARG A O 1
ATOM 2698 N N . GLN A 1 342 ? -18.724 -7.686 24.915 1.00 97.44 342 GLN A N 1
ATOM 2699 C CA . GLN A 1 342 ? -19.631 -7.420 23.793 1.00 97.44 342 GLN A CA 1
ATOM 2700 C C . GLN A 1 342 ? -18.896 -6.825 22.582 1.00 97.44 342 GLN A C 1
ATOM 2702 O O . GLN A 1 342 ? -19.228 -7.157 21.448 1.00 97.44 342 GLN A O 1
ATOM 2707 N N . ALA A 1 343 ? -17.840 -6.035 22.797 1.00 98.00 343 ALA A N 1
ATOM 2708 C CA . ALA A 1 343 ? -16.952 -5.601 21.717 1.00 98.00 343 ALA A CA 1
ATOM 2709 C C . ALA A 1 343 ? -16.246 -6.783 21.032 1.00 98.00 343 ALA A C 1
ATOM 2711 O O . ALA A 1 343 ? -16.215 -6.859 19.805 1.00 98.00 343 ALA A O 1
ATOM 2712 N N . GLY A 1 344 ? -15.749 -7.747 21.809 1.00 97.50 344 GLY A N 1
ATOM 2713 C CA . GLY A 1 344 ? -15.180 -8.984 21.270 1.00 97.50 344 GLY A CA 1
ATOM 2714 C C . GLY A 1 344 ? -16.186 -9.830 20.489 1.00 97.50 344 GLY A C 1
ATOM 2715 O O . GLY A 1 344 ? -15.887 -10.311 19.396 1.00 97.50 344 GLY A O 1
ATOM 2716 N N . PHE A 1 345 ? -17.404 -9.966 21.017 1.00 97.31 345 PHE A N 1
ATOM 2717 C CA . PHE A 1 345 ? -18.498 -10.658 20.335 1.00 97.31 345 PHE A CA 1
ATOM 2718 C C . PHE A 1 345 ? -18.815 -10.008 18.983 1.00 97.31 345 PHE A C 1
ATOM 2720 O O . PHE A 1 345 ? -18.958 -10.715 17.982 1.00 97.31 345 PHE A O 1
ATOM 2727 N N . MET A 1 346 ? -18.881 -8.672 18.942 1.00 97.88 346 MET A N 1
ATOM 2728 C CA . MET A 1 346 ? -19.117 -7.924 17.708 1.00 97.88 346 MET A CA 1
ATOM 2729 C C . MET A 1 346 ? -17.971 -8.097 16.716 1.00 97.88 346 MET A C 1
ATOM 2731 O O . MET A 1 346 ? -18.237 -8.352 15.550 1.00 97.88 346 MET A O 1
ATOM 2735 N N . ALA A 1 347 ? -16.709 -8.075 17.150 1.00 97.62 347 ALA A N 1
ATOM 2736 C CA . ALA A 1 347 ? -15.579 -8.356 16.262 1.00 97.62 347 ALA A CA 1
ATOM 2737 C C . ALA A 1 347 ? -15.697 -9.728 15.571 1.00 97.62 347 ALA A C 1
ATOM 2739 O O . ALA A 1 347 ? -15.500 -9.833 14.360 1.00 97.62 347 ALA A O 1
ATOM 2740 N N . ALA A 1 348 ? -16.068 -10.774 16.317 1.00 96.94 348 ALA A N 1
ATOM 2741 C CA . ALA A 1 348 ? -16.304 -12.102 15.752 1.00 96.94 348 ALA A CA 1
ATOM 2742 C C . ALA A 1 348 ? -17.536 -12.146 14.830 1.00 96.94 348 ALA A C 1
ATOM 2744 O O . ALA A 1 348 ? -17.498 -12.801 13.789 1.00 96.94 348 ALA A O 1
ATOM 2745 N N . HIS A 1 349 ? -18.601 -11.411 15.165 1.00 96.25 349 HIS A N 1
ATOM 2746 C CA . HIS A 1 349 ? -19.773 -11.257 14.301 1.00 96.25 349 HIS A CA 1
ATOM 2747 C C . HIS A 1 349 ? -19.420 -10.564 12.975 1.00 96.25 349 HIS A C 1
ATOM 2749 O O . HIS A 1 349 ? -19.841 -11.015 11.913 1.00 96.25 349 HIS A O 1
ATOM 2755 N N . GLY A 1 350 ? -18.587 -9.522 13.020 1.00 96.25 350 GLY A N 1
ATOM 2756 C CA . GLY A 1 350 ? -18.051 -8.866 11.831 1.00 96.25 350 GLY A CA 1
ATOM 2757 C C . GLY A 1 350 ? -17.263 -9.816 10.952 1.00 96.25 350 GLY A C 1
ATOM 2758 O O . GLY A 1 350 ? -17.532 -9.926 9.760 1.00 96.25 350 GLY A O 1
ATOM 2759 N N . ALA A 1 351 ? -16.335 -10.554 11.561 1.00 96.50 351 ALA A N 1
ATOM 2760 C CA . ALA A 1 351 ? -15.517 -11.528 10.856 1.00 96.50 351 ALA A CA 1
ATOM 2761 C C . ALA A 1 351 ? -16.375 -12.614 10.194 1.00 96.50 351 ALA A C 1
ATOM 2763 O O . ALA A 1 351 ? -16.105 -12.983 9.057 1.00 96.50 351 ALA A O 1
ATOM 2764 N N . PHE A 1 352 ? -17.436 -13.077 10.863 1.00 95.25 352 PHE A N 1
ATOM 2765 C CA . PHE A 1 352 ? -18.416 -13.991 10.277 1.00 95.25 352 PHE A CA 1
ATOM 2766 C C . PHE A 1 352 ? -19.062 -13.415 9.006 1.00 95.25 352 PHE A C 1
ATOM 2768 O O . PHE A 1 352 ? -19.116 -14.112 7.996 1.00 95.25 352 PHE A O 1
ATOM 2775 N N . MET A 1 353 ? -19.500 -12.149 9.023 1.00 93.81 353 MET A N 1
ATOM 2776 C CA . MET A 1 353 ? -20.156 -11.521 7.865 1.00 93.81 353 MET A CA 1
ATOM 2777 C C . MET A 1 353 ? -19.256 -11.461 6.623 1.00 93.81 353 MET A C 1
ATOM 2779 O O . MET A 1 353 ? -19.728 -11.671 5.506 1.00 93.81 353 MET A O 1
ATOM 2783 N N . VAL A 1 354 ? -17.959 -11.195 6.806 1.00 94.44 354 VAL A N 1
ATOM 2784 C CA . VAL A 1 354 ? -17.013 -11.025 5.688 1.00 94.44 354 VAL A CA 1
ATOM 2785 C C . VAL A 1 354 ? -16.275 -12.308 5.295 1.00 94.44 354 VAL A C 1
ATOM 2787 O O . VAL A 1 354 ? -15.638 -12.342 4.239 1.00 94.44 354 VAL A O 1
ATOM 2790 N N . ALA A 1 355 ? -16.369 -13.378 6.095 1.00 93.50 355 ALA A N 1
ATOM 2791 C CA . ALA A 1 355 ? -15.581 -14.600 5.908 1.00 93.50 355 ALA A CA 1
ATOM 2792 C C . ALA A 1 355 ? -15.783 -15.262 4.536 1.00 93.50 355 ALA A C 1
ATOM 2794 O O . ALA A 1 355 ? -14.834 -15.780 3.948 1.00 93.50 355 ALA A O 1
ATOM 2795 N N . GLU A 1 356 ? -17.004 -15.202 4.003 1.00 89.06 356 GLU A N 1
ATOM 2796 C CA . GLU A 1 356 ? -17.372 -15.769 2.698 1.00 89.06 356 GLU A CA 1
ATOM 2797 C C . GLU A 1 356 ? -17.454 -14.703 1.587 1.00 89.06 356 GLU A C 1
ATOM 2799 O O . GLU A 1 356 ? -17.960 -14.956 0.495 1.00 89.06 356 GLU A O 1
ATOM 2804 N N . GLY A 1 357 ? -16.930 -13.498 1.843 1.00 88.56 357 GLY A N 1
ATOM 2805 C CA . GLY A 1 357 ? -16.967 -12.372 0.905 1.00 88.56 357 GLY A CA 1
ATOM 2806 C C . GLY A 1 357 ? -18.264 -11.559 0.946 1.00 88.56 357 GLY A C 1
ATOM 2807 O O . GLY A 1 357 ? -18.562 -10.858 -0.023 1.00 88.56 357 GLY A O 1
ATOM 2808 N N . GLY A 1 358 ? -19.030 -11.664 2.036 1.00 87.44 358 GLY A N 1
ATOM 2809 C CA . GLY A 1 358 ? -20.170 -10.794 2.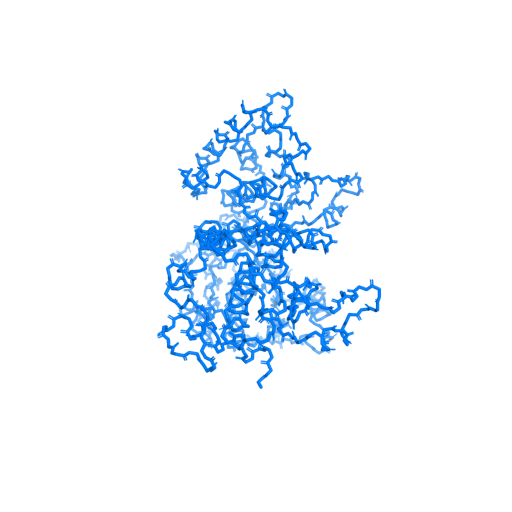314 1.00 87.44 358 GLY A CA 1
ATOM 2810 C C . GLY A 1 358 ? -19.750 -9.355 2.627 1.00 87.44 358 GLY A C 1
ATOM 2811 O O . GLY A 1 358 ? -18.575 -9.065 2.852 1.00 87.44 358 GLY A O 1
ATOM 2812 N N . LEU A 1 359 ? -20.728 -8.448 2.626 1.00 86.38 359 LEU A N 1
ATOM 2813 C CA . LEU A 1 359 ? -20.530 -7.050 3.009 1.00 86.38 359 LEU A CA 1
ATOM 2814 C C . LEU A 1 359 ? -20.602 -6.904 4.530 1.00 86.38 359 LEU A C 1
ATOM 2816 O O . LEU A 1 359 ? -21.468 -7.503 5.174 1.00 86.38 359 LEU A O 1
ATOM 2820 N N . LEU A 1 360 ? -19.734 -6.067 5.094 1.00 89.94 360 LEU A N 1
ATOM 2821 C CA . LEU A 1 360 ? -19.799 -5.721 6.506 1.00 89.94 360 LEU A CA 1
ATOM 2822 C C . LEU A 1 360 ? -20.838 -4.615 6.714 1.00 89.94 360 LEU A C 1
ATOM 2824 O O . LEU A 1 360 ? -20.584 -3.447 6.434 1.00 89.94 360 LEU A O 1
ATOM 2828 N N . SER A 1 361 ? -22.021 -4.989 7.197 1.00 90.62 361 SER A N 1
ATOM 2829 C CA . SER A 1 361 ? -23.075 -4.011 7.484 1.00 90.62 361 SER A CA 1
ATOM 2830 C C . SER A 1 361 ? -22.732 -3.219 8.756 1.00 90.62 361 SER A C 1
ATOM 2832 O O . SER A 1 361 ? -22.294 -3.835 9.735 1.00 90.62 361 SER A O 1
ATOM 2834 N N . PRO A 1 362 ? -22.928 -1.886 8.788 1.00 95.06 362 PRO A N 1
ATOM 2835 C CA . PRO A 1 362 ? -22.759 -1.104 10.006 1.00 95.06 362 PRO A CA 1
ATOM 2836 C C . PRO A 1 362 ? -23.854 -1.453 11.017 1.00 95.06 362 PRO A C 1
ATOM 2838 O O . PRO A 1 362 ? -25.042 -1.234 10.768 1.00 95.06 362 PRO A O 1
ATOM 2841 N N . VAL A 1 363 ? -23.464 -2.013 12.161 1.00 96.31 363 VAL A N 1
ATOM 2842 C CA . VAL A 1 363 ? -24.386 -2.585 13.151 1.00 96.31 363 VAL A CA 1
ATOM 2843 C C . VAL A 1 363 ? -24.054 -2.084 14.548 1.00 96.31 363 VAL A C 1
ATOM 2845 O O . VAL A 1 363 ? -22.907 -2.130 14.989 1.00 96.31 363 VAL A O 1
ATOM 2848 N N . LEU A 1 364 ? -25.077 -1.665 15.288 1.00 97.38 364 LEU A N 1
ATOM 2849 C CA . LEU A 1 364 ? -24.965 -1.284 16.693 1.00 97.38 364 LEU A CA 1
ATOM 2850 C C . LEU A 1 364 ? -25.577 -2.362 17.585 1.00 97.38 364 LEU A C 1
ATOM 2852 O O . LEU A 1 364 ? -26.755 -2.695 17.465 1.00 97.38 364 LEU A O 1
ATOM 2856 N N . LEU A 1 365 ? -24.785 -2.874 18.519 1.00 97.50 365 LEU A N 1
ATOM 2857 C CA . LEU A 1 365 ? -25.247 -3.734 19.596 1.00 97.50 365 LEU A CA 1
ATOM 2858 C C . LEU A 1 365 ? -25.679 -2.879 20.785 1.00 97.50 365 LEU A C 1
ATOM 2860 O O . LEU A 1 365 ? -24.907 -2.077 21.323 1.00 97.50 365 LEU A O 1
ATOM 2864 N N . GLN A 1 366 ? -26.919 -3.096 21.216 1.00 96.00 366 GLN A N 1
ATOM 2865 C CA . GLN A 1 366 ? -27.542 -2.395 22.331 1.00 96.00 366 GLN A CA 1
ATOM 2866 C C . GLN A 1 366 ? -28.076 -3.399 23.364 1.00 96.00 366 GLN A C 1
ATOM 2868 O O . GLN A 1 366 ? -28.733 -4.374 22.990 1.00 96.00 366 GLN A O 1
ATOM 2873 N N . PRO A 1 367 ? -27.831 -3.197 24.669 1.00 94.50 367 PRO A N 1
ATOM 2874 C CA . PRO A 1 367 ? -28.485 -3.987 25.704 1.00 94.50 367 PRO A CA 1
ATOM 2875 C C . PRO A 1 367 ? -29.981 -3.658 25.753 1.00 94.50 367 PRO A C 1
ATOM 2877 O O . PRO A 1 367 ? -30.365 -2.490 25.722 1.00 94.50 367 PRO A O 1
ATOM 2880 N N . GLN A 1 368 ? -30.831 -4.676 25.880 1.00 90.88 368 GLN A N 1
ATOM 2881 C CA . GLN A 1 368 ? -32.272 -4.487 26.014 1.00 90.88 368 GLN A CA 1
ATOM 2882 C C . GLN A 1 368 ? -32.627 -4.168 27.481 1.00 90.88 368 GLN A C 1
ATOM 2884 O O . GLN A 1 368 ? -32.382 -5.006 28.359 1.00 90.88 368 GLN A O 1
ATOM 2889 N N . PRO A 1 369 ? -33.219 -2.990 27.780 1.00 83.88 369 PRO A N 1
ATOM 2890 C CA . PRO A 1 369 ? -33.511 -2.571 29.149 1.00 83.88 369 PRO A CA 1
ATOM 2891 C C . PRO A 1 369 ? -34.318 -3.608 29.941 1.00 83.88 369 PRO A C 1
ATOM 2893 O O . PRO A 1 369 ? -35.325 -4.125 29.464 1.00 83.88 369 PRO A O 1
ATOM 2896 N N . GLY A 1 370 ? -33.877 -3.901 31.168 1.00 79.94 370 GLY A N 1
ATOM 2897 C CA . GLY A 1 370 ? -34.559 -4.840 32.067 1.00 79.94 370 GLY A CA 1
ATOM 2898 C C . GLY A 1 370 ? -34.361 -6.324 31.734 1.00 79.94 370 GLY A C 1
ATOM 2899 O O . GLY A 1 370 ? -35.007 -7.164 32.354 1.00 79.94 370 GLY A O 1
ATOM 2900 N N . THR A 1 371 ? -33.478 -6.662 30.789 1.00 86.50 371 THR A N 1
ATOM 2901 C CA . THR A 1 371 ? -33.161 -8.050 30.421 1.00 86.50 371 THR A CA 1
ATOM 2902 C C . THR A 1 371 ? -31.650 -8.264 30.293 1.00 86.50 371 THR A C 1
ATOM 2904 O O . THR A 1 371 ? -30.882 -7.307 30.242 1.00 86.50 371 THR A O 1
ATOM 2907 N N . GLU A 1 372 ? -31.223 -9.523 30.195 1.00 80.81 372 GLU A N 1
ATOM 2908 C CA . GLU A 1 372 ? -29.837 -9.887 29.851 1.00 80.81 372 GLU A CA 1
ATOM 2909 C C . GLU A 1 372 ? -29.592 -9.968 28.332 1.00 80.81 372 GLU A C 1
ATOM 2911 O O . GLU A 1 372 ? -28.506 -10.350 27.902 1.00 80.81 372 GLU A O 1
ATOM 2916 N N . LYS A 1 373 ? -30.601 -9.645 27.510 1.00 88.19 373 LYS A N 1
ATOM 2917 C CA . LYS A 1 373 ? -30.536 -9.764 26.051 1.00 88.19 373 LYS A CA 1
ATOM 2918 C C . LYS A 1 373 ? -29.958 -8.510 25.400 1.00 88.19 373 LYS A C 1
ATOM 2920 O O . LYS A 1 373 ? -30.007 -7.411 25.955 1.00 88.19 373 LYS A O 1
ATOM 2925 N N . HIS A 1 374 ? -29.499 -8.682 24.165 1.00 92.56 374 HIS A N 1
ATOM 2926 C CA . HIS A 1 374 ? -29.016 -7.617 23.293 1.00 92.56 374 HIS A CA 1
ATOM 2927 C C . HIS A 1 374 ? -29.793 -7.610 21.987 1.00 92.56 374 HIS A C 1
ATOM 2929 O O . HIS A 1 374 ? -30.279 -8.649 21.537 1.00 92.56 374 HIS A O 1
ATOM 2935 N N . VAL A 1 375 ? -29.887 -6.435 21.378 1.00 94.31 375 VAL A N 1
ATOM 2936 C CA . VAL A 1 375 ? -30.429 -6.245 20.035 1.00 94.31 375 VAL A CA 1
ATOM 2937 C C . VAL A 1 375 ? -29.337 -5.707 19.120 1.00 94.31 375 VAL A C 1
ATOM 2939 O O . VAL A 1 375 ? -28.486 -4.928 19.554 1.00 94.31 375 VAL A O 1
ATOM 2942 N N . LEU A 1 376 ? -29.364 -6.149 17.865 1.00 94.88 376 LEU A N 1
ATOM 2943 C CA . LEU A 1 376 ? -2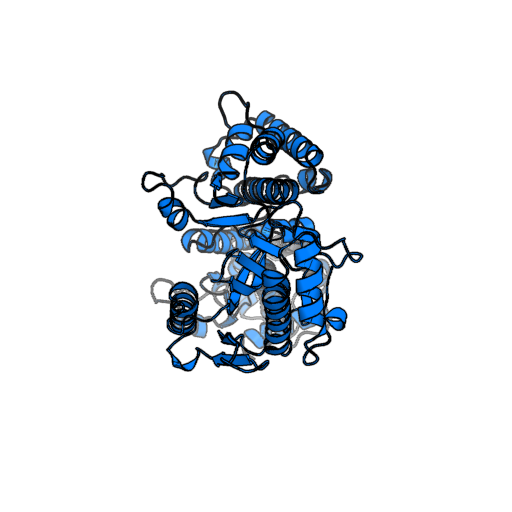8.518 -5.636 16.795 1.00 94.88 376 LEU A CA 1
ATOM 2944 C C . LEU A 1 376 ? -29.363 -4.708 15.926 1.00 94.88 376 LEU A C 1
ATOM 2946 O O . LEU A 1 376 ? -30.413 -5.114 15.427 1.00 94.88 376 LEU A O 1
ATOM 2950 N N . VAL A 1 377 ? -28.915 -3.467 15.775 1.00 94.62 377 VAL A N 1
ATOM 2951 C CA . VAL A 1 377 ? -29.552 -2.452 14.934 1.00 94.62 377 VAL A CA 1
ATOM 2952 C C . VAL A 1 377 ? -28.687 -2.258 13.697 1.00 94.62 377 VAL A C 1
ATOM 2954 O O . VAL A 1 377 ? -27.559 -1.784 13.811 1.00 94.62 377 VAL A O 1
ATOM 2957 N N . ASP A 1 378 ? -29.210 -2.647 12.538 1.00 92.56 378 ASP A N 1
ATOM 2958 C CA . ASP A 1 378 ? -28.555 -2.496 11.236 1.00 92.56 378 ASP A CA 1
ATOM 2959 C C . ASP A 1 378 ? -28.869 -1.116 10.635 1.00 92.56 378 ASP A C 1
ATOM 2961 O O . ASP A 1 378 ? -30.033 -0.709 10.556 1.00 92.56 378 ASP A O 1
ATOM 2965 N N . PHE A 1 379 ? -27.830 -0.387 10.223 1.00 92.06 379 PHE A N 1
ATOM 2966 C CA . PHE A 1 379 ? -27.948 0.956 9.657 1.00 92.06 379 PHE A CA 1
ATOM 2967 C C . PHE A 1 379 ? -27.966 0.998 8.127 1.00 92.06 379 PHE A C 1
ATOM 2969 O O . PHE A 1 379 ? -28.158 2.078 7.567 1.00 92.06 379 PHE A O 1
ATOM 2976 N N . MET A 1 380 ? -27.856 -0.138 7.433 1.00 84.75 380 MET A N 1
ATOM 2977 C CA . MET A 1 380 ? -27.881 -0.197 5.963 1.00 84.75 380 MET A CA 1
ATOM 2978 C C . MET A 1 380 ? -29.160 0.390 5.346 1.00 84.75 380 MET A C 1
ATOM 2980 O O . MET A 1 380 ? -29.177 0.757 4.175 1.00 84.75 380 MET A O 1
ATOM 2984 N N . MET A 1 381 ? -30.239 0.530 6.123 1.00 84.00 381 MET A N 1
ATOM 2985 C CA . MET A 1 381 ? -31.482 1.162 5.668 1.00 84.00 381 MET A CA 1
ATOM 2986 C C . MET A 1 381 ? -31.428 2.699 5.564 1.00 84.00 381 MET A C 1
ATOM 2988 O O . MET A 1 381 ? -32.375 3.296 5.054 1.00 84.00 381 MET A O 1
ATOM 2992 N N . TYR A 1 382 ? -30.357 3.349 6.036 1.00 78.56 382 TYR A N 1
ATOM 2993 C CA . TYR A 1 382 ? -30.238 4.815 6.095 1.00 78.56 382 TYR A CA 1
ATOM 2994 C C . TYR A 1 382 ? -29.452 5.449 4.935 1.00 78.56 382 TYR A C 1
ATOM 2996 O O . TYR A 1 382 ? -29.240 6.661 4.949 1.00 78.56 382 TYR A O 1
ATOM 3004 N N . GLY A 1 383 ? -29.064 4.680 3.914 1.00 76.94 383 GLY A N 1
ATOM 3005 C CA . GLY A 1 383 ? -28.432 5.213 2.706 1.00 76.94 383 GLY A CA 1
ATOM 3006 C C . GLY A 1 383 ? -27.328 4.314 2.164 1.00 76.94 383 GLY A C 1
ATOM 3007 O O . GLY A 1 383 ? -27.411 3.092 2.251 1.00 76.94 383 GLY A O 1
ATOM 3008 N N . ASP A 1 384 ? -26.304 4.934 1.577 1.00 81.25 384 ASP A N 1
ATOM 3009 C CA . ASP A 1 384 ? -25.062 4.237 1.251 1.00 81.25 384 ASP A CA 1
ATOM 3010 C C . ASP A 1 384 ? -24.243 3.926 2.521 1.00 81.25 384 ASP A C 1
ATOM 3012 O O . ASP A 1 384 ? -24.608 4.310 3.636 1.00 81.25 384 ASP A O 1
ATOM 3016 N N . GLY A 1 385 ? -23.123 3.214 2.363 1.00 78.06 385 GLY A N 1
ATOM 3017 C CA . GLY A 1 385 ? -22.287 2.808 3.496 1.00 78.06 385 GLY A CA 1
ATOM 3018 C C . GLY A 1 385 ? -21.766 3.980 4.340 1.00 78.06 385 GLY A C 1
ATOM 3019 O O . GLY A 1 385 ? -21.639 3.838 5.555 1.00 78.06 385 GLY A O 1
ATOM 3020 N N . ASN A 1 386 ? -21.521 5.150 3.739 1.00 80.25 386 ASN A N 1
ATOM 3021 C CA . ASN A 1 386 ? -21.046 6.323 4.476 1.00 80.25 386 ASN A CA 1
ATOM 3022 C C . ASN A 1 386 ? -22.169 6.922 5.325 1.00 80.25 386 ASN A C 1
ATOM 3024 O O . ASN A 1 386 ? -21.973 7.143 6.518 1.00 80.25 386 ASN A O 1
ATOM 3028 N N . ALA A 1 387 ? -23.360 7.105 4.748 1.00 84.81 387 ALA A N 1
ATOM 3029 C CA . ALA A 1 387 ? -24.525 7.597 5.483 1.00 84.81 387 ALA A CA 1
ATOM 3030 C C . ALA A 1 387 ? -24.932 6.647 6.628 1.00 84.81 387 ALA A C 1
ATOM 3032 O O . ALA A 1 387 ? -25.276 7.095 7.725 1.00 84.81 387 ALA A O 1
ATOM 3033 N N . ALA A 1 388 ? -24.847 5.330 6.402 1.00 88.69 388 ALA A N 1
ATOM 3034 C CA . ALA A 1 388 ? -25.088 4.320 7.432 1.00 88.69 388 ALA A CA 1
ATOM 3035 C C . ALA A 1 388 ? -24.065 4.413 8.584 1.00 88.69 388 ALA A C 1
ATOM 3037 O O . ALA A 1 388 ? -24.453 4.380 9.755 1.00 88.69 388 ALA A O 1
ATOM 3038 N N . ASN A 1 389 ? -22.778 4.594 8.262 1.00 89.44 389 ASN A N 1
ATOM 3039 C CA . ASN A 1 389 ? -21.711 4.778 9.248 1.00 89.44 389 ASN A CA 1
ATOM 3040 C C . ASN A 1 389 ? -21.891 6.058 10.071 1.00 89.44 389 ASN A C 1
ATOM 3042 O O . ASN A 1 389 ? -21.861 5.997 11.299 1.00 89.44 389 ASN A O 1
ATOM 3046 N N . GLU A 1 390 ? -22.123 7.198 9.415 1.00 90.88 390 GLU A N 1
ATOM 3047 C CA . GLU A 1 390 ? -22.358 8.485 10.082 1.00 90.88 390 GLU A CA 1
ATOM 3048 C C . GLU A 1 390 ? -23.554 8.405 11.035 1.00 90.88 390 GLU A C 1
ATOM 3050 O O . GLU A 1 390 ? -23.491 8.873 12.176 1.00 90.88 390 GLU A O 1
ATOM 3055 N N . ARG A 1 391 ? -24.641 7.748 10.606 1.00 93.19 391 ARG A N 1
ATOM 3056 C CA . ARG A 1 391 ? -25.821 7.582 11.455 1.00 93.19 391 ARG A CA 1
ATOM 3057 C C . ARG A 1 391 ? -25.534 6.705 12.672 1.00 93.19 391 ARG A C 1
ATOM 3059 O O . ARG A 1 391 ? -25.941 7.071 13.776 1.00 93.19 391 ARG A O 1
ATOM 3066 N N . GLY A 1 392 ? -24.852 5.577 12.486 1.00 94.50 392 GLY A N 1
ATOM 3067 C CA . GLY A 1 392 ? -24.462 4.691 13.582 1.00 94.50 392 GLY A CA 1
ATOM 3068 C C . GLY A 1 392 ? -23.536 5.376 14.592 1.00 94.50 392 GLY A C 1
ATOM 3069 O O . GLY A 1 392 ? -23.759 5.262 15.799 1.00 94.50 392 GLY A O 1
ATOM 3070 N N . GLN A 1 393 ? -22.568 6.166 14.113 1.00 95.06 393 GLN A N 1
ATOM 3071 C CA . GLN A 1 393 ? -21.682 6.973 14.960 1.00 95.06 393 GLN A CA 1
ATOM 3072 C C . GLN A 1 393 ? -22.453 8.032 15.760 1.00 95.06 393 GLN A C 1
ATOM 3074 O O . GLN A 1 393 ? -22.269 8.112 16.972 1.00 95.06 393 GLN A O 1
ATOM 3079 N N . SER A 1 394 ? -23.374 8.776 15.136 1.00 95.56 394 SER A N 1
ATOM 3080 C CA . SER A 1 394 ? -24.225 9.753 15.841 1.00 95.56 394 SER A CA 1
ATOM 3081 C C . SER A 1 394 ? -25.042 9.095 16.960 1.00 95.56 394 SER A C 1
ATOM 3083 O O . SER A 1 394 ? -25.064 9.600 18.081 1.00 95.56 394 SER A O 1
ATOM 3085 N N . VAL A 1 395 ? -25.646 7.922 16.719 1.00 96.31 395 VAL A N 1
ATOM 3086 C CA . VAL A 1 395 ? -26.388 7.197 17.770 1.00 96.31 395 VAL A CA 1
ATOM 3087 C C . VAL A 1 395 ? -25.466 6.765 18.914 1.00 96.31 395 VAL A C 1
ATOM 3089 O O . VAL A 1 395 ? -25.853 6.887 20.078 1.00 96.31 395 VAL A O 1
ATOM 3092 N N . LEU A 1 396 ? -24.260 6.283 18.599 1.00 97.25 396 LEU A N 1
ATOM 3093 C CA . LEU A 1 396 ? -23.250 5.908 19.590 1.00 97.25 396 LEU A CA 1
ATOM 3094 C C . LEU A 1 396 ? -22.773 7.119 20.414 1.00 97.25 396 LEU A C 1
ATOM 3096 O O . LEU A 1 396 ? -22.504 6.994 21.608 1.00 97.25 396 LEU A O 1
ATOM 3100 N N . GLU A 1 397 ? -22.641 8.297 19.817 1.00 95.81 397 GLU A N 1
ATOM 3101 C CA . GLU A 1 397 ? -22.206 9.503 20.529 1.00 95.81 397 GLU A CA 1
ATOM 3102 C C . GLU A 1 397 ? -23.312 10.096 21.407 1.00 95.81 397 GLU A C 1
ATOM 3104 O O . GLU A 1 397 ? -23.070 10.433 22.569 1.00 95.81 397 GLU A O 1
ATOM 3109 N N . GLU A 1 398 ? -24.529 10.189 20.872 1.00 96.31 398 GLU A N 1
ATOM 3110 C CA . GLU A 1 398 ? -25.667 10.834 21.529 1.00 96.31 398 GLU A CA 1
ATOM 3111 C C . GLU A 1 398 ? -26.303 9.957 22.614 1.00 96.31 398 GLU A C 1
ATOM 3113 O O . GLU A 1 398 ? -26.809 10.489 23.604 1.00 96.31 398 GLU A O 1
ATOM 3118 N N . ASN A 1 399 ? -26.275 8.627 22.449 1.00 96.38 399 ASN A N 1
ATOM 3119 C CA . ASN A 1 399 ? -26.950 7.655 23.317 1.00 96.38 399 ASN A CA 1
ATOM 3120 C C . ASN A 1 399 ? -28.398 8.074 23.669 1.00 96.38 399 ASN A C 1
ATOM 3122 O O . ASN A 1 399 ? -28.723 8.273 24.847 1.00 96.38 399 ASN A O 1
ATOM 3126 N N . PRO A 1 400 ? -29.284 8.224 22.664 1.00 94.81 400 PRO A N 1
ATOM 3127 C CA . PRO A 1 400 ? -30.619 8.803 22.851 1.00 94.81 400 PRO A CA 1
ATOM 3128 C C . PRO A 1 400 ? -31.487 8.026 23.852 1.00 94.81 400 PRO A C 1
ATOM 3130 O O . PRO A 1 400 ? -32.307 8.615 24.553 1.00 94.81 400 PRO A O 1
ATOM 3133 N N . ASP A 1 401 ? -31.262 6.716 23.969 1.00 92.44 401 ASP A N 1
ATOM 3134 C CA . ASP A 1 401 ? -32.013 5.819 24.851 1.00 92.44 401 ASP A CA 1
ATOM 3135 C C . ASP A 1 401 ? -31.395 5.687 26.258 1.00 92.44 401 ASP A C 1
ATOM 3137 O O . ASP A 1 401 ? -31.849 4.877 27.070 1.00 92.44 401 ASP A O 1
ATOM 3141 N N . ASN A 1 402 ? -30.353 6.472 26.568 1.00 93.94 402 ASN A N 1
ATOM 3142 C CA . ASN A 1 402 ? -29.653 6.482 27.858 1.00 93.94 402 ASN A CA 1
ATOM 3143 C C . ASN A 1 402 ? -29.217 5.073 28.319 1.00 93.94 402 ASN A C 1
ATOM 3145 O O . ASN A 1 402 ? -29.344 4.683 29.488 1.00 93.94 402 ASN A O 1
ATOM 3149 N N . LEU A 1 403 ? -28.705 4.284 27.374 1.00 95.00 403 LEU A N 1
ATOM 3150 C CA . LEU A 1 403 ? -28.253 2.918 27.600 1.00 95.00 403 LEU A CA 1
ATOM 3151 C C . LEU A 1 403 ? -26.956 2.900 28.424 1.00 95.00 403 LEU A C 1
ATOM 3153 O O . LEU A 1 403 ? -26.179 3.858 28.398 1.00 95.00 403 LEU A O 1
ATOM 3157 N N . PRO A 1 404 ? -26.678 1.815 29.176 1.00 94.56 404 PRO A N 1
ATOM 3158 C CA . PRO A 1 404 ? -25.462 1.721 29.982 1.00 94.56 404 PRO A CA 1
ATOM 3159 C C . PRO A 1 404 ? -24.184 1.659 29.133 1.00 94.56 404 PRO A C 1
ATOM 3161 O O . PRO A 1 404 ? -23.150 2.182 29.554 1.00 94.56 404 PRO A O 1
ATOM 3164 N N . TYR A 1 405 ? -24.259 1.037 27.957 1.00 97.00 405 TYR A N 1
ATOM 3165 C CA . TYR A 1 405 ? -23.200 0.972 26.955 1.00 97.00 405 TYR A CA 1
ATOM 3166 C C . TYR A 1 405 ? -23.792 0.620 25.590 1.00 97.00 405 TYR A C 1
ATOM 3168 O O . TYR A 1 405 ? -24.904 0.093 25.515 1.00 97.00 405 TYR A O 1
ATOM 3176 N N . GLN A 1 406 ? -23.025 0.873 24.537 1.00 98.19 406 GLN A N 1
ATOM 3177 C CA . GLN A 1 406 ? -23.314 0.471 23.164 1.00 98.19 406 GLN A CA 1
ATOM 3178 C C . GLN A 1 406 ? -22.002 0.077 22.471 1.00 98.19 406 GLN A C 1
ATOM 3180 O O . GLN A 1 406 ? -20.933 0.584 22.824 1.00 98.19 406 GLN A O 1
ATOM 3185 N N . VAL A 1 407 ? -22.085 -0.845 21.511 1.00 98.38 407 VAL A N 1
ATOM 3186 C CA . VAL A 1 407 ? -20.941 -1.298 20.707 1.00 98.38 407 VAL A CA 1
ATOM 3187 C C . VAL A 1 407 ? -21.302 -1.167 19.237 1.00 98.38 407 VAL A C 1
ATOM 3189 O O . VAL A 1 407 ? -22.210 -1.846 18.769 1.00 98.38 407 VAL A O 1
ATOM 3192 N N . PHE A 1 408 ? -20.602 -0.305 18.515 1.00 98.44 408 PHE A N 1
ATOM 3193 C CA . PHE A 1 408 ? -20.790 -0.098 17.090 1.00 98.44 408 PHE A CA 1
ATOM 3194 C C . PHE A 1 408 ? -19.733 -0.852 16.297 1.00 98.44 408 PHE A C 1
ATOM 3196 O O . PHE A 1 408 ? -18.555 -0.820 16.637 1.00 98.44 408 PHE A O 1
ATOM 3203 N N . LEU A 1 409 ? -20.165 -1.531 15.247 1.00 97.50 409 LEU A N 1
ATOM 3204 C CA . LEU A 1 409 ? -19.327 -2.274 14.329 1.00 97.50 409 LEU A CA 1
ATOM 3205 C C . LEU A 1 409 ? -19.523 -1.726 12.921 1.00 97.50 409 LEU A C 1
ATOM 3207 O O . LEU A 1 409 ? -20.658 -1.543 12.493 1.00 97.50 409 LEU A O 1
ATOM 3211 N N . TYR A 1 410 ? -18.428 -1.492 12.207 1.00 95.69 410 TYR A N 1
ATOM 3212 C CA . TYR A 1 410 ? -18.447 -0.996 10.834 1.00 95.69 410 TYR A CA 1
ATOM 3213 C C . TYR A 1 410 ? -17.151 -1.337 10.095 1.00 95.69 410 TYR A C 1
ATOM 3215 O O . TYR A 1 410 ? -16.177 -1.815 10.684 1.00 95.69 410 TYR A O 1
ATOM 3223 N N . GLU A 1 411 ? -17.148 -1.105 8.785 1.00 92.00 411 GLU A N 1
ATOM 3224 C CA . GLU A 1 411 ? -15.973 -1.289 7.936 1.00 92.00 411 GLU A CA 1
ATOM 3225 C C . GLU A 1 411 ? -15.055 -0.073 7.983 1.00 92.00 411 GLU A C 1
ATOM 3227 O O . GLU A 1 411 ? -15.491 1.075 7.890 1.00 92.00 411 GLU A O 1
ATOM 3232 N N . GLY A 1 412 ? -13.760 -0.330 8.098 1.00 90.44 412 GLY A N 1
ATOM 3233 C CA . GLY A 1 412 ? -12.738 0.697 8.066 1.00 90.44 412 GLY A CA 1
ATOM 3234 C C . GLY A 1 412 ? -11.411 0.156 7.565 1.00 90.44 412 GLY A C 1
ATOM 3235 O O . GLY A 1 412 ? -11.332 -0.875 6.901 1.00 90.44 412 GLY A O 1
ATOM 3236 N N . TRP A 1 413 ? -10.345 0.878 7.894 1.00 87.75 413 TRP A N 1
ATOM 3237 C CA . TRP A 1 413 ? -9.002 0.588 7.406 1.00 87.75 413 TRP A CA 1
ATOM 3238 C C . TRP A 1 413 ? -8.022 0.482 8.565 1.00 87.75 413 TRP A C 1
ATOM 3240 O O . TRP A 1 413 ? -7.930 1.389 9.395 1.00 87.75 413 TRP A O 1
ATOM 3250 N N . ALA A 1 414 ? -7.234 -0.589 8.587 1.00 87.75 414 ALA A N 1
ATOM 3251 C CA . ALA A 1 414 ? -6.073 -0.697 9.454 1.00 87.75 414 ALA A CA 1
ATOM 3252 C C . ALA A 1 414 ? -4.843 -0.163 8.714 1.00 87.75 414 ALA A C 1
ATOM 3254 O O . ALA A 1 414 ? -4.333 -0.802 7.797 1.00 87.75 414 ALA A O 1
ATOM 3255 N N . ASN A 1 415 ? -4.358 1.009 9.120 1.00 85.62 415 ASN A N 1
ATOM 3256 C CA . ASN A 1 415 ? -3.126 1.604 8.596 1.00 85.62 415 ASN A CA 1
ATOM 3257 C C . ASN A 1 415 ? -1.919 1.048 9.364 1.00 85.62 415 ASN A C 1
ATOM 3259 O O . ASN A 1 415 ? -1.349 1.737 10.213 1.00 85.62 415 ASN A O 1
ATOM 3263 N N . LEU A 1 416 ? -1.599 -0.228 9.142 1.00 84.56 416 LEU A N 1
ATOM 3264 C CA . LEU A 1 416 ? -0.470 -0.890 9.792 1.00 84.56 416 LEU A CA 1
ATOM 3265 C C . LEU A 1 416 ? 0.853 -0.462 9.142 1.00 84.56 416 LEU A C 1
ATOM 3267 O O . LEU A 1 416 ? 0.856 -0.030 7.987 1.00 84.56 416 LEU A O 1
ATOM 3271 N N . PRO A 1 417 ? 1.994 -0.615 9.834 1.00 80.75 417 PRO A N 1
ATOM 3272 C CA . PRO A 1 417 ? 3.294 -0.355 9.226 1.00 80.75 417 PRO A CA 1
ATOM 3273 C C . PRO A 1 417 ? 3.538 -1.155 7.938 1.00 80.75 417 PRO A C 1
ATOM 3275 O O . PRO A 1 417 ? 4.197 -0.671 7.022 1.00 80.75 417 PRO A O 1
ATOM 3278 N N . GLU A 1 418 ? 2.997 -2.372 7.853 1.00 74.69 418 GLU A N 1
ATOM 3279 C CA . GLU A 1 418 ? 3.098 -3.250 6.685 1.00 74.69 418 GLU A CA 1
ATOM 3280 C C . GLU A 1 418 ? 2.233 -2.803 5.505 1.00 74.69 418 GLU A C 1
ATOM 3282 O O . GLU A 1 418 ? 2.455 -3.271 4.395 1.00 74.69 418 GLU A O 1
ATOM 3287 N N . GLY A 1 419 ? 1.266 -1.915 5.729 1.00 76.25 419 GLY A N 1
ATOM 3288 C CA . GLY A 1 419 ? 0.352 -1.440 4.704 1.00 76.25 419 GLY A CA 1
ATOM 3289 C C . GLY A 1 419 ? -1.076 -1.274 5.211 1.00 76.25 419 GLY A C 1
ATOM 3290 O O . GLY A 1 419 ? -1.423 -1.592 6.352 1.00 76.25 419 GLY A O 1
ATOM 3291 N N . ARG A 1 420 ? -1.917 -0.757 4.318 1.00 82.75 420 ARG A N 1
ATOM 3292 C CA . ARG A 1 420 ? -3.347 -0.588 4.555 1.00 82.75 420 ARG A CA 1
ATOM 3293 C C . ARG A 1 420 ? -4.063 -1.917 4.325 1.00 82.75 420 ARG A C 1
ATOM 3295 O O . ARG A 1 420 ? -3.979 -2.473 3.235 1.00 82.75 420 ARG A O 1
ATOM 3302 N N . LEU A 1 421 ? -4.784 -2.391 5.335 1.00 86.06 421 LEU A N 1
ATOM 3303 C CA . LEU A 1 421 ? -5.651 -3.567 5.246 1.00 86.06 421 LEU A CA 1
ATOM 3304 C C . LEU A 1 421 ? -7.109 -3.176 5.480 1.00 86.06 421 LEU A C 1
ATOM 3306 O O . LEU A 1 421 ? -7.381 -2.247 6.251 1.00 86.06 421 LEU A O 1
ATOM 3310 N N . ASP A 1 422 ? -8.025 -3.914 4.853 1.00 90.75 422 ASP A N 1
ATOM 3311 C CA . ASP A 1 422 ? -9.437 -3.897 5.235 1.00 90.75 422 ASP A CA 1
ATOM 3312 C C . ASP A 1 422 ? -9.555 -4.276 6.715 1.00 90.75 422 ASP A C 1
ATOM 3314 O O . ASP A 1 422 ? -8.791 -5.106 7.231 1.00 90.75 422 ASP A O 1
ATOM 3318 N N . ALA A 1 423 ? -10.478 -3.638 7.429 1.00 95.00 423 ALA A N 1
ATOM 3319 C CA . ALA A 1 423 ? -10.636 -3.880 8.850 1.00 95.00 423 ALA A CA 1
ATOM 3320 C C . ALA A 1 423 ? -12.084 -3.806 9.315 1.00 95.00 423 ALA A C 1
ATOM 3322 O O . ALA A 1 423 ? -12.860 -2.951 8.896 1.00 95.00 423 ALA A O 1
ATOM 3323 N N . ILE A 1 424 ? -12.403 -4.671 10.273 1.00 97.31 424 ILE A N 1
ATOM 3324 C CA . ILE A 1 424 ? -13.596 -4.538 11.103 1.00 97.31 424 ILE A CA 1
ATOM 3325 C C . ILE A 1 424 ? -13.229 -3.580 12.232 1.00 97.31 424 ILE A C 1
ATOM 3327 O O . ILE A 1 424 ? -12.307 -3.854 13.007 1.00 97.31 424 ILE A O 1
ATOM 3331 N N . VAL A 1 425 ? -13.931 -2.459 12.327 1.00 97.38 425 VAL A N 1
ATOM 3332 C CA . VAL A 1 425 ? -13.755 -1.491 13.408 1.00 97.38 425 VAL A CA 1
ATOM 3333 C C . VAL A 1 425 ? -14.873 -1.681 14.417 1.00 97.38 425 VAL A C 1
ATOM 3335 O O . VAL A 1 425 ? -16.042 -1.789 14.050 1.00 97.38 425 VAL A O 1
ATOM 3338 N N . VAL A 1 426 ? -14.500 -1.753 15.692 1.00 98.25 426 VAL A N 1
ATOM 3339 C CA . VAL A 1 426 ? -15.423 -1.894 16.814 1.00 98.25 426 VAL A CA 1
ATOM 3340 C C . VAL A 1 426 ? -15.219 -0.737 17.779 1.00 98.25 426 VAL A C 1
ATOM 3342 O O . VAL A 1 426 ? -14.204 -0.681 18.476 1.00 98.25 426 VAL A O 1
ATOM 3345 N N . ASP A 1 427 ? -16.210 0.147 17.843 1.00 98.19 427 ASP A N 1
ATOM 3346 C CA . ASP A 1 427 ? -16.266 1.272 18.769 1.00 98.19 427 ASP A CA 1
ATOM 3347 C C . ASP A 1 427 ? -17.184 0.956 19.949 1.00 98.19 427 ASP A C 1
ATOM 3349 O O . ASP A 1 427 ? -18.384 0.732 19.809 1.00 98.19 427 ASP A O 1
ATOM 3353 N N . LEU A 1 428 ? -16.620 0.969 21.150 1.00 98.06 428 LEU A N 1
ATOM 3354 C CA . LEU A 1 428 ? -17.325 0.766 22.405 1.00 98.06 428 LEU A CA 1
ATOM 3355 C C . LEU A 1 428 ? -17.396 2.082 23.181 1.00 98.06 428 LEU A C 1
ATOM 3357 O O . LEU A 1 428 ? -16.380 2.730 23.451 1.00 98.06 428 LEU A O 1
ATOM 3361 N N . ARG A 1 429 ? -18.602 2.415 23.645 1.00 97.88 429 ARG A N 1
ATOM 3362 C CA . ARG A 1 429 ? -18.843 3.463 24.640 1.00 97.88 429 ARG A CA 1
ATOM 3363 C C . ARG A 1 429 ? -19.632 2.880 25.812 1.00 97.88 429 ARG A C 1
ATOM 3365 O O . ARG A 1 429 ? -20.726 2.354 25.636 1.00 97.88 429 ARG A O 1
ATOM 3372 N N . ALA A 1 430 ? -19.091 2.997 27.021 1.00 96.06 430 ALA A N 1
ATOM 3373 C CA . ALA A 1 430 ? -19.800 2.774 28.277 1.00 96.06 430 ALA A CA 1
ATOM 3374 C C . ALA A 1 430 ? -20.033 4.123 28.971 1.00 96.06 430 ALA A C 1
ATOM 3376 O O . ALA A 1 430 ? -19.090 4.840 29.323 1.00 96.06 430 ALA A O 1
ATOM 3377 N N . TYR A 1 431 ? -21.305 4.478 29.154 1.00 95.31 431 TYR A N 1
ATOM 3378 C CA . TYR A 1 431 ? -21.720 5.832 29.538 1.00 95.31 431 TYR A CA 1
ATOM 3379 C C . TYR A 1 431 ? -21.831 6.020 31.052 1.00 95.31 431 TYR A C 1
ATOM 3381 O O . TYR A 1 431 ? -21.718 7.146 31.551 1.00 95.31 431 TYR A O 1
ATOM 3389 N N . LYS A 1 432 ? -22.049 4.926 31.793 1.00 90.50 432 LYS A N 1
ATOM 3390 C CA . LYS A 1 432 ? -22.112 4.941 33.260 1.00 90.50 432 LYS A CA 1
ATOM 3391 C C . LYS A 1 432 ? -20.715 5.066 33.860 1.00 90.50 432 LYS A C 1
ATOM 3393 O O . LYS A 1 432 ? -19.741 4.599 33.285 1.00 90.50 432 LYS A O 1
ATOM 3398 N N . LYS A 1 433 ? -20.614 5.718 35.024 1.00 88.75 433 LYS A N 1
ATOM 3399 C CA . LYS A 1 433 ? -19.337 5.865 35.733 1.00 88.75 433 LYS A CA 1
ATOM 3400 C C . LYS A 1 433 ? -18.874 4.511 36.317 1.00 88.75 433 LYS A C 1
ATOM 3402 O O . LYS A 1 433 ? -19.721 3.823 36.879 1.00 88.75 433 LYS A O 1
ATOM 3407 N N . PRO A 1 434 ? -17.567 4.189 36.262 1.00 91.50 434 PRO A N 1
ATOM 3408 C CA . PRO A 1 434 ? -16.532 4.931 35.538 1.00 91.50 434 PRO A CA 1
ATOM 3409 C C . PRO A 1 434 ? -16.723 4.796 34.018 1.00 91.50 434 PRO A C 1
ATOM 3411 O O . PRO A 1 434 ? -16.855 3.686 33.510 1.00 91.50 434 PRO A O 1
ATOM 3414 N N . LYS A 1 435 ? -16.755 5.936 33.307 1.00 93.62 435 LYS A N 1
ATOM 3415 C CA . LYS A 1 435 ? -16.950 5.954 31.850 1.00 93.62 435 LYS A CA 1
ATOM 3416 C C . LYS A 1 435 ? -15.787 5.238 31.178 1.00 93.62 435 LYS A C 1
ATOM 3418 O O . LYS A 1 435 ? -14.655 5.341 31.649 1.00 93.62 435 LYS A O 1
ATOM 3423 N N . PHE A 1 436 ? -16.071 4.563 30.074 1.00 95.12 436 PHE A N 1
ATOM 3424 C CA . PHE A 1 436 ? -15.056 3.836 29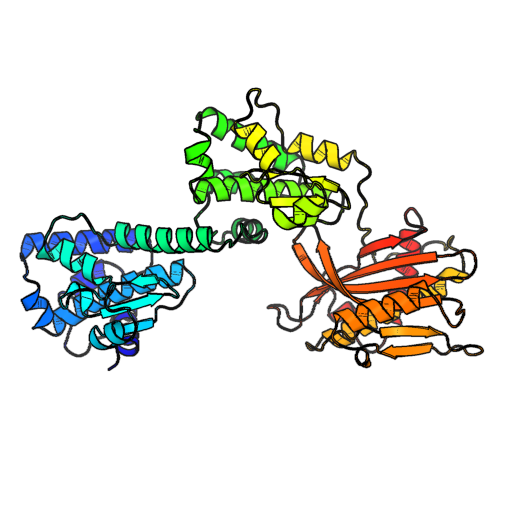.327 1.00 95.12 436 PHE A CA 1
ATOM 3425 C C . PHE A 1 436 ? -15.312 3.938 27.836 1.00 95.12 436 PHE A C 1
ATOM 3427 O O . PHE A 1 436 ? -16.451 3.813 27.384 1.00 95.12 436 PHE A O 1
ATOM 3434 N N . THR A 1 437 ? -14.249 4.160 27.076 1.00 96.25 437 THR A N 1
ATOM 3435 C CA . THR A 1 437 ? -14.300 4.153 25.622 1.00 96.25 437 THR A CA 1
ATOM 3436 C C . THR A 1 437 ? -13.152 3.348 25.061 1.00 96.25 437 THR A C 1
ATOM 3438 O O . THR A 1 437 ? -12.054 3.363 25.617 1.00 96.25 437 THR A O 1
ATOM 3441 N N . MET A 1 438 ? -13.411 2.650 23.963 1.00 95.62 438 MET A N 1
ATOM 3442 C CA . MET A 1 438 ? -12.446 1.758 23.343 1.00 95.62 438 MET A CA 1
ATOM 3443 C C . MET A 1 438 ? -12.750 1.612 21.858 1.00 95.62 438 MET A C 1
ATOM 3445 O O . MET A 1 438 ? -13.882 1.297 21.508 1.00 95.62 438 MET A O 1
ATOM 3449 N N . THR A 1 439 ? -11.725 1.742 21.026 1.00 95.88 439 THR A N 1
ATOM 3450 C CA . THR A 1 439 ? -11.771 1.407 19.603 1.00 95.88 439 THR A CA 1
ATOM 3451 C C . THR A 1 439 ? -10.794 0.278 19.328 1.00 95.88 439 THR A C 1
ATOM 3453 O O . THR A 1 439 ? -9.596 0.379 19.619 1.00 95.88 439 THR A O 1
ATOM 3456 N N . VAL A 1 440 ? -11.310 -0.810 18.763 1.00 96.44 440 VAL A N 1
ATOM 3457 C CA . VAL A 1 440 ? -10.505 -1.938 18.301 1.00 96.44 440 VAL A CA 1
ATOM 3458 C C . VAL A 1 440 ? -10.643 -2.055 16.796 1.00 96.44 440 VAL A C 1
ATOM 3460 O O . VAL A 1 440 ? -11.744 -2.136 16.263 1.00 96.44 440 VAL A O 1
ATOM 3463 N N . VAL A 1 441 ? -9.505 -2.110 16.120 1.00 95.31 441 VAL A N 1
ATOM 3464 C CA . VAL A 1 441 ? -9.407 -2.383 14.693 1.00 95.31 441 VAL A CA 1
ATOM 3465 C C . VAL A 1 441 ? -8.954 -3.827 14.529 1.00 95.31 441 VAL A C 1
ATOM 3467 O O . VAL A 1 441 ? -7.923 -4.231 15.071 1.00 95.31 441 VAL A O 1
ATOM 3470 N N . VAL A 1 442 ? -9.723 -4.619 13.791 1.00 96.56 442 VAL A N 1
ATOM 3471 C CA . VAL A 1 442 ? -9.422 -6.015 13.471 1.00 96.56 442 VAL A CA 1
ATOM 3472 C C . VAL A 1 442 ? -9.119 -6.094 11.977 1.00 96.56 442 VAL A C 1
ATOM 3474 O O . VAL A 1 442 ? -10.052 -6.146 11.173 1.00 96.56 442 VAL A O 1
ATOM 3477 N N . PRO A 1 443 ? -7.835 -6.072 11.581 1.00 95.00 443 PRO A N 1
ATOM 3478 C CA . PRO A 1 443 ? -7.468 -6.187 10.179 1.00 95.00 443 PRO A CA 1
ATOM 3479 C C . PRO A 1 443 ? -7.819 -7.581 9.656 1.00 95.00 443 PRO A C 1
ATOM 3481 O O . PRO A 1 443 ? -7.675 -8.572 10.378 1.00 95.00 443 PRO A O 1
ATOM 3484 N N . PHE A 1 444 ? -8.219 -7.681 8.394 1.00 94.06 444 PHE A N 1
ATOM 3485 C CA . PHE A 1 444 ? -8.462 -8.963 7.742 1.00 94.06 444 PHE A CA 1
ATOM 3486 C C . PHE A 1 444 ? -7.995 -8.953 6.283 1.00 94.06 444 PHE A C 1
ATOM 3488 O O . PHE A 1 444 ? -7.836 -7.910 5.654 1.00 94.06 444 PHE A O 1
ATOM 3495 N N . SER A 1 445 ? -7.745 -10.142 5.746 1.00 91.50 445 SER A N 1
ATOM 3496 C CA . SER A 1 445 ? -7.570 -10.369 4.314 1.00 91.50 445 SER A CA 1
ATOM 3497 C C . SER A 1 445 ? -8.896 -10.873 3.739 1.00 91.50 445 SER A C 1
ATOM 3499 O O . SER A 1 445 ? -9.436 -11.841 4.281 1.00 91.50 445 SER A O 1
ATOM 3501 N N . PRO A 1 446 ? -9.439 -10.263 2.668 1.00 90.31 446 PRO A N 1
ATOM 3502 C CA . PRO A 1 446 ? -10.721 -10.669 2.094 1.00 90.31 446 PRO A CA 1
ATOM 3503 C C . PRO A 1 446 ? -10.741 -12.119 1.601 1.00 90.31 446 PRO A C 1
ATOM 3505 O O . PRO A 1 446 ? -9.710 -12.682 1.223 1.00 90.31 446 PRO A O 1
ATOM 3508 N N . ALA A 1 447 ? -11.940 -12.696 1.491 1.00 89.50 447 ALA A N 1
ATOM 3509 C CA . ALA A 1 447 ? -12.146 -14.062 0.999 1.00 89.50 447 ALA A CA 1
ATOM 3510 C C . ALA A 1 447 ? -11.550 -14.322 -0.398 1.00 89.50 447 ALA A C 1
ATOM 3512 O O . ALA A 1 447 ? -11.129 -15.435 -0.694 1.00 89.50 447 ALA A O 1
ATOM 3513 N N . LYS A 1 448 ? -11.477 -13.284 -1.243 1.00 85.50 448 LYS A N 1
ATOM 3514 C CA . LYS A 1 448 ? -10.907 -13.347 -2.600 1.00 85.50 448 LYS A CA 1
ATOM 3515 C C . LYS A 1 448 ? -9.378 -13.234 -2.641 1.00 85.50 448 LYS A C 1
ATOM 3517 O O . LYS A 1 448 ? -8.809 -13.257 -3.729 1.00 85.50 448 LYS A O 1
ATOM 3522 N N . SER A 1 449 ? -8.716 -13.056 -1.497 1.00 83.00 449 SER A N 1
ATOM 3523 C CA . SER A 1 449 ? -7.254 -13.011 -1.445 1.00 83.00 449 SER A CA 1
ATOM 3524 C C . SER A 1 449 ? -6.648 -14.387 -1.762 1.00 83.00 449 SER A C 1
ATOM 3526 O O . SER A 1 449 ? -7.306 -15.415 -1.611 1.00 83.00 449 SER A O 1
ATOM 3528 N N . GLU A 1 450 ? -5.379 -14.425 -2.181 1.00 80.81 450 GLU A N 1
ATOM 3529 C CA . GLU A 1 450 ? -4.684 -15.663 -2.582 1.00 80.81 450 GLU A CA 1
ATOM 3530 C C . GLU A 1 450 ? -4.694 -16.747 -1.486 1.00 80.81 450 GLU A C 1
ATOM 3532 O O . GLU A 1 450 ? -4.782 -17.937 -1.782 1.00 80.81 450 GLU A O 1
ATOM 3537 N N . LYS A 1 451 ? -4.655 -16.339 -0.211 1.00 82.38 451 LYS A N 1
ATOM 3538 C CA . LYS A 1 451 ? -4.689 -17.235 0.958 1.00 82.38 451 LYS A CA 1
ATOM 3539 C C . LYS A 1 451 ? -6.098 -17.438 1.542 1.00 82.38 451 LYS A C 1
ATOM 3541 O O . LYS A 1 451 ? -6.235 -18.081 2.586 1.00 82.38 451 LYS A O 1
ATOM 3546 N N . GLY A 1 452 ? -7.129 -16.900 0.891 1.00 89.38 452 GLY A N 1
ATOM 3547 C CA . GLY A 1 452 ? -8.499 -16.868 1.398 1.00 89.38 452 GLY A CA 1
ATOM 3548 C C . GLY A 1 452 ? -8.684 -15.908 2.576 1.00 89.38 452 GLY A C 1
ATOM 3549 O O . GLY A 1 452 ? -7.812 -15.101 2.898 1.00 89.38 452 GLY A O 1
ATOM 3550 N N . PHE A 1 453 ? -9.842 -15.986 3.231 1.00 93.31 453 PHE A N 1
ATOM 3551 C CA . PHE A 1 453 ? -10.149 -15.112 4.360 1.00 93.31 453 PHE A CA 1
ATOM 3552 C C . PHE A 1 453 ? -9.244 -15.393 5.567 1.00 93.31 453 PHE A C 1
ATOM 3554 O O . PHE A 1 453 ? -9.174 -16.533 6.050 1.00 93.31 453 PHE A O 1
ATOM 3561 N N . LYS A 1 454 ? -8.591 -14.341 6.075 1.00 94.62 454 LYS A N 1
ATOM 3562 C CA . LYS A 1 454 ? -7.746 -14.381 7.276 1.00 94.62 454 LYS A CA 1
ATOM 3563 C C . LYS A 1 454 ? -8.026 -13.201 8.183 1.00 94.62 454 LYS A C 1
ATOM 3565 O O . LYS A 1 454 ? -8.173 -12.085 7.703 1.00 94.62 454 LYS A O 1
ATOM 3570 N N . VAL A 1 455 ? -8.051 -13.445 9.487 1.00 93.94 455 VAL A N 1
ATOM 3571 C CA . VAL A 1 455 ? -8.160 -12.401 10.507 1.00 93.94 455 VAL A CA 1
ATOM 3572 C C . VAL A 1 455 ? -6.794 -12.197 11.141 1.00 93.94 455 VAL A C 1
ATOM 3574 O O . VAL A 1 455 ? -6.180 -13.157 11.606 1.00 93.94 455 VAL A O 1
ATOM 3577 N N . HIS A 1 456 ? -6.333 -10.953 11.184 1.00 92.44 456 HIS A N 1
ATOM 3578 C CA . HIS A 1 456 ? -5.061 -10.584 11.796 1.00 92.44 456 HIS A CA 1
ATOM 3579 C C . HIS A 1 456 ? -5.252 -10.199 13.263 1.00 92.44 456 HIS A C 1
ATOM 3581 O O . HIS A 1 456 ? -6.354 -9.909 13.735 1.00 92.44 456 HIS A O 1
ATOM 3587 N N . SER A 1 457 ? -4.150 -10.178 14.007 1.00 92.06 457 SER A N 1
ATOM 3588 C CA . SER A 1 457 ? -4.117 -9.764 15.412 1.00 92.06 457 SER A CA 1
ATOM 3589 C C . SER A 1 457 ? -4.823 -8.400 15.651 1.00 92.06 457 SER A C 1
ATOM 3591 O O . SER A 1 457 ? -4.356 -7.386 15.121 1.00 92.06 457 SER A O 1
ATOM 3593 N N . PRO A 1 458 ? -5.881 -8.321 16.492 1.00 94.69 458 PRO A N 1
ATOM 3594 C CA . PRO A 1 458 ? -6.583 -7.069 16.786 1.00 94.69 458 PRO A CA 1
ATOM 3595 C C . PRO A 1 458 ? -5.665 -5.980 17.354 1.00 94.69 458 PRO A C 1
ATOM 3597 O O . PRO A 1 458 ? -4.716 -6.259 18.099 1.00 94.69 458 PRO A O 1
ATOM 3600 N N . ARG A 1 459 ? -5.956 -4.723 17.018 1.00 92.62 459 ARG A N 1
ATOM 3601 C CA . ARG A 1 459 ? -5.223 -3.534 17.461 1.00 92.62 459 ARG A CA 1
ATOM 3602 C C . ARG A 1 459 ? -6.159 -2.611 18.230 1.00 92.62 459 ARG A C 1
ATOM 3604 O O . ARG A 1 459 ? -7.169 -2.170 17.698 1.00 92.62 459 ARG A O 1
ATOM 3611 N N . LEU A 1 460 ? -5.807 -2.299 19.467 1.00 92.00 460 LEU A N 1
ATOM 3612 C CA . LEU A 1 460 ? -6.431 -1.230 20.235 1.00 92.00 460 LEU A CA 1
ATOM 3613 C C . LEU A 1 460 ? -5.877 0.100 19.711 1.00 92.00 460 LEU A C 1
ATOM 3615 O O . LEU A 1 460 ? -4.684 0.369 19.882 1.00 92.00 460 LEU A O 1
ATOM 3619 N N . SER A 1 461 ? -6.713 0.875 19.022 1.00 88.94 461 SER A N 1
ATOM 3620 C CA . SER A 1 461 ? -6.315 2.148 18.405 1.00 88.94 461 SER A CA 1
ATOM 3621 C C . SER A 1 461 ? -6.608 3.351 19.290 1.00 88.94 461 SER A C 1
ATOM 3623 O O . SER A 1 461 ? -5.859 4.320 19.254 1.00 88.94 461 SER A O 1
ATOM 3625 N N . ASP A 1 462 ? -7.668 3.277 20.093 1.00 89.00 462 ASP A N 1
ATOM 3626 C CA . ASP A 1 462 ? -7.995 4.271 21.111 1.00 89.00 462 ASP A CA 1
ATOM 3627 C C . ASP A 1 462 ? -8.598 3.573 22.334 1.00 89.00 462 ASP A C 1
ATOM 3629 O O . ASP A 1 462 ? -9.300 2.565 22.216 1.00 89.00 462 ASP A O 1
ATOM 3633 N N . CYS A 1 463 ? -8.294 4.075 23.525 1.00 89.88 463 CYS A N 1
ATOM 3634 C CA . CYS A 1 463 ? -8.865 3.581 24.768 1.00 89.88 463 CYS A CA 1
ATOM 3635 C C . CYS A 1 463 ? -8.666 4.596 25.891 1.00 89.88 463 CYS A C 1
ATOM 3637 O O . CYS A 1 463 ? -7.536 4.951 26.228 1.00 89.88 463 CYS A O 1
ATOM 3639 N N . SER A 1 464 ? -9.758 4.969 26.563 1.00 88.81 464 SER A N 1
ATOM 3640 C CA . SER A 1 464 ? -9.729 5.927 27.677 1.00 88.81 464 SER A CA 1
ATOM 3641 C C . SER A 1 464 ? -8.939 5.438 28.899 1.00 88.81 464 SER A C 1
ATOM 3643 O O . SER A 1 464 ? -8.708 6.208 29.826 1.00 88.81 464 SER A O 1
ATOM 3645 N N . ALA A 1 465 ? -8.573 4.155 28.934 1.00 82.94 465 ALA A N 1
ATOM 3646 C CA . ALA A 1 465 ? -7.787 3.532 29.996 1.00 82.94 465 ALA A CA 1
ATOM 3647 C C . ALA A 1 465 ? -6.606 2.701 29.446 1.00 82.94 465 ALA A C 1
ATOM 3649 O O . ALA A 1 465 ? -6.200 1.714 30.065 1.00 82.94 465 ALA A O 1
ATOM 3650 N N . ALA A 1 466 ? -6.075 3.062 28.267 1.00 68.81 466 ALA A N 1
ATOM 3651 C CA . ALA A 1 466 ? -4.878 2.429 27.707 1.00 68.81 466 ALA A CA 1
ATOM 3652 C C . ALA A 1 466 ? -3.672 2.522 28.664 1.00 68.81 466 ALA A C 1
ATOM 3654 O O . ALA A 1 466 ? -3.559 3.437 29.476 1.00 68.81 466 ALA A O 1
ATOM 3655 N N . GLY A 1 467 ? -2.760 1.549 28.569 1.00 74.19 467 GLY A N 1
ATOM 3656 C CA . GLY A 1 467 ? -1.596 1.419 29.449 1.00 74.19 467 GLY A CA 1
ATOM 3657 C C . GLY A 1 467 ? -1.532 0.036 30.095 1.00 74.19 467 GLY A C 1
ATOM 3658 O O . GLY A 1 467 ? -1.644 -0.980 29.407 1.00 74.19 467 GLY A O 1
ATOM 3659 N N . SER A 1 468 ? -1.378 -0.020 31.420 1.00 73.19 468 SER A N 1
ATOM 3660 C CA . SER A 1 468 ? -1.243 -1.271 32.187 1.00 73.19 468 SER A CA 1
ATOM 3661 C C . SER A 1 468 ? -2.454 -2.209 32.100 1.00 73.19 468 SER A C 1
ATOM 3663 O O . SER A 1 468 ? -2.302 -3.402 32.346 1.00 73.19 468 SER A O 1
ATOM 3665 N N . LEU A 1 469 ? -3.634 -1.703 31.722 1.00 86.06 469 LEU A N 1
ATOM 3666 C CA . LEU A 1 469 ? -4.875 -2.484 31.631 1.00 86.06 469 LEU A CA 1
ATOM 3667 C C . LEU A 1 469 ? -5.076 -3.188 30.281 1.00 86.06 469 LEU A C 1
ATOM 3669 O O . LEU A 1 469 ? -6.008 -3.979 30.142 1.00 86.06 469 LEU A O 1
ATOM 3673 N N . ALA A 1 470 ? -4.208 -2.956 29.290 1.00 86.88 470 ALA A N 1
ATOM 3674 C CA . ALA A 1 470 ? -4.326 -3.593 27.977 1.00 86.88 470 ALA A CA 1
ATOM 3675 C C . ALA A 1 470 ? -4.400 -5.139 28.024 1.00 86.88 470 ALA A C 1
ATOM 3677 O O . ALA A 1 470 ? -5.208 -5.700 27.282 1.00 86.88 470 ALA A O 1
ATOM 3678 N N . PRO A 1 471 ? -3.650 -5.855 28.892 1.00 88.44 471 PRO A N 1
ATOM 3679 C CA . PRO A 1 471 ? -3.797 -7.305 29.032 1.00 88.44 471 PRO A CA 1
ATOM 3680 C C . PRO A 1 471 ? -5.186 -7.734 29.525 1.00 88.44 471 PRO A C 1
ATOM 3682 O O . PRO A 1 471 ? -5.730 -8.721 29.038 1.00 88.44 471 PRO A O 1
ATOM 3685 N N . GLU A 1 472 ? -5.787 -6.991 30.457 1.00 89.50 472 GLU A N 1
ATOM 3686 C CA . GLU A 1 472 ? -7.132 -7.290 30.967 1.00 89.50 472 GLU A CA 1
ATOM 3687 C C . GLU A 1 472 ? -8.210 -7.034 29.915 1.00 89.50 472 GLU A C 1
ATOM 3689 O O . GLU A 1 472 ? -9.120 -7.848 29.747 1.00 89.50 472 GLU A O 1
ATOM 3694 N N . ILE A 1 473 ? -8.066 -5.933 29.170 1.00 91.81 473 ILE A N 1
ATOM 3695 C CA . ILE A 1 473 ? -8.918 -5.617 28.021 1.00 91.81 473 ILE A CA 1
ATOM 3696 C C . ILE A 1 473 ? -8.827 -6.745 26.993 1.00 91.81 473 ILE A C 1
ATOM 3698 O O . ILE A 1 473 ? -9.858 -7.226 26.532 1.00 91.81 473 ILE A O 1
ATOM 3702 N N . ALA A 1 474 ? -7.615 -7.212 26.673 1.00 92.88 474 ALA A N 1
ATOM 3703 C CA . ALA A 1 474 ? -7.417 -8.306 25.730 1.00 92.88 474 ALA A CA 1
ATOM 3704 C C . ALA A 1 474 ? -8.132 -9.587 26.186 1.00 92.88 474 ALA A C 1
ATOM 3706 O O . ALA A 1 474 ? -8.812 -10.212 25.378 1.00 92.88 474 ALA A O 1
ATOM 3707 N N . ILE A 1 475 ? -8.038 -9.959 27.468 1.00 92.12 475 ILE A N 1
ATOM 3708 C CA . ILE A 1 475 ? -8.721 -11.147 28.008 1.00 92.12 475 ILE A CA 1
ATOM 3709 C C . ILE A 1 475 ? -10.234 -11.037 27.817 1.00 92.12 475 ILE A C 1
ATOM 3711 O O . ILE A 1 475 ? -10.827 -11.919 27.202 1.00 92.12 475 ILE A O 1
ATOM 3715 N N . ALA A 1 476 ? -10.854 -9.956 28.296 1.00 94.00 476 ALA A N 1
ATOM 3716 C CA . ALA A 1 476 ? -12.298 -9.772 28.164 1.00 94.00 476 ALA A CA 1
ATOM 3717 C C . ALA A 1 476 ? -12.728 -9.687 26.688 1.00 94.00 476 ALA A C 1
ATOM 3719 O O . ALA A 1 476 ? -13.757 -10.232 26.305 1.00 94.00 476 ALA A O 1
ATOM 3720 N N . PHE A 1 477 ? -11.928 -9.062 25.826 1.00 95.75 477 PHE A N 1
ATOM 3721 C CA . PHE A 1 477 ? -12.221 -8.988 24.398 1.00 95.75 477 PHE A CA 1
ATOM 3722 C C . PHE A 1 477 ? -12.179 -10.377 23.739 1.00 95.75 477 PHE A C 1
ATOM 3724 O O . PHE A 1 477 ? -13.104 -10.749 23.022 1.00 95.75 477 PHE A O 1
ATOM 3731 N N . PHE A 1 478 ? -11.165 -11.197 24.028 1.00 94.94 478 PHE A N 1
ATOM 3732 C CA . PHE A 1 478 ? -11.098 -12.562 23.499 1.00 94.94 478 PHE A CA 1
ATOM 3733 C C . PHE A 1 478 ? -12.156 -13.498 24.105 1.00 94.94 478 PHE A C 1
ATOM 3735 O O . PHE A 1 478 ? -12.669 -14.341 23.376 1.00 94.94 478 PHE A O 1
ATOM 3742 N N . GLU A 1 479 ? -12.566 -13.316 25.369 1.00 94.31 479 GLU A N 1
ATOM 3743 C CA . GLU A 1 479 ? -13.752 -13.995 25.930 1.00 94.31 479 GLU A CA 1
ATOM 3744 C C . GLU A 1 479 ? -15.014 -13.690 25.106 1.00 94.31 479 GLU A C 1
ATOM 3746 O O . GLU A 1 479 ? -15.844 -14.566 24.875 1.00 94.31 479 GLU A O 1
ATOM 3751 N N . GLY A 1 480 ? -15.143 -12.445 24.642 1.00 95.56 480 GLY A N 1
ATOM 3752 C CA . GLY A 1 480 ? -16.196 -12.017 23.730 1.00 95.56 480 GLY A CA 1
ATOM 3753 C C . GLY A 1 480 ? -16.145 -12.724 22.382 1.00 95.56 480 GLY A C 1
ATOM 3754 O O . GLY A 1 480 ? -17.155 -13.274 21.945 1.00 95.56 480 GLY A O 1
ATOM 3755 N N . ILE A 1 481 ? -14.966 -12.750 21.752 1.00 96.00 481 ILE A N 1
ATOM 3756 C CA . ILE A 1 481 ? -14.739 -13.471 20.491 1.00 96.00 481 ILE A CA 1
ATOM 3757 C C . ILE A 1 481 ? -15.144 -14.941 20.641 1.00 96.00 481 ILE A C 1
ATOM 3759 O O . ILE A 1 481 ? -15.905 -15.451 19.825 1.00 96.00 481 ILE A O 1
ATOM 3763 N N . ASP A 1 482 ? -14.688 -15.600 21.708 1.00 93.50 482 ASP A N 1
ATOM 3764 C CA . ASP A 1 482 ? -14.923 -17.028 21.945 1.00 93.50 482 ASP A CA 1
ATOM 3765 C C . ASP A 1 482 ? -16.391 -17.348 22.281 1.00 93.50 482 ASP A C 1
ATOM 3767 O O . ASP A 1 482 ? -16.833 -18.481 22.105 1.00 93.50 482 ASP A O 1
ATOM 3771 N N . SER A 1 483 ? -17.166 -16.361 22.746 1.00 93.19 483 SER A N 1
ATOM 3772 C CA . SER A 1 483 ? -18.607 -16.517 22.990 1.00 93.19 483 SER A CA 1
ATOM 3773 C C . SER A 1 483 ? -19.449 -16.534 21.708 1.00 93.19 483 SER A C 1
ATOM 3775 O O . SER A 1 483 ? -20.604 -16.969 21.730 1.00 93.19 483 SER A O 1
ATOM 3777 N N . ASN A 1 484 ? -18.889 -16.070 20.585 1.00 89.88 484 ASN A N 1
ATOM 3778 C CA . ASN A 1 484 ? -19.557 -16.070 19.294 1.00 89.88 484 ASN A CA 1
ATOM 3779 C C . ASN A 1 484 ? -19.263 -17.374 18.535 1.00 89.88 484 ASN A C 1
ATOM 3781 O O . ASN A 1 484 ? -18.172 -17.582 18.013 1.00 89.88 484 ASN A O 1
ATOM 3785 N N . ASN A 1 485 ? -20.270 -18.240 18.424 1.00 87.31 485 ASN A N 1
ATOM 3786 C CA . ASN A 1 485 ? -20.137 -19.537 17.753 1.00 87.31 485 ASN A CA 1
ATOM 3787 C C . ASN A 1 485 ? -20.334 -19.487 16.224 1.00 87.31 485 ASN A C 1
ATOM 3789 O O . ASN A 1 485 ? -20.299 -20.538 15.585 1.00 87.31 485 ASN A O 1
ATOM 3793 N N . ALA A 1 486 ? -20.580 -18.311 15.630 1.00 85.94 486 ALA A N 1
ATOM 3794 C CA . ALA A 1 486 ? -20.866 -18.185 14.197 1.00 85.94 486 ALA A CA 1
ATOM 3795 C C . ALA A 1 486 ? -19.607 -18.327 13.326 1.00 85.94 486 ALA A C 1
ATOM 3797 O O . ALA A 1 486 ? -19.688 -18.840 12.213 1.00 85.94 486 ALA A O 1
ATOM 3798 N N . LEU A 1 487 ? -18.438 -17.931 13.842 1.00 85.94 487 LEU A N 1
ATOM 3799 C CA . LEU A 1 487 ? -17.147 -18.114 13.182 1.00 85.94 487 LEU A CA 1
ATOM 3800 C C . LEU A 1 487 ? -16.159 -18.783 14.135 1.00 85.94 487 LEU A C 1
ATOM 3802 O O . LEU A 1 487 ? -15.905 -18.296 15.236 1.00 85.94 487 LEU A O 1
ATOM 3806 N N . LYS A 1 488 ? -15.506 -19.852 13.675 1.00 88.44 488 LYS A N 1
ATOM 3807 C CA . LYS A 1 488 ? -14.354 -20.427 14.376 1.00 88.44 488 LYS A CA 1
ATOM 3808 C C . LYS A 1 488 ? -13.131 -19.535 14.178 1.00 88.44 488 LYS A C 1
ATOM 3810 O O . LYS A 1 488 ? -12.296 -19.797 13.319 1.00 88.44 488 LYS A O 1
ATOM 3815 N N . TRP A 1 489 ? -13.018 -18.477 14.979 1.00 90.19 489 TRP A N 1
ATOM 3816 C CA . TRP A 1 489 ? -11.967 -17.455 14.862 1.00 90.19 489 TRP A CA 1
ATOM 3817 C C . TRP A 1 489 ? -10.560 -18.035 14.650 1.00 90.19 489 TRP A C 1
ATOM 3819 O O . TRP A 1 489 ? -9.820 -17.595 13.773 1.00 90.19 489 TRP A O 1
ATOM 3829 N N . ASN A 1 490 ? -10.197 -19.050 15.438 1.00 88.81 490 ASN A N 1
ATOM 3830 C CA . ASN A 1 490 ? -8.857 -19.635 15.413 1.00 88.81 490 ASN A CA 1
ATOM 3831 C C . ASN A 1 490 ? -8.529 -20.368 14.101 1.00 88.81 490 ASN A C 1
ATOM 3833 O O . ASN A 1 490 ? -7.353 -20.463 13.764 1.00 88.81 490 ASN A O 1
ATOM 3837 N N . ASP A 1 491 ? -9.531 -20.820 13.342 1.00 90.31 491 ASP A N 1
ATOM 3838 C CA . ASP A 1 491 ? -9.325 -21.473 12.041 1.00 90.31 491 ASP A CA 1
ATOM 3839 C C . ASP A 1 491 ? -8.912 -20.448 10.960 1.00 90.31 491 ASP A C 1
ATOM 3841 O O . ASP A 1 491 ? -8.268 -20.787 9.963 1.00 90.31 491 ASP A O 1
ATOM 3845 N N . HIS A 1 492 ? -9.227 -19.167 11.184 1.00 88.50 492 HIS A N 1
ATOM 3846 C CA . HIS A 1 492 ? -8.950 -18.060 10.266 1.00 88.50 492 HIS A CA 1
ATOM 3847 C C . HIS A 1 492 ? -7.832 -17.125 10.744 1.00 88.50 492 HIS A C 1
ATOM 3849 O O . HIS A 1 492 ? -7.451 -16.217 10.009 1.00 88.50 492 HIS A O 1
ATOM 3855 N N . PHE A 1 493 ? -7.290 -17.332 11.943 1.00 89.12 493 PHE A N 1
ATOM 3856 C CA . PHE A 1 493 ? -6.334 -16.411 12.549 1.00 89.12 493 PHE A CA 1
ATOM 3857 C C . PHE A 1 493 ? -4.929 -16.518 11.928 1.00 89.12 493 PHE A C 1
ATOM 3859 O O . PHE A 1 493 ? -4.320 -17.590 11.940 1.00 89.12 493 PHE A O 1
ATOM 3866 N N . GLU A 1 494 ? -4.394 -15.402 11.427 1.00 83.38 494 GLU A N 1
ATOM 3867 C CA . GLU A 1 494 ? -2.995 -15.243 11.001 1.00 83.38 494 GLU A CA 1
ATOM 3868 C C . GLU A 1 494 ? -2.273 -14.341 12.017 1.00 83.38 494 GLU A C 1
ATOM 3870 O O . GLU A 1 494 ? -2.807 -13.320 12.461 1.00 83.38 494 GLU A O 1
ATOM 3875 N N . ARG A 1 495 ? -1.102 -14.794 12.482 1.00 62.16 495 ARG A N 1
ATOM 3876 C CA . ARG A 1 495 ? -0.401 -14.187 13.623 1.00 62.16 495 ARG A CA 1
ATOM 3877 C C . ARG A 1 495 ? 0.247 -12.857 13.287 1.00 62.16 495 ARG A C 1
ATOM 3879 O O . ARG A 1 495 ? 1.021 -12.840 12.308 1.00 62.16 495 ARG A O 1
#